Protein AF-A0A8T9ZBA2-F1 (afdb_monomer)

Nearest PDB structures (foldseek):
  2a73-assembly1_A  TM=2.171E-01  e=1.443E-04  Homo sapiens
  5u8q-assembly1_A  TM=2.413E-01  e=1.010E-03  Homo sapiens
  7yq3-assembly1_E  TM=2.548E-01  e=2.902E-03  Homo sapiens
  6hn5-assembly1_E  TM=5.589E-01  e=4.080E-01  Homo sapiens
  7s0q-assembly1_A  TM=4.503E-01  e=5.387E-01  Homo sapiens

pLDDT: mean 83.49, std 15.12, range [25.73, 98.81]

Foldseek 3Di:
DKAWPDWDDDQQKTKTKIADDDADDPPWFKKKWKWKDAPVDPPDIDIDIDTWDDDPRITIDIDGNLVVLLPLDAQDARMKIFIFIQTPNDTHFHFYDVVVVVVVVDFDDPDLQKTWDADPDRGGMTGIHGDQDAWEWPDFDDAQVWTKTKTFDRDDPHPFDKWKWKKKFKDDPVGGDDIDIDTWDDDPRMTIDIDGLQVVPVLDPDDAFIKIFIWMWMDDSNHIDTYFHADPPDDWDWHDNDPFKTWTWDQDPVRTTMITMHGDPDDDDDDDDPPDDPDPLPQQEEEEAEACLPVCLVPCVLPVCSSSRYDHQYYQHLWALQLLQWAADDDPLQQQPPDDPVLSVNQNCSRRSCRLVSCLVVLGLEYEYARCNQLPFAWWDDDRGTGGRPCVRLVPTNVVVPPDPTDGDHCVPHVVVSVVSSLVSVVVVVVSCCPRRVNYAYEYELAFFDQWEQEPVRDIDGHPPHDPRVVSSVVSCVVVVSCVVPDDHHYDDPPVDDWHAYQPQPVGHTRSRTDSVSSVSRVVSVVVVVVCVDLCPDDPVSVVVVVVVD

Solvent-accessible surface area (backbone atoms only — not comparable to full-atom values): 30732 Å² total; per-residue (Å²): 97,41,34,59,72,48,74,51,76,56,93,52,36,43,35,41,32,35,35,54,69,72,86,82,67,87,85,59,70,42,26,40,35,38,38,37,32,35,80,92,42,79,86,56,69,45,81,48,76,45,75,43,46,79,52,99,80,33,39,35,37,76,41,54,49,62,66,64,31,68,69,84,40,66,87,43,68,46,30,34,40,39,42,26,42,30,47,88,92,40,77,41,67,27,28,37,68,57,75,73,52,61,78,65,72,67,66,45,67,78,48,97,49,30,30,33,40,75,44,98,49,66,38,46,33,31,35,29,39,56,59,92,57,63,42,67,59,78,40,81,45,72,42,82,93,18,33,38,42,28,32,68,54,73,81,84,87,62,101,61,85,70,49,41,29,45,32,41,32,33,57,52,101,87,50,69,83,48,79,48,78,41,84,39,56,73,56,97,63,34,32,50,44,75,48,49,41,41,71,59,55,70,75,47,92,80,47,68,72,37,43,32,41,41,29,42,32,43,36,47,70,87,22,72,50,76,30,49,26,41,37,78,96,68,94,64,62,75,25,66,49,51,100,49,37,26,39,24,68,43,62,45,102,86,45,31,31,24,34,41,31,40,55,60,93,72,78,87,79,89,75,93,55,103,86,68,81,82,67,77,83,70,59,44,29,29,29,36,45,20,32,68,71,58,52,42,46,76,28,59,92,57,28,72,64,46,73,81,56,38,38,80,78,44,78,45,66,46,56,12,55,47,16,55,67,27,58,63,44,92,75,63,70,92,30,65,37,96,56,56,74,67,59,45,48,47,56,47,35,47,32,51,32,44,59,64,59,50,47,57,73,63,62,35,51,29,40,41,33,37,62,55,15,39,59,73,42,16,28,33,56,51,100,86,31,34,33,46,37,37,60,90,58,52,59,60,14,53,53,51,73,67,52,78,82,74,46,74,47,32,47,90,83,39,44,69,66,37,50,54,50,39,51,52,23,50,50,53,49,53,52,48,42,55,73,67,36,74,76,40,43,45,31,42,46,59,79,64,56,33,55,39,25,29,42,94,82,71,44,83,41,72,50,81,84,70,72,66,40,68,61,47,37,52,50,43,52,51,54,52,48,52,48,62,75,74,43,96,59,48,71,49,74,63,73,93,50,92,72,37,17,22,56,84,37,98,84,39,69,42,43,63,37,56,43,66,66,55,38,50,55,48,50,54,50,52,51,50,54,52,50,52,55,50,35,72,73,40,62,70,68,47,36,56,52,48,69,72,73,108

Mean predicted aligned error: 17.99 Å

Sequence (550 aa):
MYKLNNMRVDNTIFSIEVIQDGMINRENNIEVGVFVHNVNNISDIHEYTQKMVIKEKRLHCNIDLKAMLQCNFLFQHGCIIDFYIKSNGRYYPIQMDVSEFEKKKDRISIMDILYLEVRRNNTLSFIGHQLQKSIKLSKLKIEDSGVEILFPMFHNNSIIDKEYWLVFKKRNDQGYDEVLKYKIYAKEGLCSFTGSVKEIFTQFTLINETIIDIFVGIEQYNSYAEVHIDFPFAKYNYTQVNNINFVKPYANNKGYLSIYTRASDEKPLTMNSVFSKKEESKLIKVAVLGSCVTRDNFNSKFNYDYKRYYECVLLQNQTSIISLMGKPVQLPLNKITELNQWDANDVRSDFEKSFLIQLKEKQPDYLIMDLFGDVFFGCIRLADTYVTNNYWKLGKTEFFKEIKQPTYLNIMTQPEEYLLLWKNAINDLFEILREELPHCKIILHKARFTDIYYDKNNQLNKMTPSIDVKELNKYWDTLDRYVLENFNVQFIDLNEKKYFSYEQHPWGVFGVHYEMNYYGDFLKSLHNLVLVNYLSTGKEVYRKIFDVIK

Structure (mmCIF, N/CA/C/O backbone):
data_AF-A0A8T9ZBA2-F1
#
_entry.id   AF-A0A8T9ZBA2-F1
#
loop_
_atom_site.group_PDB
_atom_site.id
_atom_site.type_symbol
_atom_site.label_atom_id
_atom_site.label_alt_id
_atom_site.label_comp_id
_atom_site.label_asym_id
_atom_site.label_entity_id
_atom_site.label_seq_id
_atom_site.pdbx_PDB_ins_code
_atom_site.Cartn_x
_atom_site.Cartn_y
_atom_site.Cartn_z
_atom_site.occupancy
_atom_site.B_iso_or_equiv
_atom_site.auth_seq_id
_atom_site.auth_comp_id
_atom_site.auth_asym_id
_atom_site.auth_atom_id
_atom_site.pdbx_PDB_model_num
ATOM 1 N N . MET A 1 1 ? 22.541 13.233 -42.680 1.00 79.88 1 MET A N 1
ATOM 2 C CA . MET A 1 1 ? 21.228 12.628 -42.356 1.00 79.88 1 MET A CA 1
ATOM 3 C C . MET A 1 1 ? 21.426 11.124 -42.234 1.00 79.88 1 MET A C 1
ATOM 5 O O . MET A 1 1 ? 22.308 10.620 -42.917 1.00 79.88 1 MET A O 1
ATOM 9 N N . TYR A 1 2 ? 20.685 10.430 -41.368 1.00 88.50 2 TYR A N 1
ATOM 10 C CA . TYR A 1 2 ? 20.745 8.968 -41.256 1.00 88.50 2 TYR A CA 1
ATOM 11 C C . TYR A 1 2 ? 19.462 8.366 -41.822 1.00 88.50 2 TYR A C 1
ATOM 13 O O . TYR A 1 2 ? 18.379 8.785 -41.419 1.00 88.50 2 TYR A O 1
ATOM 21 N N . LYS A 1 3 ? 19.577 7.409 -42.744 1.00 89.38 3 LYS A N 1
ATOM 22 C CA . LYS A 1 3 ? 18.449 6.738 -43.395 1.00 89.38 3 LYS A CA 1
ATOM 23 C C . LYS A 1 3 ? 18.544 5.231 -43.181 1.00 89.38 3 LYS A C 1
ATOM 25 O O . LYS A 1 3 ? 19.608 4.641 -43.372 1.00 89.38 3 LYS A O 1
ATOM 30 N N . LEU A 1 4 ? 17.439 4.610 -42.784 1.00 88.56 4 LEU A N 1
ATOM 31 C CA . LEU A 1 4 ? 17.321 3.163 -42.701 1.00 88.56 4 LEU A CA 1
ATOM 32 C C . LEU A 1 4 ? 17.493 2.564 -44.100 1.00 88.56 4 LEU A C 1
ATOM 34 O O . LEU A 1 4 ? 16.785 2.945 -45.029 1.00 88.56 4 LEU A O 1
ATOM 38 N N . ASN A 1 5 ? 18.437 1.637 -44.237 1.00 86.94 5 ASN A N 1
ATOM 39 C CA . ASN A 1 5 ? 18.655 0.879 -45.465 1.00 86.94 5 ASN A CA 1
ATOM 40 C C . ASN A 1 5 ? 17.991 -0.492 -45.398 1.00 86.94 5 ASN A C 1
ATOM 42 O O . ASN A 1 5 ? 17.382 -0.941 -46.362 1.00 86.94 5 ASN A O 1
ATOM 46 N N . ASN A 1 6 ? 18.138 -1.171 -44.262 1.00 85.06 6 ASN A N 1
ATOM 47 C CA . ASN A 1 6 ? 17.566 -2.489 -44.058 1.00 85.06 6 ASN A CA 1
ATOM 48 C C . ASN A 1 6 ? 17.310 -2.737 -42.573 1.00 85.06 6 ASN A C 1
ATOM 50 O O . ASN A 1 6 ? 18.000 -2.203 -41.702 1.00 85.06 6 ASN A O 1
ATOM 54 N N . MET A 1 7 ? 16.328 -3.584 -42.299 1.00 84.75 7 MET A N 1
ATOM 55 C CA . MET A 1 7 ? 16.000 -4.036 -40.961 1.00 84.75 7 MET A CA 1
ATOM 56 C C . MET A 1 7 ? 15.483 -5.465 -41.022 1.00 84.75 7 MET A C 1
ATOM 58 O O . MET A 1 7 ? 14.683 -5.813 -41.892 1.00 84.75 7 MET A O 1
ATOM 62 N N . ARG A 1 8 ? 15.924 -6.286 -40.075 1.00 81.31 8 ARG A N 1
ATOM 63 C CA . ARG A 1 8 ? 15.457 -7.660 -39.916 1.00 81.31 8 ARG A CA 1
ATOM 64 C C . ARG A 1 8 ? 15.307 -7.977 -38.440 1.00 81.31 8 ARG A C 1
ATOM 66 O O . ARG A 1 8 ? 16.144 -7.580 -37.638 1.00 81.31 8 ARG A O 1
ATOM 73 N N . VAL A 1 9 ? 14.277 -8.745 -38.110 1.00 74.25 9 VAL A N 1
ATOM 74 C CA . VAL A 1 9 ? 14.105 -9.316 -36.776 1.00 74.25 9 VAL A CA 1
ATOM 75 C C . VAL A 1 9 ? 14.123 -10.828 -36.901 1.00 74.25 9 VAL A C 1
ATOM 77 O O . VAL A 1 9 ? 13.406 -11.384 -37.731 1.00 74.25 9 VAL A O 1
ATOM 80 N N . ASP A 1 10 ? 14.989 -11.478 -36.132 1.00 69.62 10 ASP A N 1
ATOM 81 C CA . ASP A 1 10 ? 15.133 -12.932 -36.117 1.00 69.62 10 ASP A CA 1
ATOM 82 C C . ASP A 1 10 ? 15.276 -13.415 -34.671 1.00 69.62 10 ASP A C 1
ATOM 84 O O . ASP A 1 10 ? 16.223 -13.039 -33.976 1.00 69.62 10 ASP A O 1
ATOM 88 N N . ASN A 1 11 ? 14.325 -14.229 -34.210 1.00 65.81 11 ASN A N 1
ATOM 89 C CA . ASN A 1 11 ? 14.212 -14.700 -32.828 1.00 65.81 11 ASN A CA 1
ATOM 90 C C . ASN A 1 11 ? 14.242 -13.557 -31.797 1.00 65.81 11 ASN A C 1
ATOM 92 O O . ASN A 1 11 ? 13.213 -12.943 -31.536 1.00 65.81 11 ASN A O 1
ATOM 96 N N . THR A 1 12 ? 15.412 -13.275 -31.212 1.00 68.12 12 THR A N 1
ATOM 97 C CA . THR A 1 12 ? 15.625 -12.197 -30.234 1.00 68.12 12 THR A CA 1
ATOM 98 C C . THR A 1 12 ? 16.553 -11.098 -30.740 1.00 68.12 12 THR A C 1
ATOM 100 O O . THR A 1 12 ? 16.922 -10.230 -29.964 1.00 68.12 12 THR A O 1
ATOM 103 N N . ILE A 1 13 ? 16.962 -11.106 -32.010 1.00 77.25 13 ILE A N 1
ATOM 104 C CA . ILE A 1 13 ? 17.907 -10.124 -32.546 1.00 77.25 13 ILE A CA 1
ATOM 105 C C . ILE A 1 13 ? 17.188 -9.186 -33.507 1.00 77.25 13 ILE A C 1
ATOM 107 O O . ILE A 1 13 ? 16.602 -9.611 -34.502 1.00 77.25 13 ILE A O 1
ATOM 111 N N . PHE A 1 14 ? 17.290 -7.894 -33.219 1.00 82.06 14 PHE A N 1
ATOM 112 C CA . PHE A 1 14 ? 16.839 -6.809 -34.070 1.00 82.06 14 PHE A CA 1
ATOM 113 C C . PHE A 1 14 ? 18.050 -6.212 -34.797 1.00 82.06 14 PHE A C 1
ATOM 115 O O . PHE A 1 14 ? 18.863 -5.487 -34.218 1.00 82.06 14 PHE A O 1
ATOM 122 N N . SER A 1 15 ? 18.207 -6.563 -36.069 1.00 87.38 15 SER A N 1
ATOM 123 C CA . SER A 1 15 ? 19.301 -6.113 -36.926 1.00 87.38 15 SER A CA 1
ATOM 124 C C . SER A 1 15 ? 18.895 -4.866 -37.698 1.00 87.38 15 SER A C 1
ATOM 126 O O . SER A 1 15 ? 17.923 -4.895 -38.453 1.00 87.38 15 SER A O 1
ATOM 128 N N . ILE A 1 16 ? 19.677 -3.796 -37.567 1.00 89.25 16 ILE A N 1
ATOM 129 C CA . ILE A 1 16 ? 19.507 -2.551 -38.321 1.00 89.25 16 ILE A CA 1
ATOM 130 C C . ILE A 1 16 ? 20.742 -2.238 -39.154 1.00 89.25 16 ILE A C 1
ATOM 132 O O . ILE A 1 16 ? 21.884 -2.427 -38.726 1.00 89.25 16 ILE A O 1
ATOM 136 N N . GLU A 1 17 ? 20.491 -1.713 -40.346 1.00 90.31 17 GLU A N 1
ATOM 137 C CA . GLU A 1 17 ? 21.496 -1.188 -41.254 1.00 90.31 17 GLU A CA 1
ATOM 138 C C . GLU A 1 17 ? 21.108 0.236 -41.651 1.00 90.31 17 GLU A C 1
ATOM 140 O O . GLU A 1 17 ? 20.039 0.469 -42.218 1.00 90.31 17 GLU A O 1
ATOM 145 N N . VAL A 1 18 ? 21.980 1.194 -41.350 1.00 89.88 18 VAL A N 1
ATOM 146 C CA . VAL A 1 18 ? 21.734 2.625 -41.547 1.00 89.88 18 VAL A CA 1
ATOM 147 C C . VAL A 1 18 ? 22.803 3.207 -42.468 1.00 89.88 18 VAL A C 1
ATOM 149 O O . VAL A 1 18 ? 23.996 2.946 -42.305 1.00 89.88 18 VAL A O 1
ATOM 152 N N . ILE A 1 19 ? 22.374 4.013 -43.435 1.00 89.19 19 ILE A N 1
ATOM 153 C CA . ILE A 1 19 ? 23.244 4.803 -44.309 1.00 89.19 19 ILE A CA 1
ATOM 154 C C . ILE A 1 19 ? 23.277 6.239 -43.793 1.00 89.19 19 ILE A C 1
ATOM 156 O O . ILE A 1 19 ? 22.261 6.784 -43.363 1.00 89.19 19 ILE A O 1
ATOM 160 N N . GLN A 1 20 ? 24.452 6.858 -43.846 1.00 84.69 20 GLN A N 1
ATOM 161 C CA . GLN A 1 20 ? 24.626 8.276 -43.569 1.00 84.69 20 GLN A CA 1
ATOM 162 C C . GLN A 1 20 ? 24.885 9.029 -44.876 1.00 84.69 20 GLN A C 1
ATOM 164 O O . GLN A 1 20 ? 25.759 8.639 -45.648 1.00 84.69 20 GLN A O 1
ATOM 169 N N . ASP A 1 21 ? 24.182 10.139 -45.093 1.00 73.56 21 ASP A N 1
ATOM 170 C CA . ASP A 1 21 ? 24.537 11.082 -46.156 1.00 73.56 21 ASP A CA 1
ATOM 171 C C . ASP A 1 21 ? 25.870 11.761 -45.805 1.00 73.56 21 ASP A C 1
ATOM 173 O O . ASP A 1 21 ? 25.943 12.517 -44.829 1.00 73.56 21 ASP A O 1
ATOM 177 N N . GLY A 1 22 ? 26.918 11.480 -46.586 1.00 71.06 22 GLY A N 1
ATOM 178 C CA . GLY A 1 22 ? 28.277 12.007 -46.399 1.00 71.06 22 GLY A CA 1
ATOM 179 C C . GLY A 1 22 ? 29.320 10.935 -46.046 1.00 71.06 22 GLY A C 1
ATOM 180 O O . GLY A 1 22 ? 29.063 9.737 -46.146 1.00 71.06 22 GLY A O 1
ATOM 181 N N . MET A 1 23 ? 30.534 11.354 -45.663 1.00 65.88 23 MET A N 1
ATOM 182 C CA . MET A 1 23 ? 31.567 10.423 -45.186 1.00 65.88 23 MET A CA 1
ATOM 183 C C . MET A 1 23 ? 31.323 10.044 -43.720 1.00 65.88 23 MET A C 1
ATOM 185 O O . MET A 1 23 ? 31.215 10.919 -42.862 1.00 65.88 23 MET A O 1
ATOM 189 N N . ILE A 1 24 ? 31.290 8.741 -43.426 1.00 69.81 24 ILE A N 1
ATOM 190 C CA . ILE A 1 24 ? 31.258 8.225 -42.052 1.00 69.81 24 ILE A CA 1
ATOM 191 C C . ILE A 1 24 ? 32.669 8.347 -41.469 1.00 69.81 24 ILE A C 1
ATOM 193 O O . ILE A 1 24 ? 33.592 7.677 -41.940 1.00 69.81 24 ILE A O 1
ATOM 197 N N . ASN A 1 25 ? 32.847 9.187 -40.446 1.00 67.75 25 ASN A N 1
ATOM 198 C CA . ASN A 1 25 ? 34.113 9.252 -39.720 1.00 67.75 25 ASN A CA 1
ATOM 199 C C . ASN A 1 25 ? 34.274 7.989 -38.855 1.00 67.75 25 ASN A C 1
ATOM 201 O O . ASN A 1 25 ? 33.478 7.753 -37.947 1.00 67.75 25 ASN A O 1
ATOM 205 N N . ARG A 1 26 ? 35.310 7.191 -39.140 1.00 66.12 26 ARG A N 1
ATOM 206 C CA . ARG A 1 26 ? 35.601 5.930 -38.439 1.00 66.12 26 ARG A CA 1
ATOM 207 C C . ARG A 1 26 ? 36.101 6.119 -37.005 1.00 66.12 26 ARG A C 1
ATOM 209 O O . ARG A 1 26 ? 36.102 5.152 -36.255 1.00 66.12 26 ARG A O 1
ATOM 216 N N . GLU A 1 27 ? 36.502 7.332 -36.629 1.00 62.53 27 GLU A N 1
ATOM 217 C CA . GLU A 1 27 ? 36.972 7.656 -35.275 1.00 62.53 27 GLU A CA 1
ATOM 218 C C . GLU A 1 27 ? 35.832 7.992 -34.301 1.00 62.53 27 GLU A C 1
ATOM 220 O O . GLU A 1 27 ? 36.039 8.026 -33.089 1.00 62.53 27 GLU A O 1
ATOM 225 N N . ASN A 1 28 ? 34.612 8.221 -34.800 1.00 68.38 28 ASN A N 1
ATOM 226 C CA . ASN A 1 28 ? 33.472 8.536 -33.945 1.00 68.38 28 ASN A CA 1
ATOM 227 C C . ASN A 1 28 ? 32.937 7.268 -33.259 1.00 68.38 28 ASN A C 1
ATOM 229 O O . ASN A 1 28 ? 32.670 6.262 -33.917 1.00 68.38 28 ASN A O 1
ATOM 233 N N . ASN A 1 29 ? 32.679 7.342 -31.949 1.00 78.94 29 ASN A N 1
ATOM 234 C CA . ASN A 1 29 ? 31.873 6.331 -31.264 1.00 78.94 29 ASN A CA 1
ATOM 235 C C . ASN A 1 29 ? 30.405 6.520 -31.679 1.00 78.94 29 ASN A C 1
ATOM 237 O O . ASN A 1 29 ? 29.754 7.479 -31.253 1.00 78.94 29 ASN A O 1
ATOM 241 N N . ILE A 1 30 ? 29.920 5.640 -32.556 1.00 87.06 30 ILE A N 1
ATOM 242 C CA . ILE A 1 30 ? 28.552 5.665 -33.077 1.00 87.06 30 ILE A CA 1
ATOM 243 C C . ILE A 1 30 ? 27.762 4.532 -32.429 1.00 87.06 30 ILE A C 1
ATOM 245 O O . ILE A 1 30 ? 28.120 3.357 -32.525 1.00 87.06 30 ILE A O 1
ATOM 249 N N . GLU A 1 31 ? 26.662 4.896 -31.789 1.00 90.44 31 GLU A N 1
ATOM 250 C CA . GLU A 1 31 ? 25.749 3.979 -31.115 1.00 90.44 31 GLU A CA 1
ATOM 251 C C . GLU A 1 31 ? 24.346 4.138 -31.703 1.00 90.44 31 GLU A C 1
ATOM 253 O O . GLU A 1 31 ? 23.985 5.200 -32.214 1.00 90.44 31 GLU A O 1
ATOM 258 N N . VAL A 1 32 ? 23.533 3.092 -31.613 1.00 89.12 32 VAL A N 1
ATOM 259 C CA . VAL A 1 32 ? 22.083 3.234 -31.709 1.00 89.12 32 VAL A CA 1
ATOM 260 C C . VAL A 1 32 ? 21.534 3.411 -30.301 1.00 89.12 32 VAL A C 1
ATOM 262 O O . VAL A 1 32 ? 21.817 2.600 -29.423 1.00 89.12 32 VAL A O 1
ATOM 265 N N . GLY A 1 33 ? 20.786 4.489 -30.087 1.00 87.56 33 GLY A N 1
ATOM 266 C CA . GLY A 1 33 ? 19.971 4.709 -28.900 1.00 87.56 33 GLY A CA 1
ATOM 267 C C . GLY A 1 33 ? 18.536 4.287 -29.178 1.00 87.56 33 GLY A C 1
ATOM 268 O O . GLY A 1 33 ? 17.928 4.740 -30.149 1.00 87.56 33 GLY A O 1
ATOM 269 N N . VAL A 1 34 ? 18.012 3.413 -28.332 1.00 86.44 34 VAL A N 1
ATOM 270 C CA . VAL A 1 34 ? 16.641 2.918 -28.375 1.00 86.44 34 VAL A CA 1
ATOM 271 C C . VAL A 1 34 ? 15.905 3.493 -27.177 1.00 86.44 34 VAL A C 1
ATOM 273 O O . VAL A 1 34 ? 16.300 3.247 -26.039 1.00 86.44 34 VAL A O 1
ATOM 276 N N . PHE A 1 35 ? 14.858 4.268 -27.438 1.00 83.25 35 PHE A N 1
ATOM 277 C CA . PHE A 1 35 ? 14.042 4.911 -26.417 1.00 83.25 35 PHE A CA 1
ATOM 278 C C . PHE A 1 35 ? 12.693 4.221 -26.326 1.00 83.25 35 PHE A C 1
ATOM 280 O O . PHE A 1 35 ? 11.997 4.103 -27.333 1.00 83.25 35 PHE A O 1
ATOM 287 N N . VAL A 1 36 ? 12.318 3.793 -25.125 1.00 77.69 36 VAL A N 1
ATOM 288 C CA . VAL A 1 36 ? 11.037 3.131 -24.869 1.00 77.69 36 VAL A CA 1
ATOM 289 C C . VAL A 1 36 ? 10.212 3.968 -23.898 1.00 77.69 36 VAL A C 1
ATOM 291 O O . VAL A 1 36 ? 10.732 4.378 -22.863 1.00 77.69 36 VAL A O 1
ATOM 294 N N . HIS A 1 37 ? 8.947 4.230 -24.232 1.00 76.19 37 HIS A N 1
ATOM 295 C CA . HIS A 1 37 ? 8.006 5.006 -23.404 1.00 76.19 37 HIS A CA 1
ATOM 296 C C . HIS A 1 37 ? 6.551 4.587 -23.647 1.00 76.19 37 HIS A C 1
ATOM 298 O O . HIS A 1 37 ? 6.269 3.839 -24.581 1.00 76.19 37 HIS A O 1
ATOM 304 N N . ASN A 1 38 ? 5.608 5.024 -22.809 1.00 73.25 38 ASN A N 1
ATOM 305 C CA . ASN A 1 38 ? 4.181 4.740 -23.001 1.00 73.25 38 ASN A CA 1
ATOM 306 C C . ASN A 1 38 ? 3.478 5.936 -23.667 1.00 73.25 38 ASN A C 1
ATOM 308 O O . ASN A 1 38 ? 3.667 7.071 -23.234 1.00 73.25 38 ASN A O 1
ATOM 312 N N . VAL A 1 39 ? 2.602 5.686 -24.654 1.00 69.19 39 VAL A N 1
ATOM 313 C CA . VAL A 1 39 ? 1.766 6.725 -25.301 1.00 69.19 39 VAL A CA 1
ATOM 314 C C . VAL A 1 39 ? 1.048 7.610 -24.273 1.00 69.19 39 VAL A C 1
ATOM 316 O O . VAL A 1 39 ? 0.899 8.809 -24.494 1.00 69.19 39 VAL A O 1
ATOM 319 N N . ASN A 1 40 ? 0.616 7.024 -23.153 1.00 60.44 40 ASN A N 1
ATOM 320 C CA . ASN A 1 40 ? -0.169 7.704 -22.124 1.00 60.44 40 ASN A CA 1
ATOM 321 C C . ASN A 1 40 ? 0.669 8.226 -20.947 1.00 60.44 40 ASN A C 1
ATOM 323 O O . ASN A 1 40 ? 0.121 8.917 -20.091 1.00 60.44 40 ASN A O 1
ATOM 327 N N . ASN A 1 41 ? 1.964 7.894 -20.875 1.00 55.84 41 ASN A N 1
ATOM 328 C CA . ASN A 1 41 ? 2.850 8.380 -19.821 1.00 55.84 41 ASN A CA 1
ATOM 329 C C . ASN A 1 41 ? 4.275 8.624 -20.341 1.00 55.84 41 ASN A C 1
ATOM 331 O O . ASN A 1 41 ? 5.081 7.700 -20.449 1.00 55.84 41 ASN A O 1
ATOM 335 N N . ILE A 1 42 ? 4.580 9.889 -20.639 1.00 54.69 42 ILE A N 1
ATOM 336 C CA . ILE A 1 42 ? 5.866 10.326 -21.208 1.00 54.69 42 ILE A CA 1
ATOM 337 C C . ILE A 1 42 ? 6.939 10.498 -20.108 1.00 54.69 42 ILE A C 1
ATOM 339 O O . ILE A 1 42 ? 8.097 10.751 -20.421 1.00 54.69 42 ILE A O 1
ATOM 343 N N . SER A 1 43 ? 6.604 10.350 -18.815 1.00 47.06 43 SER A N 1
ATOM 344 C CA . SER A 1 43 ? 7.597 10.458 -17.728 1.00 47.06 43 SER A CA 1
ATOM 345 C C . SER A 1 43 ? 8.579 9.284 -17.669 1.00 47.06 43 SER A C 1
ATOM 347 O O . SER A 1 43 ? 9.672 9.439 -17.130 1.00 47.06 43 SER A O 1
ATOM 349 N N . ASP A 1 44 ? 8.208 8.136 -18.240 1.00 56.47 44 ASP A N 1
ATOM 350 C CA . ASP A 1 44 ? 8.929 6.870 -18.093 1.00 56.47 44 ASP A CA 1
ATOM 351 C C . ASP A 1 44 ? 9.673 6.544 -19.399 1.00 56.47 44 ASP A C 1
ATOM 353 O O . ASP A 1 44 ? 9.281 5.658 -20.162 1.00 56.47 44 ASP A O 1
ATOM 357 N N . ILE A 1 45 ? 10.713 7.330 -19.703 1.00 68.00 45 ILE A N 1
ATOM 358 C CA . ILE A 1 45 ? 11.560 7.141 -20.890 1.00 68.00 45 ILE A CA 1
ATOM 359 C C . ILE A 1 45 ? 12.805 6.349 -20.496 1.00 68.00 45 ILE A C 1
ATOM 361 O O . ILE A 1 45 ? 13.641 6.827 -19.728 1.00 68.00 45 ILE A O 1
ATOM 365 N N . HIS A 1 46 ? 12.968 5.165 -21.081 1.00 73.12 46 HIS A N 1
ATOM 366 C CA . HIS A 1 46 ? 14.153 4.330 -20.894 1.00 73.12 46 HIS A CA 1
ATOM 367 C C . HIS A 1 46 ? 15.036 4.359 -22.139 1.00 73.12 46 HIS A C 1
ATOM 369 O O . HIS A 1 46 ? 14.544 4.149 -23.246 1.00 73.12 46 HIS A O 1
ATOM 375 N N . GLU A 1 47 ? 16.337 4.591 -21.953 1.00 84.06 47 GLU A N 1
ATOM 376 C CA . GLU A 1 47 ? 17.340 4.539 -23.018 1.00 84.06 47 GLU A CA 1
ATOM 377 C C . GLU A 1 47 ? 18.163 3.250 -22.906 1.00 84.06 47 GLU A C 1
ATOM 379 O O . GLU A 1 47 ? 18.776 2.976 -21.875 1.00 84.06 47 GLU A O 1
ATOM 384 N N . TYR A 1 48 ? 18.232 2.500 -24.001 1.00 82.44 48 TYR A N 1
ATOM 385 C CA . TYR A 1 48 ? 19.212 1.439 -24.210 1.00 82.44 48 TYR A CA 1
ATOM 386 C C . TYR A 1 48 ? 20.135 1.836 -25.361 1.00 82.44 48 TYR A C 1
ATOM 388 O O . TYR A 1 48 ? 19.653 2.226 -26.426 1.00 82.44 48 TYR A O 1
ATOM 396 N N . THR A 1 49 ? 21.454 1.731 -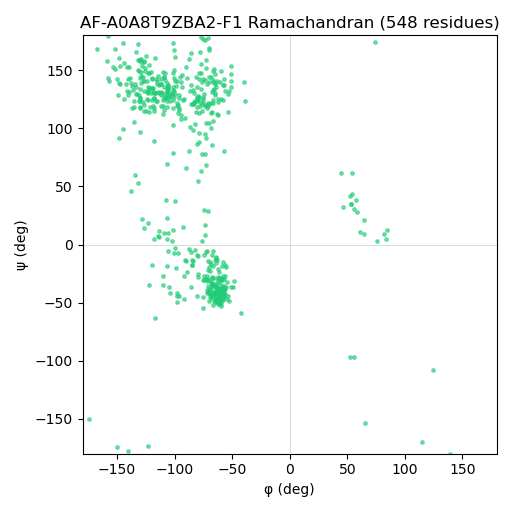25.181 1.00 85.06 49 THR A N 1
ATOM 397 C CA . THR A 1 49 ? 22.414 1.999 -26.258 1.00 85.06 49 THR A CA 1
ATOM 398 C C . THR A 1 49 ? 23.210 0.766 -26.645 1.00 85.06 49 THR A C 1
ATOM 400 O O . THR A 1 49 ? 23.615 -0.034 -25.804 1.00 85.06 49 THR A O 1
ATOM 403 N N . GLN A 1 50 ? 23.475 0.633 -27.943 1.00 86.75 50 GLN A N 1
ATOM 404 C CA . GLN A 1 50 ? 24.322 -0.423 -28.485 1.00 86.75 50 GLN A CA 1
ATOM 405 C C . GLN A 1 50 ? 25.281 0.155 -29.525 1.00 86.75 50 GLN A C 1
ATOM 407 O O . GLN A 1 50 ? 24.885 0.901 -30.421 1.00 86.75 50 GLN A O 1
ATOM 412 N N . LYS A 1 51 ? 26.564 -0.202 -29.421 1.00 89.06 51 LYS A N 1
ATOM 413 C CA . LYS A 1 51 ? 27.591 0.234 -30.378 1.00 89.06 51 LYS A CA 1
ATOM 414 C C . LYS A 1 51 ? 27.319 -0.320 -31.771 1.00 89.06 51 LYS A C 1
ATOM 416 O O . LYS A 1 51 ? 27.042 -1.510 -31.923 1.00 89.06 51 LYS A O 1
ATOM 421 N N . MET A 1 52 ? 27.459 0.539 -32.780 1.00 89.75 52 MET A N 1
ATOM 422 C CA . MET A 1 52 ? 27.339 0.160 -34.184 1.00 89.75 52 MET A CA 1
ATOM 423 C C . MET A 1 52 ? 28.706 -0.182 -34.778 1.00 89.75 52 MET A C 1
ATOM 425 O O . MET A 1 52 ? 29.723 0.429 -34.457 1.00 89.75 52 MET A O 1
ATOM 429 N N . VAL A 1 53 ? 28.720 -1.144 -35.696 1.00 88.25 53 VAL A N 1
ATOM 430 C CA . VAL A 1 53 ? 29.903 -1.531 -36.465 1.00 88.25 53 VAL A CA 1
ATOM 431 C C . VAL A 1 53 ? 29.821 -0.904 -37.851 1.00 88.25 53 VAL A C 1
ATOM 433 O O . VAL A 1 53 ? 28.842 -1.095 -38.574 1.00 88.25 53 VAL A O 1
ATOM 436 N N . ILE A 1 54 ? 30.872 -0.185 -38.243 1.00 85.12 54 ILE A N 1
ATOM 437 C CA . ILE A 1 54 ? 30.999 0.369 -39.592 1.00 85.12 54 ILE A CA 1
ATOM 438 C C . ILE A 1 54 ? 31.494 -0.742 -40.520 1.00 85.12 54 ILE A C 1
ATOM 440 O O . ILE A 1 54 ? 32.603 -1.250 -40.348 1.00 85.12 54 ILE A O 1
ATOM 444 N N . LYS A 1 55 ? 30.697 -1.100 -41.527 1.00 81.50 55 LYS A N 1
ATOM 445 C CA . LYS A 1 55 ? 31.127 -1.973 -42.627 1.00 81.50 55 LYS A CA 1
ATOM 446 C C . LYS A 1 55 ? 31.001 -1.195 -43.927 1.00 81.50 55 LYS A C 1
ATOM 448 O O . LYS A 1 55 ? 29.926 -0.713 -44.270 1.00 81.50 55 LYS A O 1
ATOM 453 N N . GLU A 1 56 ? 32.129 -1.018 -44.612 1.00 78.12 56 GLU A N 1
ATOM 454 C CA . GLU A 1 56 ? 32.253 -0.182 -45.813 1.00 78.12 56 GLU A CA 1
ATOM 455 C C . GLU A 1 56 ? 31.797 1.274 -45.583 1.00 78.12 56 GLU A C 1
ATOM 457 O O . GLU A 1 56 ? 32.578 2.086 -45.082 1.00 78.12 56 GLU A O 1
ATOM 462 N N . LYS A 1 57 ? 30.544 1.587 -45.947 1.00 77.31 57 LYS A N 1
ATOM 463 C CA . LYS A 1 57 ? 29.862 2.888 -45.818 1.00 77.31 57 LYS A CA 1
ATOM 464 C C . LYS A 1 57 ? 28.500 2.769 -45.116 1.00 77.31 57 LYS A C 1
ATOM 466 O O . LYS A 1 57 ? 27.625 3.609 -45.314 1.00 77.31 57 LYS A O 1
ATOM 471 N N . ARG A 1 58 ? 28.292 1.708 -44.334 1.00 84.62 58 ARG A N 1
ATOM 472 C CA . ARG A 1 58 ? 27.031 1.425 -43.643 1.00 84.62 58 ARG A CA 1
ATOM 473 C C . ARG A 1 58 ? 27.275 1.147 -42.167 1.00 84.62 58 ARG A C 1
ATOM 475 O O . ARG A 1 58 ? 28.301 0.582 -41.783 1.00 84.62 58 ARG A O 1
ATOM 482 N N . LEU A 1 59 ? 26.327 1.573 -41.343 1.00 88.88 59 LEU A N 1
ATOM 483 C CA . LEU A 1 59 ? 26.313 1.339 -39.906 1.00 88.88 59 LEU A CA 1
ATOM 484 C C . LEU A 1 59 ? 25.434 0.130 -39.622 1.00 88.88 59 LEU A C 1
ATOM 486 O O . LEU A 1 59 ? 24.246 0.148 -39.934 1.00 88.88 59 LEU A O 1
ATOM 490 N N . HIS A 1 60 ? 26.009 -0.902 -39.018 1.00 90.62 60 HIS A N 1
ATOM 491 C CA . HIS A 1 60 ? 25.299 -2.125 -38.668 1.00 90.62 60 HIS A CA 1
ATOM 492 C C . HIS A 1 60 ? 25.202 -2.276 -37.160 1.00 90.62 60 HIS A C 1
ATOM 494 O O . HIS A 1 60 ? 26.188 -2.087 -36.448 1.00 90.62 60 HIS A O 1
ATOM 500 N N . CYS A 1 61 ? 24.037 -2.681 -36.674 1.00 89.81 61 CYS A N 1
ATOM 501 C CA . CYS A 1 61 ? 23.861 -3.045 -35.279 1.00 89.81 61 CYS A CA 1
ATOM 502 C C . CYS A 1 61 ? 22.919 -4.236 -35.155 1.00 89.81 61 CYS A C 1
ATOM 504 O O . CYS A 1 61 ? 21.889 -4.283 -35.820 1.00 89.81 61 CYS A O 1
ATOM 506 N N . ASN A 1 62 ? 23.279 -5.168 -34.278 1.00 88.19 62 ASN A N 1
ATOM 507 C CA . ASN A 1 62 ? 22.406 -6.235 -33.819 1.00 88.19 62 ASN A CA 1
ATOM 508 C C . ASN A 1 62 ? 22.052 -5.922 -32.372 1.00 88.19 62 ASN A C 1
ATOM 510 O O . ASN A 1 62 ? 22.938 -5.866 -31.523 1.00 88.19 62 ASN A O 1
ATOM 514 N N . ILE A 1 63 ? 20.776 -5.680 -32.118 1.00 83.06 63 ILE A N 1
ATOM 515 C CA . ILE A 1 63 ? 20.257 -5.371 -30.793 1.00 83.06 63 ILE A CA 1
ATOM 516 C C . ILE A 1 63 ? 19.620 -6.643 -30.251 1.00 83.06 63 ILE A C 1
ATOM 518 O O . ILE A 1 63 ? 18.756 -7.222 -30.909 1.00 83.06 63 ILE A O 1
ATOM 522 N N . ASP A 1 64 ? 20.049 -7.088 -29.073 1.00 76.38 64 ASP A N 1
ATOM 523 C CA . ASP A 1 64 ? 19.384 -8.196 -28.394 1.00 76.38 64 ASP A CA 1
ATOM 524 C C . ASP A 1 64 ? 18.111 -7.679 -27.716 1.00 76.38 64 ASP A C 1
ATOM 526 O O . ASP A 1 64 ? 18.157 -6.902 -26.761 1.00 76.38 64 ASP A O 1
ATOM 530 N N . LEU A 1 65 ? 16.957 -8.129 -28.201 1.00 69.38 65 LEU A N 1
ATOM 531 C CA . LEU A 1 65 ? 15.651 -7.850 -27.618 1.00 69.38 65 LEU A CA 1
ATOM 532 C C . LEU A 1 65 ? 15.594 -8.300 -26.152 1.00 69.38 65 LEU A C 1
ATOM 534 O O . LEU A 1 65 ? 14.923 -7.647 -25.358 1.00 69.38 65 LEU A O 1
ATOM 538 N N . LYS A 1 66 ? 16.340 -9.345 -25.748 1.00 64.62 66 LYS A N 1
ATOM 539 C CA . LYS A 1 66 ? 16.446 -9.732 -24.329 1.00 64.62 66 LYS A CA 1
ATOM 540 C C . LYS A 1 66 ? 17.104 -8.643 -23.488 1.00 64.62 66 LYS A C 1
ATOM 542 O O . LYS A 1 66 ? 16.665 -8.403 -22.369 1.00 64.62 66 LYS A O 1
ATOM 547 N N . ALA A 1 67 ? 18.131 -7.981 -24.017 1.00 65.69 67 ALA A N 1
ATOM 548 C CA . ALA A 1 67 ? 18.799 -6.886 -23.321 1.00 65.69 67 ALA A CA 1
ATOM 549 C C . ALA A 1 67 ? 17.869 -5.670 -23.178 1.00 65.69 67 ALA A C 1
ATOM 551 O O . ALA A 1 67 ? 17.876 -5.024 -22.137 1.00 65.69 67 ALA A O 1
ATOM 552 N N . MET A 1 68 ? 17.003 -5.418 -24.170 1.00 63.53 68 MET A N 1
ATOM 553 C CA . MET A 1 68 ? 15.942 -4.406 -24.063 1.00 63.53 68 MET A CA 1
ATOM 554 C C . MET A 1 68 ? 14.865 -4.781 -23.026 1.00 63.53 68 MET A C 1
ATOM 556 O O . MET A 1 68 ? 14.322 -3.908 -22.355 1.00 63.53 68 MET A O 1
ATOM 560 N N . LEU A 1 69 ? 14.557 -6.075 -22.884 1.00 56.03 69 LEU A N 1
ATOM 561 C CA . LEU A 1 69 ? 13.573 -6.617 -21.933 1.00 56.03 69 LEU A CA 1
ATOM 562 C C . LEU A 1 69 ? 14.068 -6.610 -20.473 1.00 56.03 69 LEU A C 1
ATOM 564 O O . LEU A 1 69 ? 13.271 -6.465 -19.551 1.00 56.03 69 LEU A O 1
ATOM 568 N N . GLN A 1 70 ? 15.379 -6.728 -20.248 1.00 53.94 70 GLN A N 1
ATOM 569 C CA . GLN A 1 70 ? 15.991 -6.718 -18.910 1.00 53.94 70 GLN A CA 1
ATOM 570 C C . GLN A 1 70 ? 16.002 -5.339 -18.231 1.00 53.94 70 GLN A C 1
ATOM 572 O O . GLN A 1 70 ? 16.331 -5.248 -17.051 1.00 53.94 70 GLN A O 1
ATOM 577 N N . CYS A 1 71 ? 15.596 -4.271 -18.922 1.00 52.72 71 CYS A N 1
ATOM 578 C CA . CYS A 1 71 ? 15.503 -2.914 -18.378 1.00 52.72 71 CYS A CA 1
ATOM 579 C C . CYS A 1 71 ? 14.348 -2.710 -17.360 1.00 52.72 71 CYS A C 1
ATOM 581 O O . CYS A 1 71 ? 13.835 -1.601 -17.254 1.00 52.72 71 CYS A O 1
ATOM 583 N N . ASN A 1 72 ? 13.929 -3.745 -16.609 1.00 48.34 72 ASN A N 1
ATOM 584 C CA . ASN A 1 72 ? 12.746 -3.741 -15.724 1.00 48.34 72 ASN A CA 1
ATOM 585 C C . ASN A 1 72 ? 11.448 -3.296 -16.435 1.00 48.34 72 ASN A C 1
ATOM 587 O O . ASN A 1 72 ? 10.583 -2.646 -15.849 1.00 48.34 72 ASN A O 1
ATOM 591 N N . PHE A 1 73 ? 11.307 -3.644 -17.715 1.00 54.44 73 PHE A N 1
ATOM 592 C CA . PHE A 1 73 ? 10.225 -3.155 -18.563 1.00 54.44 73 PHE A CA 1
ATOM 593 C C . PHE A 1 73 ? 9.150 -4.220 -18.820 1.00 54.44 73 PHE A C 1
ATOM 595 O O . PHE A 1 73 ? 9.451 -5.350 -19.199 1.00 54.44 73 PHE A O 1
ATOM 602 N N . LEU A 1 74 ? 7.879 -3.830 -18.698 1.00 53.25 74 LEU A N 1
ATOM 603 C CA . LEU A 1 74 ? 6.735 -4.601 -19.186 1.00 53.25 74 LEU A CA 1
ATOM 604 C C . LEU A 1 74 ? 6.377 -4.096 -20.586 1.00 53.25 74 LEU A C 1
ATOM 606 O O . LEU A 1 74 ? 5.820 -3.003 -20.727 1.00 53.25 74 LEU A O 1
ATOM 610 N N . PHE A 1 75 ? 6.650 -4.887 -21.627 1.00 60.06 75 PHE A N 1
ATOM 611 C CA . PHE A 1 75 ? 6.041 -4.615 -22.926 1.00 60.06 75 PHE A CA 1
ATOM 612 C C . PHE A 1 75 ? 4.527 -4.747 -22.797 1.00 60.06 75 PHE A C 1
ATOM 614 O O . PHE A 1 75 ? 3.990 -5.839 -22.622 1.00 60.06 75 PHE A O 1
ATOM 621 N N . GLN A 1 76 ? 3.849 -3.615 -22.908 1.00 62.25 76 GLN A N 1
ATOM 622 C CA . GLN A 1 76 ? 2.406 -3.504 -22.787 1.00 62.25 76 GLN A CA 1
ATOM 623 C C . GLN A 1 76 ? 1.823 -2.846 -24.031 1.00 62.25 76 GLN A C 1
ATOM 625 O O . GLN A 1 76 ? 2.520 -2.196 -24.815 1.00 62.25 76 GLN A O 1
ATOM 630 N N . HIS A 1 77 ? 0.518 -3.010 -24.212 1.00 69.12 77 HIS A N 1
ATOM 631 C CA . HIS A 1 77 ? -0.202 -2.307 -25.259 1.00 69.12 77 HIS A CA 1
ATOM 632 C C . HIS A 1 77 ? 0.037 -0.790 -25.161 1.00 69.12 77 HIS A C 1
ATOM 634 O O . HIS A 1 77 ? -0.114 -0.201 -24.092 1.00 69.12 77 HIS A O 1
ATOM 640 N N . GLY A 1 78 ? 0.412 -0.166 -26.279 1.00 74.25 78 GLY A N 1
ATOM 641 C CA . GLY A 1 78 ? 0.689 1.268 -26.341 1.00 74.25 78 GLY A CA 1
ATOM 642 C C . GLY A 1 78 ? 2.111 1.672 -25.938 1.00 74.25 78 GLY A C 1
ATOM 643 O O . GLY A 1 78 ? 2.357 2.862 -25.762 1.00 74.25 78 GLY A O 1
ATOM 644 N N . CYS A 1 79 ? 3.065 0.742 -25.804 1.00 80.25 79 CYS A N 1
ATOM 645 C CA . CYS A 1 79 ? 4.476 1.128 -25.708 1.00 80.25 79 CYS A CA 1
ATOM 646 C C . CYS A 1 79 ? 4.990 1.668 -27.052 1.00 80.25 79 CYS A C 1
ATOM 648 O O . CYS A 1 79 ? 4.682 1.107 -28.100 1.00 80.25 79 CYS A O 1
ATOM 650 N N . ILE A 1 80 ? 5.796 2.723 -27.042 1.00 85.62 80 ILE A N 1
ATOM 651 C CA . ILE A 1 80 ? 6.498 3.257 -28.209 1.00 85.62 80 ILE A CA 1
ATOM 652 C C . ILE A 1 80 ? 7.975 2.898 -28.095 1.00 85.62 80 ILE A C 1
ATOM 654 O O . ILE A 1 80 ? 8.546 2.996 -27.013 1.00 85.62 80 ILE A O 1
ATOM 658 N N . ILE A 1 81 ? 8.583 2.513 -29.218 1.00 85.62 81 ILE A N 1
ATOM 659 C CA . ILE A 1 81 ? 10.025 2.295 -29.347 1.00 85.62 81 ILE A CA 1
ATOM 660 C C . ILE A 1 81 ? 10.557 3.201 -30.451 1.00 85.62 81 ILE A C 1
ATOM 662 O O . ILE A 1 81 ? 10.227 3.002 -31.619 1.00 85.62 81 ILE A O 1
ATOM 666 N N . ASP A 1 82 ? 11.391 4.169 -30.093 1.00 87.56 82 ASP A N 1
ATOM 667 C CA . ASP A 1 82 ? 12.010 5.108 -31.025 1.00 87.56 82 ASP A CA 1
ATOM 668 C C . ASP A 1 82 ? 13.512 4.828 -31.166 1.00 87.56 82 ASP A C 1
ATOM 670 O O . ASP A 1 82 ? 14.218 4.640 -30.174 1.00 87.56 82 ASP A O 1
ATOM 674 N N . PHE A 1 83 ? 14.017 4.832 -32.401 1.00 90.00 83 PHE A N 1
ATOM 675 C CA . PHE A 1 83 ? 15.425 4.565 -32.695 1.00 90.00 83 PHE A CA 1
ATOM 676 C C . PHE A 1 83 ? 16.149 5.822 -33.189 1.00 90.00 83 PHE A C 1
ATOM 678 O O . PHE A 1 83 ? 15.726 6.488 -34.140 1.00 90.00 83 PHE A O 1
ATOM 685 N N . TYR A 1 84 ? 17.305 6.100 -32.589 1.00 91.38 84 TYR A N 1
ATOM 686 C CA . TYR A 1 84 ? 18.168 7.231 -32.923 1.00 91.38 84 TYR A CA 1
ATOM 687 C C . TYR A 1 84 ? 19.618 6.785 -33.090 1.00 91.38 84 TYR A C 1
ATOM 689 O O . TYR A 1 84 ? 20.087 5.875 -32.413 1.00 91.38 84 TYR A O 1
ATOM 697 N N . ILE A 1 85 ? 20.368 7.479 -33.941 1.00 90.69 85 ILE A N 1
ATOM 698 C CA . ILE A 1 85 ? 21.828 7.399 -33.939 1.00 90.69 85 ILE A CA 1
ATOM 699 C C . ILE A 1 85 ? 22.362 8.352 -32.880 1.00 90.69 85 ILE A C 1
ATOM 701 O O . ILE A 1 85 ? 22.113 9.555 -32.948 1.00 90.69 85 ILE A O 1
ATOM 705 N N . LYS A 1 86 ? 23.127 7.827 -31.929 1.00 89.31 86 LYS A N 1
ATOM 706 C CA . LYS A 1 86 ? 23.879 8.600 -30.948 1.00 89.31 86 LYS A CA 1
ATOM 707 C C . LYS A 1 86 ? 25.312 8.750 -31.447 1.00 89.31 86 LYS A C 1
ATOM 709 O O . LYS A 1 86 ? 26.040 7.774 -31.599 1.00 89.31 86 LYS A O 1
ATOM 714 N N . SER A 1 87 ? 25.714 9.986 -31.720 1.00 86.62 87 SER A N 1
ATOM 715 C CA . SER A 1 87 ? 27.074 10.328 -32.149 1.00 86.62 87 SER A CA 1
ATOM 716 C C . SER A 1 87 ? 27.530 11.557 -31.377 1.00 86.62 87 SER A C 1
ATOM 718 O O . SER A 1 87 ? 26.872 12.598 -31.424 1.00 86.62 87 SER A O 1
ATOM 720 N N . ASN A 1 88 ? 28.658 11.445 -30.674 1.00 82.50 88 ASN A N 1
ATOM 721 C CA . ASN A 1 88 ? 29.234 12.519 -29.851 1.00 82.50 88 ASN A CA 1
ATOM 722 C C . ASN A 1 88 ? 28.220 13.121 -28.852 1.00 82.50 88 ASN A C 1
ATOM 724 O O . ASN A 1 88 ? 28.119 14.337 -28.708 1.00 82.50 88 ASN A O 1
ATOM 728 N N . GLY A 1 89 ? 27.415 12.264 -28.211 1.00 78.81 89 GLY A N 1
ATOM 729 C CA . GLY A 1 89 ? 26.419 12.666 -27.207 1.00 78.81 89 GLY A CA 1
ATOM 730 C C . GLY A 1 89 ? 25.143 13.315 -27.758 1.00 78.81 89 GLY A C 1
ATOM 731 O O . GLY A 1 89 ? 24.291 13.719 -26.973 1.00 78.81 89 GLY A O 1
ATOM 732 N N . ARG A 1 90 ? 24.982 13.413 -29.084 1.00 83.62 90 ARG A N 1
ATOM 733 C CA . ARG A 1 90 ? 23.763 13.925 -29.730 1.00 83.62 90 ARG A CA 1
ATOM 734 C C . ARG A 1 90 ? 22.991 12.808 -30.419 1.00 83.62 90 ARG A C 1
ATOM 736 O O . ARG A 1 90 ? 23.605 11.922 -31.012 1.00 83.62 90 ARG A O 1
ATOM 743 N N . TYR A 1 91 ? 21.664 12.906 -30.380 1.00 89.12 91 TYR A N 1
ATOM 744 C CA . TYR A 1 91 ? 20.744 11.954 -30.999 1.00 89.12 91 TYR A CA 1
ATOM 745 C C . TYR A 1 91 ? 20.226 12.490 -32.326 1.00 89.12 91 TYR A C 1
ATOM 747 O O . TYR A 1 91 ? 19.781 13.633 -32.424 1.00 89.12 91 TYR A O 1
ATOM 755 N N . TYR A 1 92 ? 20.269 11.641 -33.343 1.00 89.38 92 TYR A N 1
ATOM 756 C CA . TYR A 1 92 ? 19.808 11.946 -34.687 1.00 89.38 92 TYR A CA 1
ATOM 757 C C . TYR A 1 92 ? 18.756 10.913 -35.096 1.00 89.38 92 TYR A C 1
ATOM 759 O O . TYR A 1 92 ? 19.042 9.716 -35.031 1.00 89.38 92 TYR A O 1
ATOM 767 N N . PRO A 1 93 ? 17.549 11.331 -35.510 1.00 90.38 93 PRO A N 1
ATOM 768 C CA . PRO A 1 93 ? 16.504 10.391 -35.894 1.00 90.38 93 PRO A CA 1
ATOM 769 C C . PRO A 1 93 ? 16.919 9.611 -37.141 1.00 90.38 93 PRO A C 1
ATOM 771 O O . PRO A 1 93 ? 17.446 10.186 -38.100 1.00 90.38 93 PRO A O 1
ATOM 774 N N . ILE A 1 94 ? 16.647 8.308 -37.142 1.00 89.88 94 ILE A N 1
ATOM 775 C CA . ILE A 1 94 ? 16.841 7.459 -38.320 1.00 89.88 94 ILE A CA 1
ATOM 776 C C . ILE A 1 94 ? 15.624 7.643 -39.222 1.00 89.88 94 ILE A C 1
ATOM 778 O O . ILE A 1 94 ? 14.517 7.282 -38.839 1.00 89.88 94 ILE A O 1
ATOM 782 N N . GLN A 1 95 ? 15.814 8.218 -40.406 1.00 89.94 95 GLN A N 1
ATOM 783 C CA . GLN A 1 95 ? 14.742 8.403 -41.382 1.00 89.94 95 GLN A CA 1
ATOM 784 C C . GLN A 1 95 ? 14.371 7.074 -42.035 1.00 89.94 95 GLN A C 1
ATOM 786 O O . GLN A 1 95 ? 15.250 6.273 -42.350 1.00 89.94 95 GLN A O 1
ATOM 791 N N . MET A 1 96 ? 13.087 6.851 -42.287 1.00 83.38 96 MET A N 1
ATOM 792 C CA . MET A 1 96 ? 12.590 5.619 -42.899 1.00 83.38 96 MET A CA 1
ATOM 793 C C . MET A 1 96 ? 11.516 5.937 -43.940 1.00 83.38 96 MET A C 1
ATOM 795 O O . MET A 1 96 ? 10.661 6.790 -43.713 1.00 83.38 96 MET A O 1
ATOM 799 N N . ASP A 1 97 ? 11.555 5.233 -45.073 1.00 78.06 97 ASP A N 1
ATOM 800 C CA . ASP A 1 97 ? 10.479 5.273 -46.063 1.00 78.06 97 ASP A CA 1
ATOM 801 C C . ASP A 1 97 ? 9.379 4.283 -45.659 1.00 78.06 97 ASP A C 1
ATOM 803 O O . ASP A 1 97 ? 9.479 3.072 -45.865 1.00 78.06 97 ASP A O 1
ATOM 807 N N . VAL A 1 98 ? 8.327 4.813 -45.034 1.00 66.50 98 VAL A N 1
ATOM 808 C CA . VAL A 1 98 ? 7.197 4.028 -44.516 1.00 66.50 98 VAL A CA 1
ATOM 809 C C . VAL A 1 98 ? 6.496 3.243 -45.638 1.00 66.50 98 VAL A C 1
ATOM 811 O O . VAL A 1 98 ? 5.986 2.148 -45.397 1.00 66.50 98 VAL A O 1
ATOM 814 N N . SER A 1 99 ? 6.517 3.751 -46.877 1.00 65.94 99 SER A N 1
ATOM 815 C CA . SER A 1 99 ? 5.795 3.162 -48.013 1.00 65.94 99 SER A CA 1
ATOM 816 C C . SER A 1 99 ? 6.411 1.852 -48.529 1.00 65.94 99 SER A C 1
ATOM 818 O O . SER A 1 99 ? 5.697 0.992 -49.053 1.00 65.94 99 SER A O 1
ATOM 820 N N . GLU A 1 100 ? 7.721 1.654 -48.345 1.00 64.38 100 GLU A N 1
ATOM 821 C CA . GLU A 1 100 ? 8.399 0.388 -48.654 1.00 64.38 100 GLU A CA 1
ATOM 822 C C . GLU A 1 100 ? 8.099 -0.698 -47.609 1.00 64.38 100 GLU A C 1
ATOM 824 O O . GLU A 1 100 ? 8.018 -1.880 -47.954 1.00 64.38 100 GLU A O 1
ATOM 829 N N . PHE A 1 101 ? 7.871 -0.304 -46.352 1.00 62.16 101 PHE A N 1
ATOM 830 C CA . PHE A 1 101 ? 7.586 -1.219 -45.242 1.00 62.16 101 PHE A CA 1
ATOM 831 C C . PHE A 1 101 ? 6.103 -1.598 -45.126 1.00 62.16 101 PHE A C 1
ATOM 833 O O . PHE A 1 101 ? 5.789 -2.760 -44.864 1.00 62.16 101 PHE A O 1
ATOM 840 N N . GLU A 1 102 ? 5.174 -0.672 -45.394 1.00 58.91 102 GLU A N 1
ATOM 841 C CA . GLU A 1 102 ? 3.729 -0.960 -45.375 1.00 58.91 102 GLU A CA 1
ATOM 842 C C . GLU A 1 102 ? 3.332 -2.054 -46.385 1.00 58.91 102 GLU A C 1
ATOM 844 O O . GLU A 1 102 ? 2.422 -2.843 -46.117 1.00 58.91 102 GLU A O 1
ATOM 849 N N . LYS A 1 103 ? 4.056 -2.178 -47.509 1.00 54.78 103 LYS A N 1
ATOM 850 C CA . LYS A 1 103 ? 3.825 -3.231 -48.516 1.00 54.78 103 LYS A CA 1
ATOM 851 C C . LYS A 1 103 ? 4.012 -4.650 -47.970 1.00 54.78 103 LYS A C 1
ATOM 853 O O . LYS A 1 103 ? 3.424 -5.574 -48.528 1.00 54.78 103 LYS A O 1
ATOM 858 N N . LYS A 1 104 ? 4.791 -4.838 -46.898 1.00 55.25 104 LYS A N 1
ATOM 859 C CA . LYS A 1 104 ? 5.062 -6.166 -46.328 1.00 55.25 104 LYS A CA 1
ATOM 860 C C . LYS A 1 104 ? 4.081 -6.599 -45.230 1.00 55.25 104 LYS A C 1
ATOM 862 O O . LYS A 1 104 ? 4.038 -7.781 -44.919 1.00 55.25 104 LYS A O 1
ATOM 867 N N . LYS A 1 105 ? 3.247 -5.698 -44.676 1.00 52.69 105 LYS A N 1
ATOM 868 C CA . LYS A 1 105 ? 2.386 -5.980 -43.495 1.00 52.69 105 LYS A CA 1
ATOM 869 C C . LYS A 1 105 ? 3.145 -6.695 -42.353 1.00 52.69 105 LYS A C 1
ATOM 871 O O . LYS A 1 105 ? 2.56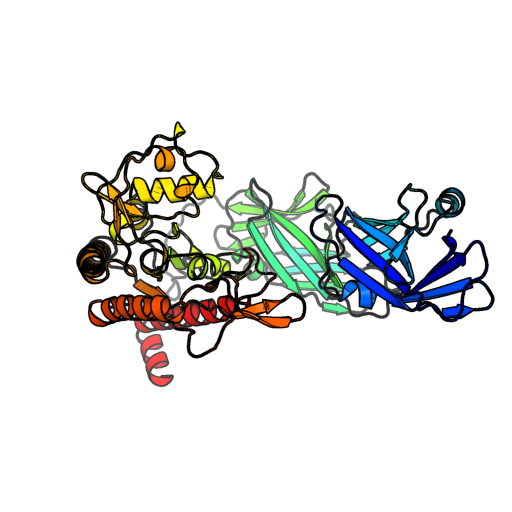2 -7.506 -41.631 1.00 52.69 105 LYS A O 1
ATOM 876 N N . ASP A 1 106 ? 4.435 -6.409 -42.191 1.00 61.00 106 ASP A N 1
ATOM 877 C CA . ASP A 1 106 ? 5.297 -7.118 -41.245 1.00 61.00 106 ASP A CA 1
ATOM 878 C C . ASP A 1 106 ? 4.971 -6.684 -39.810 1.00 61.00 106 ASP A C 1
ATOM 880 O O . ASP A 1 106 ? 5.466 -5.677 -39.307 1.00 61.00 106 ASP A O 1
ATOM 884 N N . ARG A 1 107 ? 4.116 -7.454 -39.130 1.00 73.69 107 ARG A N 1
ATOM 885 C CA . ARG A 1 107 ? 4.031 -7.419 -37.669 1.00 73.69 107 ARG A CA 1
ATOM 886 C C . ARG A 1 107 ? 5.271 -8.096 -37.116 1.00 73.69 107 ARG A C 1
ATOM 888 O O . ARG A 1 107 ? 5.492 -9.281 -37.363 1.00 73.69 107 ARG A O 1
ATOM 895 N N . ILE A 1 108 ? 6.056 -7.361 -36.342 1.00 75.12 108 ILE A N 1
ATOM 896 C CA . ILE A 1 108 ? 7.246 -7.914 -35.702 1.00 75.12 108 ILE A CA 1
ATOM 897 C C . ILE A 1 108 ? 6.801 -8.536 -34.383 1.00 75.12 108 ILE A C 1
ATOM 899 O O . ILE A 1 108 ? 6.552 -7.822 -33.415 1.00 75.12 108 ILE A O 1
ATOM 903 N N . SER A 1 109 ? 6.662 -9.860 -34.336 1.00 72.62 109 SER A N 1
ATOM 904 C CA . SER A 1 109 ? 6.367 -10.554 -33.078 1.00 72.62 109 SER A CA 1
ATOM 905 C C . SER A 1 109 ? 7.566 -10.431 -32.137 1.00 72.62 109 SER A C 1
ATOM 907 O O . SER A 1 109 ? 8.671 -10.814 -32.509 1.00 72.62 109 SER A O 1
ATOM 909 N N . ILE A 1 110 ? 7.345 -9.907 -30.932 1.00 69.38 110 ILE A N 1
ATOM 910 C CA . ILE A 1 110 ? 8.367 -9.815 -29.870 1.00 69.38 110 ILE A CA 1
ATOM 911 C C . ILE A 1 110 ? 8.103 -10.868 -28.795 1.00 69.38 110 ILE A C 1
ATOM 913 O O . ILE A 1 110 ? 9.027 -11.479 -28.268 1.00 69.38 110 ILE A O 1
ATOM 917 N N . MET A 1 111 ? 6.825 -11.113 -28.511 1.00 67.06 111 MET A N 1
ATOM 918 C CA . MET A 1 111 ? 6.330 -12.214 -27.688 1.00 67.06 111 MET A CA 1
ATOM 919 C C . MET A 1 111 ? 5.186 -12.902 -28.439 1.00 67.06 111 MET A C 1
ATOM 921 O O . MET A 1 111 ? 4.695 -12.389 -29.448 1.00 67.06 111 MET A O 1
ATOM 925 N N . ASP A 1 112 ? 4.697 -14.029 -27.926 1.00 67.94 112 ASP A N 1
ATOM 926 C CA . ASP A 1 112 ? 3.543 -14.727 -28.519 1.00 67.94 112 ASP A CA 1
ATOM 927 C C . ASP A 1 112 ? 2.275 -13.865 -28.572 1.00 67.94 112 ASP A C 1
ATOM 929 O O . ASP A 1 112 ? 1.405 -14.050 -29.425 1.00 67.94 112 ASP A O 1
ATOM 933 N N . ILE A 1 113 ? 2.168 -12.934 -27.625 1.00 67.44 113 ILE A N 1
ATOM 934 C CA . ILE A 1 113 ? 1.000 -12.083 -27.419 1.00 67.44 113 ILE A CA 1
ATOM 935 C C . ILE A 1 113 ? 1.309 -10.605 -27.602 1.00 67.44 113 ILE A C 1
ATOM 937 O O . ILE A 1 113 ? 0.417 -9.788 -27.409 1.00 67.44 113 ILE A O 1
ATOM 941 N N . LEU A 1 114 ? 2.529 -10.256 -28.008 1.00 73.44 114 LEU A N 1
ATOM 942 C CA . LEU A 1 114 ? 2.912 -8.879 -28.277 1.00 73.44 114 LEU A CA 1
ATOM 943 C C . LEU A 1 114 ? 3.669 -8.776 -29.595 1.00 73.44 114 LEU A C 1
ATOM 945 O O . LEU A 1 114 ? 4.661 -9.470 -29.825 1.00 73.44 114 LEU A O 1
ATOM 949 N N . TYR A 1 115 ? 3.222 -7.855 -30.436 1.00 78.00 115 TYR A N 1
ATOM 950 C CA . TYR A 1 115 ? 3.894 -7.510 -31.674 1.00 78.00 115 TYR A CA 1
ATOM 951 C C . TYR A 1 115 ? 4.094 -6.000 -31.780 1.00 78.00 115 TYR A C 1
ATOM 953 O O . TYR A 1 115 ? 3.372 -5.215 -31.166 1.00 78.00 115 TYR A O 1
ATOM 961 N N . LEU A 1 116 ? 5.073 -5.601 -32.580 1.00 80.00 116 LEU A N 1
ATOM 962 C CA . LEU A 1 116 ? 5.324 -4.215 -32.933 1.00 80.00 116 LEU A CA 1
ATOM 963 C C . LEU A 1 116 ? 4.778 -3.931 -34.327 1.00 80.00 116 LEU A C 1
ATOM 965 O O . LEU A 1 116 ? 4.983 -4.710 -35.263 1.00 80.00 116 LEU A O 1
ATOM 969 N N . GLU A 1 117 ? 4.110 -2.793 -34.456 1.00 83.94 117 GLU A N 1
ATOM 970 C CA . GLU A 1 117 ? 3.750 -2.192 -35.734 1.00 83.94 117 GLU A CA 1
ATOM 971 C C . GLU A 1 117 ? 4.549 -0.905 -35.929 1.00 83.94 117 GLU A C 1
ATOM 973 O O . GLU A 1 117 ? 4.815 -0.154 -34.989 1.00 83.94 117 GLU A O 1
ATOM 978 N N . VAL A 1 118 ? 4.958 -0.666 -37.170 1.00 84.12 118 VAL A N 1
ATOM 979 C CA . VAL A 1 118 ? 5.672 0.549 -37.555 1.00 84.12 118 VAL A CA 1
ATOM 980 C C . VAL A 1 118 ? 4.746 1.755 -37.381 1.00 84.12 118 VAL A C 1
ATOM 982 O O . VAL A 1 118 ? 3.610 1.750 -37.861 1.00 84.12 118 VAL A O 1
ATOM 985 N N . ARG A 1 119 ? 5.221 2.811 -36.713 1.00 84.88 119 ARG A N 1
ATOM 986 C CA . ARG A 1 119 ? 4.466 4.064 -36.591 1.00 84.88 119 ARG A CA 1
ATOM 987 C C . ARG A 1 119 ? 4.515 4.834 -37.907 1.00 84.88 119 ARG A C 1
ATOM 989 O O . ARG A 1 119 ? 5.539 4.892 -38.577 1.00 84.88 119 ARG A O 1
ATOM 996 N N . ARG A 1 120 ? 3.398 5.479 -38.258 1.00 77.44 120 ARG A N 1
ATOM 997 C CA . ARG A 1 120 ? 3.286 6.354 -39.438 1.00 77.44 120 ARG A CA 1
ATOM 998 C C . ARG A 1 120 ? 3.943 7.712 -39.191 1.00 77.44 120 ARG A C 1
ATOM 1000 O O . ARG A 1 120 ? 3.279 8.744 -39.162 1.00 77.44 120 ARG A O 1
ATOM 1007 N N . ASN A 1 121 ? 5.248 7.700 -38.966 1.00 76.00 121 ASN A N 1
ATOM 1008 C CA . ASN A 1 121 ? 6.101 8.879 -38.932 1.00 76.00 121 ASN A CA 1
ATOM 1009 C C . ASN A 1 121 ? 7.319 8.630 -39.837 1.00 76.00 121 ASN A C 1
ATOM 1011 O O . ASN A 1 121 ? 7.652 7.492 -40.146 1.00 76.00 121 ASN A O 1
ATOM 1015 N N . ASN A 1 122 ? 7.993 9.686 -40.296 1.00 83.06 122 ASN A N 1
ATOM 1016 C CA . ASN A 1 122 ? 9.140 9.553 -41.214 1.00 83.06 122 ASN A CA 1
ATOM 1017 C C . ASN A 1 122 ? 10.415 9.033 -40.515 1.00 83.06 122 ASN A C 1
ATOM 1019 O O . ASN A 1 122 ? 11.523 9.187 -41.026 1.00 83.06 122 ASN A O 1
ATOM 1023 N N . THR A 1 123 ? 10.281 8.444 -39.326 1.00 88.50 123 THR A N 1
ATOM 1024 C CA . THR A 1 123 ? 11.375 8.019 -38.452 1.00 88.50 123 THR A CA 1
ATOM 1025 C C . THR A 1 123 ? 11.228 6.548 -38.088 1.00 88.50 123 THR A C 1
ATOM 1027 O O . THR A 1 123 ? 10.118 6.035 -38.027 1.00 88.50 123 THR A O 1
ATOM 1030 N N . LEU A 1 124 ? 12.328 5.854 -37.807 1.00 87.56 124 LEU A N 1
ATOM 1031 C CA . LEU A 1 124 ? 12.279 4.470 -37.343 1.00 87.56 124 LEU A CA 1
ATOM 1032 C C . LEU A 1 124 ? 11.677 4.405 -35.932 1.00 87.56 124 LEU A C 1
ATOM 1034 O O . LEU A 1 124 ? 12.343 4.693 -34.936 1.00 87.56 124 LEU A O 1
ATOM 1038 N N . SER A 1 125 ? 10.400 4.046 -35.872 1.00 87.50 125 SER A N 1
ATOM 1039 C CA . SER A 1 125 ? 9.597 4.069 -34.657 1.00 87.50 125 SER A CA 1
ATOM 1040 C C . SER A 1 125 ? 8.528 2.983 -34.707 1.00 87.50 125 SER A C 1
ATOM 1042 O O . SER A 1 125 ? 7.930 2.732 -35.757 1.00 87.50 125 SER A O 1
ATOM 1044 N N . PHE A 1 126 ? 8.265 2.356 -33.565 1.00 85.56 126 PHE A N 1
ATOM 1045 C CA . PHE A 1 126 ? 7.290 1.281 -33.426 1.00 85.56 126 PHE A CA 1
ATOM 1046 C C . PHE A 1 126 ? 6.313 1.557 -32.299 1.00 85.56 126 PHE A C 1
ATOM 1048 O O . PHE A 1 126 ? 6.636 2.247 -31.336 1.00 85.56 126 PHE A O 1
ATOM 1055 N N . ILE A 1 127 ? 5.125 0.977 -32.413 1.00 85.50 127 ILE A N 1
ATOM 1056 C CA . ILE A 1 127 ? 4.140 0.891 -31.345 1.00 85.50 127 ILE A CA 1
ATOM 1057 C C . 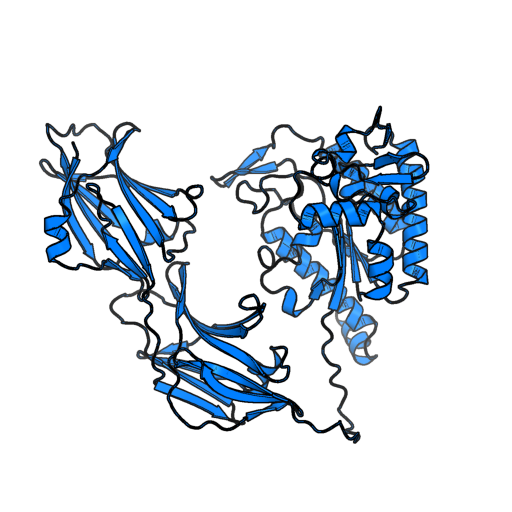ILE A 1 127 ? 3.853 -0.579 -31.037 1.00 85.50 127 ILE A C 1
ATOM 1059 O O . ILE A 1 127 ? 3.694 -1.405 -31.937 1.00 85.50 127 ILE A O 1
ATOM 1063 N N . GLY A 1 128 ? 3.826 -0.914 -29.752 1.00 80.88 128 GLY A N 1
ATOM 1064 C CA . GLY A 1 128 ? 3.517 -2.242 -29.260 1.00 80.88 128 GLY A CA 1
ATOM 1065 C C . GLY A 1 128 ? 2.025 -2.470 -29.138 1.00 80.88 128 GLY A C 1
ATOM 1066 O O . GLY A 1 128 ? 1.278 -1.677 -28.561 1.00 80.88 128 GLY A O 1
ATOM 1067 N N . HIS A 1 129 ? 1.599 -3.611 -29.653 1.00 76.12 129 HIS A N 1
ATOM 1068 C CA . HIS A 1 129 ? 0.236 -4.085 -29.582 1.00 76.12 129 HIS A CA 1
ATOM 1069 C C . HIS A 1 129 ? 0.208 -5.451 -28.926 1.00 76.12 129 HIS A C 1
ATOM 1071 O O . HIS A 1 129 ? 0.984 -6.343 -29.268 1.00 76.12 129 HIS A O 1
ATOM 1077 N N . GLN A 1 130 ? -0.741 -5.626 -28.015 1.00 73.44 130 GLN A N 1
ATOM 1078 C CA . GLN A 1 130 ? -1.070 -6.942 -27.512 1.00 73.44 130 GLN A CA 1
ATOM 1079 C C . GLN A 1 130 ? -2.038 -7.614 -28.492 1.00 73.44 130 GLN A C 1
ATOM 1081 O O . GLN A 1 130 ? -3.045 -7.026 -28.891 1.00 73.44 130 GLN A O 1
ATOM 1086 N N . LEU A 1 131 ? -1.747 -8.850 -28.890 1.00 69.31 131 LEU A N 1
ATOM 1087 C CA . LEU A 1 131 ? -2.696 -9.688 -29.613 1.00 69.31 131 LEU A CA 1
ATOM 1088 C C . LEU A 1 131 ? -3.899 -9.965 -28.704 1.00 69.31 131 LEU A C 1
ATOM 1090 O O . LEU A 1 131 ? -3.793 -10.721 -27.742 1.00 69.31 131 LEU A O 1
ATOM 1094 N N . GLN A 1 132 ? -5.068 -9.424 -29.052 1.00 59.97 132 GLN A N 1
ATOM 1095 C CA . GLN A 1 132 ? -6.356 -9.927 -28.561 1.00 59.97 132 GLN A CA 1
ATOM 1096 C C . GLN A 1 132 ? -6.670 -11.266 -29.241 1.00 59.97 132 GLN A C 1
ATOM 1098 O O . GLN A 1 132 ? -7.551 -11.368 -30.090 1.00 59.97 132 GLN A O 1
ATOM 1103 N N . LYS A 1 133 ? -5.906 -12.307 -28.924 1.00 65.69 133 LYS A N 1
ATOM 1104 C CA . LYS A 1 133 ? -6.278 -13.678 -29.275 1.00 65.69 133 LYS A CA 1
ATOM 1105 C C . LYS A 1 133 ? -6.828 -14.318 -28.028 1.00 65.69 133 LYS A C 1
ATOM 1107 O O . LYS A 1 133 ? -6.071 -14.435 -27.089 1.00 65.69 133 LYS A O 1
ATOM 1112 N N . SER A 1 134 ? -8.087 -14.724 -27.999 1.00 80.19 134 SER A N 1
ATOM 1113 C CA . SER A 1 134 ? -8.552 -15.647 -26.970 1.00 80.19 134 SER A CA 1
ATOM 1114 C C . SER A 1 134 ? -8.014 -17.059 -27.229 1.00 80.19 134 SER A C 1
ATOM 1116 O O . SER A 1 134 ? -7.592 -17.392 -28.342 1.00 80.19 134 SER A O 1
ATOM 1118 N N . ILE A 1 135 ? -7.987 -17.889 -26.190 1.00 86.56 135 ILE A N 1
ATOM 1119 C CA . ILE A 1 135 ? -7.513 -19.273 -26.274 1.00 86.56 135 ILE A CA 1
ATOM 1120 C C . ILE A 1 135 ? -8.705 -20.211 -26.301 1.00 86.56 135 ILE A C 1
ATOM 1122 O O . ILE A 1 135 ? -9.533 -20.203 -25.390 1.00 86.56 135 ILE A O 1
ATOM 1126 N N . LYS A 1 136 ? -8.737 -21.095 -27.296 1.00 89.31 136 LYS A N 1
ATOM 1127 C CA . LYS A 1 136 ? -9.655 -22.231 -27.300 1.00 89.31 136 LYS A CA 1
ATOM 1128 C C . LYS A 1 136 ? -9.124 -23.328 -26.392 1.00 89.31 136 LYS A C 1
ATOM 1130 O O . LYS A 1 136 ? -7.988 -23.772 -26.550 1.00 89.31 136 LYS A O 1
ATOM 1135 N N . LEU A 1 137 ? -9.962 -23.775 -25.465 1.00 90.56 137 LEU A N 1
ATOM 1136 C CA . LEU A 1 137 ? -9.638 -24.910 -24.613 1.00 90.56 137 LEU A CA 1
ATOM 1137 C C . LEU A 1 137 ? -9.686 -26.213 -25.411 1.00 90.56 137 LEU A C 1
ATOM 1139 O O . LEU A 1 137 ? -10.620 -26.454 -26.174 1.00 90.56 137 LEU A O 1
ATOM 1143 N N . SER A 1 138 ? -8.707 -27.077 -25.164 1.00 90.25 138 SER A N 1
ATOM 1144 C CA . SER A 1 138 ? -8.748 -28.483 -25.567 1.00 90.25 138 SER A CA 1
ATOM 1145 C C . SER A 1 138 ? -9.699 -29.276 -24.666 1.00 90.25 138 SER A C 1
ATOM 1147 O O . SER A 1 138 ? -10.310 -30.244 -25.111 1.00 90.25 138 SER A O 1
ATOM 1149 N N . LYS A 1 139 ? -9.831 -28.872 -23.392 1.00 91.00 139 LYS A N 1
ATOM 1150 C CA . LYS A 1 139 ? -10.751 -29.483 -22.425 1.00 91.00 139 LYS A CA 1
ATOM 1151 C C . LYS A 1 139 ? -11.103 -28.508 -21.304 1.00 91.00 139 LYS A C 1
ATOM 1153 O O . LYS A 1 139 ? -10.233 -27.798 -20.804 1.00 91.00 139 LYS A O 1
ATOM 1158 N N . LEU A 1 140 ? -12.368 -28.535 -20.889 1.00 93.38 140 LEU A N 1
ATOM 1159 C CA . LEU A 1 140 ? -12.870 -27.890 -19.678 1.00 93.38 140 LEU A CA 1
ATOM 1160 C C . LEU A 1 140 ? -13.789 -28.863 -18.950 1.00 93.38 140 LEU A C 1
ATOM 1162 O O . LEU A 1 140 ? -14.839 -29.232 -19.481 1.00 93.38 140 LEU A O 1
ATOM 1166 N N . LYS A 1 141 ? -13.417 -29.226 -17.727 1.00 91.81 141 LYS A N 1
ATOM 1167 C CA . LYS A 1 141 ? -14.239 -30.027 -16.827 1.00 91.81 141 LYS A CA 1
ATOM 1168 C C . LYS A 1 141 ? -14.303 -29.335 -15.471 1.00 91.81 141 LYS A C 1
ATOM 1170 O O . LYS A 1 141 ? -13.267 -29.011 -14.902 1.00 91.81 141 LYS A O 1
ATOM 1175 N N . ILE A 1 142 ? -15.512 -29.092 -14.977 1.00 90.56 142 ILE A N 1
ATOM 1176 C CA . ILE A 1 142 ? -15.764 -28.603 -13.619 1.00 90.56 142 ILE A CA 1
ATOM 1177 C C . ILE A 1 142 ? -16.909 -29.450 -13.082 1.00 90.56 142 ILE A C 1
ATOM 1179 O O . ILE A 1 142 ? -18.041 -29.315 -13.540 1.00 90.56 142 ILE A O 1
ATOM 1183 N N . GLU A 1 143 ? -16.569 -30.368 -12.187 1.00 87.38 143 GLU A N 1
ATOM 1184 C CA . GLU A 1 143 ? -17.474 -31.326 -11.546 1.00 87.38 143 GLU A CA 1
ATOM 1185 C C . GLU A 1 143 ? -17.008 -31.556 -10.103 1.00 87.38 143 GLU A C 1
ATOM 1187 O O . GLU A 1 143 ? -15.923 -31.112 -9.723 1.00 87.38 143 GLU A O 1
ATOM 1192 N N . ASP A 1 144 ? -17.777 -32.293 -9.300 1.00 76.38 144 ASP A N 1
ATOM 1193 C CA . ASP A 1 144 ? -17.425 -32.561 -7.897 1.00 76.38 144 ASP A CA 1
ATOM 1194 C C . ASP A 1 144 ? -16.054 -33.254 -7.757 1.00 76.38 144 ASP A C 1
ATOM 1196 O O . ASP A 1 144 ? -15.353 -33.069 -6.764 1.00 76.38 144 ASP A O 1
ATOM 1200 N N . SER A 1 145 ? -15.629 -34.004 -8.785 1.00 77.69 145 SER A N 1
ATOM 1201 C CA . SER A 1 145 ? -14.306 -34.637 -8.856 1.00 77.69 145 SER A CA 1
ATOM 1202 C C . SER A 1 145 ? -13.139 -33.650 -9.003 1.00 77.69 145 SER A C 1
ATOM 1204 O O . SER A 1 145 ? -11.994 -34.045 -8.801 1.00 77.69 145 SER A O 1
ATOM 1206 N N . GLY A 1 146 ? -13.399 -32.399 -9.398 1.00 88.75 146 GLY A N 1
ATOM 1207 C CA . GLY A 1 146 ? -12.379 -31.369 -9.586 1.00 88.75 146 GLY A CA 1
ATOM 1208 C C . GLY A 1 146 ? -12.576 -30.481 -10.818 1.00 88.75 146 GLY A C 1
ATOM 1209 O O . GLY A 1 146 ? -13.519 -30.621 -11.600 1.00 88.75 146 GLY A O 1
ATOM 1210 N N . VAL A 1 147 ? -11.636 -29.554 -10.971 1.00 92.06 147 VAL A N 1
ATOM 1211 C CA . VAL A 1 147 ? -11.430 -28.690 -12.132 1.00 92.06 147 VAL A CA 1
ATOM 1212 C C . VAL A 1 147 ? -10.301 -29.274 -12.969 1.00 92.06 147 VAL A C 1
ATOM 1214 O O . VAL A 1 147 ? -9.218 -29.530 -12.450 1.00 92.06 147 VAL A O 1
ATOM 1217 N N . GLU A 1 148 ? -10.536 -29.438 -14.264 1.00 93.62 148 GLU A N 1
ATOM 1218 C CA . GLU A 1 148 ? -9.527 -29.810 -15.253 1.00 93.62 148 GLU A CA 1
ATOM 1219 C C . GLU A 1 148 ? -9.625 -28.858 -16.445 1.00 93.62 148 GLU A C 1
ATOM 1221 O O . GLU A 1 148 ? -10.686 -28.717 -17.065 1.00 93.62 148 GLU A O 1
ATOM 1226 N N . ILE A 1 149 ? -8.515 -28.197 -16.762 1.00 93.69 149 ILE A N 1
ATOM 1227 C CA . ILE A 1 149 ? -8.413 -27.257 -17.878 1.00 93.69 149 ILE A CA 1
ATOM 1228 C C . ILE A 1 149 ? -7.185 -27.626 -18.705 1.00 93.69 149 ILE A C 1
ATOM 1230 O O . ILE A 1 149 ? -6.067 -27.670 -18.189 1.00 93.69 149 ILE A O 1
ATOM 1234 N N . LEU A 1 150 ? -7.406 -27.868 -19.998 1.00 93.06 150 LEU A N 1
ATOM 1235 C CA . LEU A 1 150 ? -6.358 -28.129 -20.983 1.00 93.06 150 LEU A CA 1
ATOM 1236 C C . LEU A 1 150 ? -6.447 -27.104 -22.105 1.00 93.06 150 LEU A C 1
ATOM 1238 O O . LEU A 1 150 ? -7.529 -26.872 -22.651 1.00 93.06 150 LEU A O 1
ATOM 1242 N N . PHE A 1 151 ? -5.310 -26.543 -22.498 1.00 90.75 151 PHE A N 1
ATOM 1243 C CA . PHE A 1 151 ? -5.217 -25.642 -23.645 1.00 90.75 151 PHE A CA 1
ATOM 1244 C C . PHE A 1 151 ? -3.866 -25.777 -24.356 1.00 90.75 151 PHE A C 1
ATOM 1246 O O . PHE A 1 151 ? -2.887 -26.200 -23.735 1.00 90.75 151 PHE A O 1
ATOM 1253 N N . PRO A 1 152 ? -3.792 -25.466 -25.662 1.00 88.00 152 PRO A N 1
ATOM 1254 C CA . PRO A 1 152 ? -2.543 -25.551 -26.406 1.00 88.00 152 PRO A CA 1
ATOM 1255 C C . PRO A 1 152 ? -1.550 -24.480 -25.945 1.00 88.00 152 PRO A C 1
ATOM 1257 O O . PRO A 1 152 ? -1.931 -23.344 -25.659 1.00 88.00 152 PRO A O 1
ATOM 1260 N N . MET A 1 153 ? -0.263 -24.824 -25.927 1.00 84.00 153 MET A N 1
ATOM 1261 C CA . MET A 1 153 ? 0.804 -23.837 -25.770 1.00 84.00 153 MET A CA 1
ATOM 1262 C C . MET A 1 153 ? 0.756 -22.818 -26.915 1.00 84.00 153 MET A C 1
ATOM 1264 O O . MET A 1 153 ? 0.390 -23.135 -28.051 1.00 84.00 153 MET A O 1
ATOM 1268 N N . PHE A 1 154 ? 1.168 -21.586 -26.630 1.00 76.06 154 PHE A N 1
ATOM 1269 C CA . PHE A 1 154 ? 1.331 -20.572 -27.667 1.00 76.06 154 PHE A CA 1
ATOM 1270 C C . PHE A 1 154 ? 2.541 -20.916 -28.556 1.00 76.06 154 PHE A C 1
ATOM 1272 O O . PHE A 1 154 ? 3.515 -21.491 -28.074 1.00 76.06 154 PHE A O 1
ATOM 1279 N N . HIS A 1 155 ? 2.437 -20.620 -29.861 1.00 66.12 155 HIS A N 1
ATOM 1280 C CA . HIS A 1 155 ? 3.315 -21.133 -30.925 1.00 66.12 155 HIS A CA 1
ATOM 1281 C C . HIS A 1 155 ? 4.817 -21.219 -30.573 1.00 66.12 155 HIS A C 1
ATOM 1283 O O . HIS A 1 155 ? 5.424 -20.335 -29.973 1.00 66.12 155 HIS A O 1
ATOM 1289 N N . ASN A 1 156 ? 5.425 -22.316 -31.026 1.00 53.22 156 ASN A N 1
ATOM 1290 C CA . ASN A 1 156 ? 6.663 -22.889 -30.499 1.00 53.22 156 ASN A CA 1
ATOM 1291 C C . ASN A 1 156 ? 7.920 -22.540 -31.325 1.00 53.22 156 ASN A C 1
ATOM 1293 O O . ASN A 1 156 ? 8.794 -23.383 -31.504 1.00 53.22 156 ASN A O 1
ATOM 1297 N N . ASN A 1 157 ? 8.018 -21.322 -31.868 1.00 50.97 157 ASN A N 1
ATOM 1298 C CA . ASN A 1 157 ? 9.200 -20.931 -32.658 1.00 50.97 157 ASN A CA 1
ATOM 1299 C C . ASN A 1 157 ? 10.361 -20.392 -31.800 1.00 50.97 157 ASN A C 1
ATOM 1301 O O . ASN A 1 157 ? 11.445 -20.160 -32.322 1.00 50.97 157 ASN A O 1
ATOM 1305 N N . SER A 1 158 ? 10.163 -20.196 -30.493 1.00 50.84 158 SER A N 1
ATOM 1306 C CA . SER A 1 158 ? 11.178 -19.656 -29.580 1.00 50.84 158 SER A CA 1
ATOM 1307 C C . SER A 1 158 ? 11.744 -20.737 -28.651 1.00 50.84 158 SER A C 1
ATOM 1309 O O . SER A 1 158 ? 10.986 -21.361 -27.914 1.00 50.84 158 SER A O 1
ATOM 1311 N N . ILE A 1 159 ? 13.073 -20.894 -28.618 1.00 47.34 159 ILE A N 1
ATOM 1312 C CA . ILE A 1 159 ? 13.851 -21.855 -27.794 1.00 47.34 159 ILE A CA 1
ATOM 1313 C C . ILE A 1 159 ? 13.916 -21.423 -26.305 1.00 47.34 159 ILE A C 1
ATOM 1315 O O . ILE A 1 159 ? 14.929 -21.589 -25.638 1.00 47.34 159 ILE A O 1
ATOM 1319 N N . ILE A 1 160 ? 12.906 -20.723 -25.784 1.00 54.62 160 ILE A N 1
ATOM 1320 C CA . ILE A 1 160 ? 13.047 -19.943 -24.543 1.00 54.62 160 ILE A CA 1
ATOM 1321 C C . ILE A 1 160 ? 11.954 -20.299 -23.543 1.00 54.62 160 ILE A C 1
ATOM 1323 O O . ILE A 1 160 ? 10.803 -20.488 -23.936 1.00 54.62 160 ILE A O 1
ATOM 1327 N N . ASP A 1 161 ? 12.343 -20.365 -22.267 1.00 63.00 161 ASP A N 1
ATOM 1328 C CA . ASP A 1 161 ? 11.484 -20.712 -21.139 1.00 63.00 161 ASP A CA 1
ATOM 1329 C C . ASP A 1 161 ? 10.295 -19.747 -21.034 1.00 63.00 161 ASP A C 1
ATOM 1331 O O . ASP A 1 161 ? 10.452 -18.524 -20.970 1.00 63.00 161 ASP A O 1
ATOM 1335 N N . LYS A 1 162 ? 9.093 -20.324 -21.047 1.00 76.62 162 LYS A N 1
ATOM 1336 C CA . LYS A 1 162 ? 7.810 -19.641 -20.873 1.00 76.62 162 LYS A CA 1
ATOM 1337 C C . LYS A 1 162 ? 7.149 -20.209 -19.632 1.00 76.62 162 LYS A C 1
ATOM 1339 O O . LYS A 1 162 ? 7.076 -21.431 -19.486 1.00 76.62 162 LYS A O 1
ATOM 1344 N N . GLU A 1 163 ? 6.614 -19.343 -18.784 1.00 85.06 163 GLU A N 1
ATOM 1345 C CA . GLU A 1 163 ? 5.772 -19.779 -17.675 1.00 85.06 163 GLU A CA 1
ATOM 1346 C C . GLU A 1 163 ? 4.309 -19.472 -17.977 1.00 85.06 163 GLU A C 1
ATOM 1348 O O . GLU A 1 163 ? 3.953 -18.384 -18.435 1.00 85.06 163 GLU A O 1
ATOM 1353 N N . TYR A 1 164 ? 3.454 -20.461 -17.734 1.00 88.44 164 TYR A N 1
ATOM 1354 C CA . TYR A 1 164 ? 2.017 -20.337 -17.916 1.00 88.44 164 TYR A CA 1
ATOM 1355 C C . TYR A 1 164 ? 1.325 -20.301 -16.564 1.00 88.44 164 TYR A C 1
ATOM 1357 O O . TYR A 1 164 ? 1.676 -21.039 -15.642 1.00 88.44 164 TYR A O 1
ATOM 1365 N N . TRP A 1 165 ? 0.295 -19.472 -16.481 1.00 92.38 165 TRP A N 1
ATOM 1366 C CA . TRP A 1 165 ? -0.489 -19.254 -15.279 1.00 92.38 165 TRP A CA 1
ATOM 1367 C C . TRP A 1 165 ? -1.973 -19.398 -15.595 1.00 92.38 165 TRP A C 1
ATOM 1369 O O . TRP A 1 165 ? -2.440 -18.903 -16.618 1.00 92.38 165 TRP A O 1
ATOM 1379 N N . LEU A 1 166 ? -2.733 -20.039 -14.711 1.00 94.75 166 LEU A N 1
ATOM 1380 C CA . LEU A 1 166 ? -4.189 -19.994 -14.734 1.00 94.75 166 LEU A CA 1
ATOM 1381 C C . LEU A 1 166 ? -4.628 -18.946 -13.725 1.00 94.75 166 LEU A C 1
ATOM 1383 O O . LEU A 1 166 ? -4.271 -19.034 -12.549 1.00 94.75 166 LEU A O 1
ATOM 1387 N N . VAL A 1 167 ? -5.366 -17.948 -14.190 1.00 94.38 167 VAL A N 1
ATOM 1388 C CA . VAL A 1 167 ? -5.648 -16.741 -13.418 1.00 94.38 167 VAL A CA 1
ATOM 1389 C C . VAL A 1 167 ? -7.149 -16.596 -13.269 1.00 94.38 167 VAL A C 1
ATOM 1391 O O . VAL A 1 167 ? -7.862 -16.440 -14.254 1.00 94.38 167 VAL A O 1
ATOM 1394 N N . PHE A 1 168 ? -7.623 -16.624 -12.035 1.00 94.00 168 PHE A N 1
ATOM 1395 C CA . PHE A 1 168 ? -9.022 -16.435 -11.684 1.00 94.00 168 PHE A CA 1
ATOM 1396 C C . PHE A 1 168 ? -9.181 -15.044 -11.077 1.00 94.00 168 PHE A C 1
ATOM 1398 O O . PHE A 1 168 ? -8.434 -14.692 -10.163 1.00 94.00 168 PHE A O 1
ATOM 1405 N N . LYS A 1 169 ? -10.129 -14.248 -11.575 1.00 93.31 169 LYS A N 1
ATOM 1406 C CA . LYS A 1 169 ? -10.363 -12.878 -11.104 1.00 93.31 169 LYS A CA 1
ATOM 1407 C C . LYS A 1 169 ? -11.828 -12.637 -10.793 1.00 93.31 169 LYS A C 1
ATOM 1409 O O . LYS A 1 169 ? -12.661 -12.697 -11.695 1.00 93.31 169 LYS A O 1
ATOM 1414 N N . LYS A 1 170 ? -12.147 -12.333 -9.538 1.00 90.25 170 LYS A N 1
ATOM 1415 C CA . LYS A 1 170 ? -13.511 -11.981 -9.130 1.00 90.25 170 LYS A CA 1
ATOM 1416 C C . LYS A 1 170 ? -13.835 -10.564 -9.603 1.00 90.25 170 LYS A C 1
ATOM 1418 O O . LYS A 1 170 ? -13.030 -9.657 -9.406 1.00 90.25 170 LYS A O 1
ATOM 1423 N N . ARG A 1 171 ? -14.976 -10.384 -10.270 1.00 83.50 171 ARG A N 1
ATOM 1424 C CA . ARG A 1 171 ? -15.450 -9.075 -10.738 1.00 83.50 171 ARG A CA 1
ATOM 1425 C C . ARG A 1 171 ? -16.033 -8.253 -9.594 1.00 83.50 171 ARG A C 1
ATOM 1427 O O . ARG A 1 171 ? -16.701 -8.795 -8.716 1.00 83.50 171 ARG A O 1
ATOM 1434 N N . ASN A 1 172 ? -15.874 -6.940 -9.704 1.00 79.38 172 ASN A N 1
ATOM 1435 C CA . ASN A 1 172 ? -16.627 -5.940 -8.956 1.00 79.38 172 ASN A CA 1
ATOM 1436 C C . ASN A 1 172 ? -16.979 -4.739 -9.860 1.00 79.38 172 ASN A C 1
ATOM 1438 O O . ASN A 1 172 ? -16.621 -4.711 -11.040 1.00 79.38 172 ASN A O 1
ATOM 1442 N N . ASP A 1 173 ? -17.632 -3.722 -9.295 1.00 66.12 173 ASP A N 1
ATOM 1443 C CA . ASP A 1 173 ? -18.071 -2.521 -10.027 1.00 66.12 173 ASP A CA 1
ATOM 1444 C C . ASP A 1 173 ? -16.921 -1.674 -10.608 1.00 66.12 173 ASP A C 1
ATOM 1446 O O . ASP A 1 173 ? -17.145 -0.834 -11.476 1.00 66.12 173 ASP A O 1
ATOM 1450 N N . GLN A 1 174 ? -15.685 -1.882 -10.144 1.00 65.56 174 GLN A N 1
ATOM 1451 C CA . GLN A 1 174 ? -14.490 -1.119 -10.528 1.00 65.56 174 GLN A CA 1
ATOM 1452 C C . GLN A 1 174 ? -13.466 -1.969 -11.311 1.00 65.56 174 GLN A C 1
ATOM 1454 O O . GLN A 1 174 ? -12.359 -1.504 -11.583 1.00 65.56 174 GLN A O 1
ATOM 1459 N N . GLY A 1 175 ? -13.804 -3.213 -11.673 1.00 77.88 175 GLY A N 1
ATOM 1460 C CA . GLY A 1 175 ? -12.896 -4.169 -12.312 1.00 77.88 175 GLY A CA 1
ATOM 1461 C C . GLY A 1 175 ? -12.796 -5.492 -11.550 1.00 77.88 175 GLY A C 1
ATOM 1462 O O . GLY A 1 175 ? -13.725 -6.298 -11.600 1.00 77.88 175 GLY A O 1
ATOM 1463 N N . TYR A 1 176 ? -11.654 -5.738 -10.895 1.00 83.50 176 TYR A N 1
ATOM 1464 C CA . TYR A 1 176 ? -11.378 -6.969 -10.140 1.00 83.50 176 TYR A CA 1
ATOM 1465 C C . TYR A 1 176 ? -10.779 -6.655 -8.761 1.00 83.50 176 TYR A C 1
ATOM 1467 O O . TYR A 1 176 ? -9.871 -5.830 -8.663 1.00 83.50 176 TYR A O 1
ATOM 1475 N N . ASP A 1 177 ? -11.245 -7.323 -7.707 1.00 72.00 177 ASP A N 1
ATOM 1476 C CA . ASP A 1 177 ? -10.779 -7.161 -6.316 1.00 72.00 177 ASP A CA 1
ATOM 1477 C C . ASP A 1 177 ? -9.984 -8.361 -5.780 1.00 72.00 177 ASP A C 1
ATOM 1479 O O . ASP A 1 177 ? -9.030 -8.167 -5.024 1.00 72.00 177 ASP A O 1
ATOM 1483 N N . GLU A 1 178 ? -10.346 -9.582 -6.179 1.00 77.06 178 GLU A N 1
ATOM 1484 C CA . GLU A 1 178 ? -9.689 -10.828 -5.771 1.00 77.06 178 GLU A CA 1
ATOM 1485 C C . GLU A 1 178 ? -9.066 -11.536 -6.984 1.00 77.06 178 GLU A C 1
ATOM 1487 O O . GLU A 1 178 ? -9.727 -11.739 -8.006 1.00 77.06 178 GLU A O 1
ATOM 1492 N N . VAL A 1 179 ? -7.789 -11.925 -6.876 1.00 87.31 179 VAL A N 1
ATOM 1493 C CA . VAL A 1 179 ? -7.031 -12.587 -7.950 1.00 87.31 179 VAL A CA 1
ATOM 1494 C C . VAL A 1 179 ? -6.297 -13.804 -7.402 1.00 87.31 179 VAL A C 1
ATOM 1496 O O . VAL A 1 179 ? -5.549 -13.697 -6.433 1.00 87.31 179 VAL A O 1
ATOM 1499 N N . LEU A 1 180 ? -6.457 -14.943 -8.071 1.00 88.94 180 LEU A N 1
ATOM 1500 C CA . LEU A 1 180 ? -5.772 -16.191 -7.752 1.00 88.94 180 LEU A CA 1
ATOM 1501 C C . LEU A 1 180 ? -5.006 -16.690 -8.976 1.00 88.94 180 LEU A C 1
ATOM 1503 O O . LEU A 1 180 ? -5.564 -16.746 -10.072 1.00 88.94 180 LEU A O 1
ATOM 1507 N N . LYS A 1 181 ? -3.732 -17.049 -8.793 1.00 92.69 1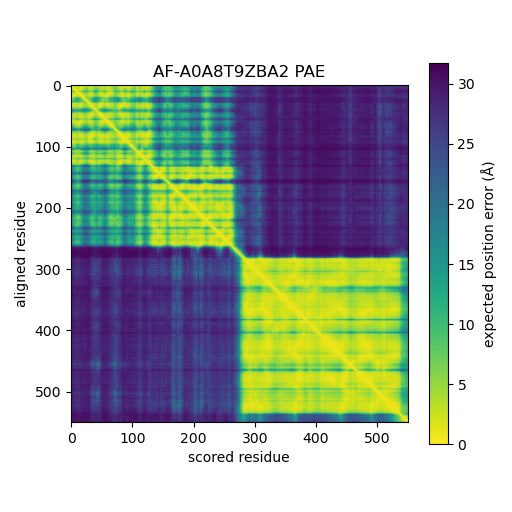81 LYS A N 1
ATOM 1508 C CA . LYS A 1 181 ? -2.849 -17.524 -9.865 1.00 92.69 181 LYS A CA 1
ATOM 1509 C C . LYS A 1 181 ? -2.297 -18.902 -9.536 1.00 92.69 181 LYS A C 1
ATOM 1511 O O . LYS A 1 181 ? -1.727 -19.103 -8.468 1.00 92.69 181 LYS A O 1
ATOM 1516 N N . TYR A 1 182 ? -2.402 -19.815 -10.491 1.00 91.94 182 TYR A N 1
ATOM 1517 C CA . TYR A 1 182 ? -1.793 -21.137 -10.416 1.00 91.94 182 TYR A CA 1
ATOM 1518 C C . TYR A 1 182 ? -0.783 -21.308 -11.532 1.00 91.94 182 TYR A C 1
ATOM 1520 O O . TYR A 1 182 ? -1.129 -21.144 -12.700 1.00 91.94 182 TYR A O 1
ATOM 1528 N N . LYS A 1 183 ? 0.452 -21.667 -11.186 1.00 90.44 183 LYS A N 1
ATOM 1529 C CA . LYS A 1 183 ? 1.453 -22.043 -12.184 1.00 90.44 183 LYS A CA 1
ATOM 1530 C C . LYS A 1 183 ? 1.021 -23.340 -12.865 1.00 90.44 183 LYS A C 1
ATOM 1532 O O . LYS A 1 183 ? 0.611 -24.285 -12.193 1.00 90.44 183 LYS A O 1
ATOM 1537 N N . ILE A 1 184 ? 1.094 -23.375 -14.189 1.00 88.94 184 ILE A N 1
ATOM 1538 C CA . ILE A 1 184 ? 0.639 -24.498 -15.007 1.00 88.94 184 ILE A CA 1
ATOM 1539 C C . ILE A 1 184 ? 1.844 -25.263 -15.538 1.00 88.94 184 ILE A C 1
ATOM 1541 O O . ILE A 1 184 ? 2.817 -24.673 -16.005 1.00 88.94 184 ILE A O 1
ATOM 1545 N N . TYR A 1 185 ? 1.757 -26.591 -15.503 1.00 79.50 185 TYR A N 1
ATOM 1546 C CA . TYR A 1 185 ? 2.748 -27.450 -16.132 1.00 79.50 185 TYR A CA 1
ATOM 1547 C C . TYR A 1 185 ? 2.487 -27.551 -17.641 1.00 79.50 185 TYR A C 1
ATOM 1549 O O . TYR A 1 185 ? 1.376 -27.878 -18.071 1.00 79.50 185 TYR A O 1
ATOM 1557 N N . ALA A 1 186 ? 3.519 -27.270 -18.436 1.00 81.75 186 ALA A N 1
ATOM 1558 C CA . ALA A 1 186 ? 3.488 -27.353 -19.890 1.00 81.75 186 ALA A CA 1
ATOM 1559 C C . ALA A 1 186 ? 4.339 -28.537 -20.365 1.00 81.75 186 ALA A C 1
ATOM 1561 O O . ALA A 1 186 ? 5.515 -28.646 -20.014 1.00 81.75 186 ALA A O 1
ATOM 1562 N N . LYS A 1 187 ? 3.747 -29.430 -21.163 1.00 80.88 187 LYS A N 1
ATOM 1563 C CA . LYS A 1 187 ? 4.429 -30.603 -21.725 1.00 80.88 187 LYS A CA 1
ATOM 1564 C C . LYS A 1 187 ? 3.846 -30.951 -23.090 1.00 80.88 187 LYS A C 1
ATOM 1566 O O . LYS A 1 187 ? 2.636 -30.900 -23.276 1.00 80.88 187 LYS A O 1
ATOM 1571 N N . GLU A 1 188 ? 4.714 -31.308 -24.040 1.00 79.38 188 GLU A N 1
ATOM 1572 C CA . GLU A 1 188 ? 4.320 -31.816 -25.369 1.00 79.38 188 GLU A CA 1
ATOM 1573 C C . GLU A 1 188 ? 3.332 -30.897 -26.129 1.00 79.38 188 GLU A C 1
ATOM 1575 O O . GLU A 1 188 ? 2.462 -31.359 -26.860 1.00 79.38 188 GLU A O 1
ATOM 1580 N N . GLY A 1 189 ? 3.461 -29.572 -25.974 1.00 81.19 189 GLY A N 1
ATOM 1581 C CA . GLY A 1 189 ? 2.606 -28.594 -26.664 1.00 81.19 189 GLY A CA 1
ATOM 1582 C C . GLY A 1 189 ? 1.262 -28.311 -25.983 1.00 81.19 189 GLY A C 1
ATOM 1583 O O . GLY A 1 189 ? 0.455 -27.557 -26.528 1.00 81.19 189 GLY A O 1
ATOM 1584 N N . LEU A 1 190 ? 1.015 -28.873 -24.796 1.00 86.88 190 LEU A N 1
ATOM 1585 C CA . LEU A 1 190 ? -0.209 -28.695 -24.017 1.00 86.88 190 LEU A CA 1
ATOM 1586 C C . LEU A 1 190 ? 0.094 -28.165 -22.612 1.00 86.88 190 LEU A C 1
ATOM 1588 O O . LEU A 1 190 ? 1.036 -28.595 -21.945 1.00 86.88 190 LEU A O 1
ATOM 1592 N N . CYS A 1 191 ? -0.756 -27.253 -22.153 1.00 89.81 191 CYS A N 1
ATOM 1593 C CA . CYS A 1 191 ? -0.785 -26.746 -20.790 1.00 89.81 191 CYS A CA 1
ATOM 1594 C C . CYS A 1 191 ? -1.929 -27.418 -20.029 1.00 89.81 191 CYS A C 1
ATOM 1596 O O . CYS A 1 191 ? -3.062 -27.455 -20.517 1.00 89.81 191 CYS A O 1
ATOM 1598 N N . SER A 1 192 ? -1.627 -27.945 -18.840 1.00 91.69 192 SER A N 1
ATOM 1599 C CA . SER A 1 192 ? -2.558 -28.736 -18.033 1.00 91.69 192 SER A CA 1
ATOM 1600 C 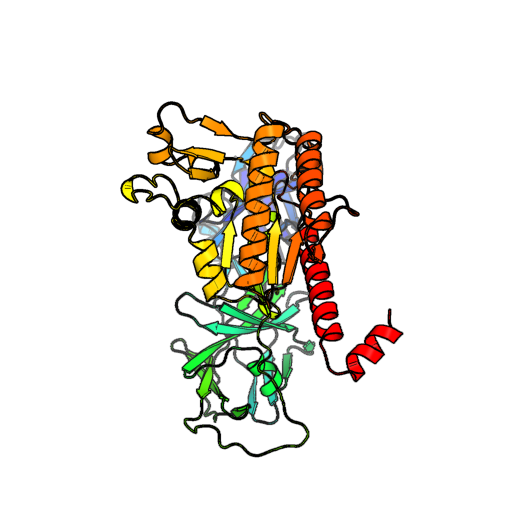C . SER A 1 192 ? -2.672 -28.218 -16.611 1.00 91.69 192 SER A C 1
ATOM 1602 O O . SER A 1 192 ? -1.692 -28.210 -15.865 1.00 91.69 192 SER A O 1
ATOM 1604 N N . PHE A 1 193 ? -3.894 -27.878 -16.212 1.00 93.62 193 PHE A N 1
ATOM 1605 C CA . PHE A 1 193 ? -4.233 -27.562 -14.834 1.00 93.62 193 PHE A CA 1
ATOM 1606 C C . PHE A 1 193 ? -5.273 -28.544 -14.295 1.00 93.62 193 PHE A C 1
ATOM 1608 O O . PHE A 1 193 ? -6.301 -28.786 -14.931 1.00 93.62 193 PHE A O 1
ATOM 1615 N N . THR A 1 194 ? -5.013 -29.064 -13.095 1.00 91.81 194 THR A N 1
ATOM 1616 C CA . THR A 1 194 ? -5.982 -29.825 -12.302 1.00 91.81 194 THR A CA 1
ATOM 1617 C C . THR A 1 194 ? -6.020 -29.271 -10.885 1.00 91.81 194 THR A C 1
ATOM 1619 O O . THR A 1 194 ? -4.990 -28.864 -10.350 1.00 91.81 194 THR A O 1
ATOM 1622 N N . GLY A 1 195 ? -7.200 -29.241 -10.277 1.00 88.69 195 GLY A N 1
ATOM 1623 C CA . GLY A 1 195 ? -7.359 -28.804 -8.894 1.00 88.69 195 GLY A CA 1
ATOM 1624 C C . GLY A 1 195 ? -8.736 -29.143 -8.345 1.00 88.69 195 GLY A C 1
ATOM 1625 O O . GLY A 1 195 ? -9.638 -29.518 -9.088 1.00 88.69 195 GLY A O 1
ATOM 1626 N N . SER A 1 196 ? -8.925 -29.018 -7.036 1.00 91.62 196 SER A N 1
ATOM 1627 C CA . SER A 1 196 ? -10.237 -29.231 -6.426 1.00 91.62 196 SER A CA 1
ATOM 1628 C C . SER A 1 196 ? -11.128 -27.998 -6.588 1.00 91.62 196 SER A C 1
ATOM 1630 O O . SER A 1 196 ? -10.703 -26.876 -6.310 1.00 91.62 196 SER A O 1
ATOM 1632 N N . VAL A 1 197 ? -12.397 -28.201 -6.965 1.00 87.56 197 VAL A N 1
ATOM 1633 C CA . VAL A 1 197 ? -13.423 -27.137 -6.989 1.00 87.56 197 VAL A CA 1
ATOM 1634 C C . VAL A 1 197 ? -13.492 -26.444 -5.631 1.00 87.56 197 VAL A C 1
ATOM 1636 O O . VAL A 1 197 ? -13.492 -25.217 -5.547 1.00 87.56 197 VAL A O 1
ATOM 1639 N N . LYS A 1 198 ? -13.472 -27.225 -4.549 1.00 84.38 198 LYS A N 1
ATOM 1640 C CA . LYS A 1 198 ? -13.489 -26.692 -3.190 1.00 84.38 198 LYS A CA 1
ATOM 1641 C C . LYS A 1 198 ? -12.247 -25.850 -2.906 1.00 84.38 198 LYS A C 1
ATOM 1643 O O . LYS A 1 198 ? -12.381 -24.738 -2.412 1.00 84.38 198 LYS A O 1
ATOM 1648 N N . GLU A 1 199 ? -11.052 -26.338 -3.223 1.00 85.12 199 GLU A N 1
ATOM 1649 C CA . GLU A 1 199 ? -9.799 -25.619 -2.930 1.00 85.12 199 GLU A CA 1
ATOM 1650 C C . GLU A 1 199 ? -9.658 -24.321 -3.726 1.00 85.12 199 GLU A C 1
ATOM 1652 O O . GLU A 1 199 ? -9.148 -23.338 -3.198 1.00 85.12 199 GLU A O 1
ATOM 1657 N N . ILE A 1 200 ? -10.123 -24.298 -4.975 1.00 86.44 200 ILE A N 1
ATOM 1658 C CA . ILE A 1 200 ? -10.044 -23.109 -5.830 1.00 86.44 200 ILE A CA 1
ATOM 1659 C C . ILE A 1 200 ? -11.086 -22.085 -5.389 1.00 86.44 200 ILE A C 1
ATOM 1661 O O . ILE A 1 200 ? -10.757 -20.940 -5.097 1.00 86.44 200 ILE A O 1
ATOM 1665 N N . PHE A 1 201 ? -12.357 -22.487 -5.322 1.00 86.94 201 PHE A N 1
ATOM 1666 C CA . PHE A 1 201 ? -13.448 -21.528 -5.172 1.00 86.94 201 PHE A CA 1
ATOM 1667 C C . PHE A 1 201 ? -13.720 -21.119 -3.724 1.00 86.94 201 PHE A C 1
ATOM 1669 O O . PHE A 1 201 ? -14.309 -20.066 -3.515 1.00 86.94 201 PHE A O 1
ATOM 1676 N N . THR A 1 202 ? -13.246 -21.864 -2.715 1.00 83.25 202 THR A N 1
ATOM 1677 C CA . THR A 1 202 ? -13.304 -21.377 -1.318 1.00 83.25 202 THR A CA 1
ATOM 1678 C C . THR A 1 202 ? -12.278 -20.293 -1.000 1.00 83.25 202 THR A C 1
ATOM 1680 O O . THR A 1 202 ? -12.360 -19.700 0.071 1.00 83.25 202 THR A O 1
ATOM 1683 N N . GLN A 1 203 ? -11.338 -20.014 -1.908 1.00 81.12 203 GLN A N 1
ATOM 1684 C CA . GLN A 1 203 ? -10.429 -18.871 -1.784 1.00 81.12 203 GLN A CA 1
ATOM 1685 C C . GLN A 1 203 ? -11.067 -17.549 -2.215 1.00 81.12 203 GLN A C 1
ATOM 1687 O O . GLN A 1 203 ? -10.471 -16.502 -1.984 1.00 81.12 203 GLN A O 1
ATOM 1692 N N . PHE A 1 204 ? -12.253 -17.599 -2.826 1.00 78.25 204 PHE A N 1
ATOM 1693 C CA . PHE A 1 204 ? -13.004 -16.414 -3.209 1.00 78.25 204 PHE A CA 1
ATOM 1694 C C . PHE A 1 204 ? -14.137 -16.131 -2.227 1.00 78.25 204 PHE A C 1
ATOM 1696 O O . PHE A 1 204 ? -14.784 -17.056 -1.727 1.00 78.25 204 PHE A O 1
ATOM 1703 N N . THR A 1 205 ? -14.454 -14.852 -2.031 1.00 78.75 205 THR A N 1
ATOM 1704 C CA . THR A 1 205 ? -15.703 -14.459 -1.365 1.00 78.75 205 THR A CA 1
ATOM 1705 C C . THR A 1 205 ? -16.879 -14.708 -2.311 1.00 78.75 205 THR A C 1
ATOM 1707 O O . THR A 1 205 ? -17.227 -13.857 -3.131 1.00 78.75 205 THR A O 1
ATOM 1710 N N . LEU A 1 206 ? -17.478 -15.899 -2.228 1.00 76.50 206 LEU A N 1
ATOM 1711 C CA . LEU A 1 206 ? -18.633 -16.276 -3.044 1.00 76.50 206 LEU A CA 1
ATOM 1712 C C . LEU A 1 206 ? -19.918 -15.729 -2.406 1.00 76.50 206 LEU A C 1
ATOM 1714 O O . LEU A 1 206 ? -20.417 -16.284 -1.429 1.00 76.50 206 LEU A O 1
ATOM 1718 N N . ILE A 1 207 ? -20.462 -14.653 -2.971 1.00 75.06 207 ILE A N 1
ATOM 1719 C CA . ILE A 1 207 ? -21.850 -14.229 -2.732 1.00 75.06 207 ILE A CA 1
ATOM 1720 C C . ILE A 1 207 ? -22.724 -14.673 -3.906 1.00 75.06 207 ILE A C 1
ATOM 1722 O O . ILE A 1 207 ? -22.206 -15.098 -4.944 1.00 75.06 207 ILE A O 1
ATOM 1726 N N . ASN A 1 208 ? -24.047 -14.607 -3.760 1.00 77.62 208 ASN A N 1
ATOM 1727 C CA . ASN A 1 208 ? -24.942 -14.938 -4.865 1.00 77.62 208 ASN A CA 1
ATOM 1728 C C . ASN A 1 208 ? -24.632 -14.053 -6.089 1.00 77.62 208 ASN A C 1
ATOM 1730 O O . ASN A 1 208 ? -24.394 -12.859 -5.933 1.00 77.62 208 ASN A O 1
ATOM 1734 N N . GLU A 1 209 ? -24.620 -14.648 -7.283 1.00 80.81 209 GLU A N 1
ATOM 1735 C CA . GLU A 1 209 ? -24.388 -13.955 -8.562 1.00 80.81 209 GLU A CA 1
ATOM 1736 C C . GLU A 1 209 ? -22.996 -13.318 -8.744 1.00 80.81 209 GLU A C 1
ATOM 1738 O O . GLU A 1 209 ? -22.794 -12.455 -9.599 1.00 80.81 209 GLU A O 1
ATOM 1743 N N . THR A 1 210 ? -21.996 -13.781 -7.992 1.00 83.44 210 THR A N 1
ATOM 1744 C CA . THR A 1 210 ? -20.596 -13.398 -8.216 1.00 83.44 210 THR A CA 1
ATOM 1745 C C . THR A 1 210 ? -20.104 -13.949 -9.552 1.00 83.44 210 THR A C 1
ATOM 1747 O O . THR A 1 210 ? -20.385 -15.092 -9.927 1.00 83.44 210 THR A O 1
ATOM 1750 N N . ILE A 1 211 ? -19.303 -13.147 -10.254 1.00 89.75 211 ILE A N 1
ATOM 1751 C CA . ILE A 1 211 ? -18.649 -13.540 -11.502 1.00 89.75 211 ILE A CA 1
ATOM 1752 C C . ILE A 1 211 ? -17.143 -13.626 -11.274 1.00 89.75 211 ILE A C 1
ATOM 1754 O O . ILE A 1 211 ? -16.533 -12.669 -10.803 1.00 89.75 211 ILE A O 1
ATOM 1758 N N . ILE A 1 212 ? -16.537 -14.747 -11.659 1.00 94.00 212 ILE A N 1
ATOM 1759 C CA . ILE A 1 212 ? -15.083 -14.932 -11.659 1.00 94.00 212 ILE A CA 1
ATOM 1760 C C . ILE A 1 212 ? -14.630 -15.182 -13.096 1.00 94.00 212 ILE A C 1
ATOM 1762 O O . ILE A 1 212 ? -14.994 -16.188 -13.697 1.00 94.00 212 ILE A O 1
ATOM 1766 N N . ASP A 1 213 ? -13.842 -14.280 -13.663 1.00 94.19 213 ASP A N 1
ATOM 1767 C CA . ASP A 1 213 ? -13.257 -14.456 -14.991 1.00 94.19 213 ASP A CA 1
ATOM 1768 C C . ASP A 1 213 ? -12.004 -15.324 -14.933 1.00 94.19 213 ASP A C 1
ATOM 1770 O O . ASP A 1 213 ? -11.223 -15.230 -13.984 1.00 94.19 213 ASP A O 1
ATOM 1774 N N . ILE A 1 214 ? -11.803 -16.151 -15.962 1.00 94.19 214 ILE A N 1
ATOM 1775 C CA . ILE A 1 214 ? -10.620 -17.005 -16.078 1.00 94.19 214 ILE A CA 1
ATOM 1776 C C . ILE A 1 214 ? -9.767 -16.548 -17.262 1.00 94.19 214 ILE A C 1
ATOM 1778 O O . ILE A 1 214 ? -10.255 -16.382 -18.383 1.00 94.19 214 ILE A O 1
ATOM 1782 N N . PHE A 1 215 ? -8.473 -16.384 -17.006 1.00 92.94 215 PHE A N 1
ATOM 1783 C CA . PHE A 1 215 ? -7.462 -16.011 -17.984 1.00 92.94 215 PHE A CA 1
ATOM 1784 C C . PHE A 1 215 ? -6.313 -17.010 -17.976 1.00 92.94 215 PHE A C 1
ATOM 1786 O O . PHE A 1 215 ? -6.036 -17.668 -16.970 1.00 92.94 215 PHE A O 1
ATOM 1793 N N . VAL A 1 216 ? -5.592 -17.054 -19.090 1.00 91.31 216 VAL A N 1
ATOM 1794 C CA . VAL A 1 216 ? -4.240 -17.608 -19.132 1.00 91.31 216 VAL A CA 1
ATOM 1795 C C . VAL A 1 216 ? -3.257 -16.452 -19.035 1.00 91.31 216 VAL A C 1
ATOM 1797 O O . VAL A 1 216 ? -3.257 -15.561 -19.882 1.00 91.31 216 VAL A O 1
ATOM 1800 N N . GLY A 1 217 ? -2.433 -16.464 -17.994 1.00 88.31 217 GLY A N 1
ATOM 1801 C CA . GLY A 1 217 ? -1.265 -15.603 -17.883 1.00 88.31 217 GLY A CA 1
ATOM 1802 C C . GLY A 1 217 ? -0.074 -16.248 -18.582 1.00 88.31 217 GLY A C 1
ATOM 1803 O O . GLY A 1 217 ? 0.149 -17.452 -18.450 1.00 88.31 217 GLY A O 1
ATOM 1804 N N . ILE A 1 218 ? 0.684 -15.451 -19.321 1.00 82.75 218 ILE A N 1
ATOM 1805 C CA . ILE A 1 218 ? 1.922 -15.869 -19.973 1.00 82.75 218 ILE A CA 1
ATOM 1806 C C . ILE A 1 218 ? 3.016 -14.948 -19.474 1.00 82.75 218 ILE A C 1
ATOM 1808 O O . ILE A 1 218 ? 2.900 -13.725 -19.588 1.00 82.75 218 ILE A O 1
ATOM 1812 N N . GLU A 1 219 ? 4.061 -15.547 -18.928 1.00 79.50 219 GLU A N 1
ATOM 1813 C CA . GLU A 1 219 ? 5.237 -14.841 -18.461 1.00 79.50 219 GLU A CA 1
ATOM 1814 C C . GLU A 1 219 ? 6.448 -15.245 -19.295 1.00 79.50 219 GLU A C 1
ATOM 1816 O O . GLU A 1 219 ? 6.770 -16.428 -19.443 1.00 79.50 219 GLU A O 1
ATOM 1821 N N . GLN A 1 220 ? 7.092 -14.241 -19.883 1.00 72.69 220 GLN A N 1
ATOM 1822 C CA . GLN A 1 220 ? 8.265 -14.410 -20.727 1.00 72.69 220 GLN A CA 1
ATOM 1823 C C . GLN A 1 220 ? 9.146 -13.163 -20.595 1.00 72.69 220 GLN A C 1
ATOM 1825 O O . GLN A 1 220 ? 8.664 -12.043 -20.750 1.00 72.69 220 GLN A O 1
ATOM 1830 N N . TYR A 1 221 ? 10.440 -13.347 -20.313 1.00 65.12 221 TYR A N 1
ATOM 1831 C CA . TYR A 1 221 ? 11.414 -12.254 -20.139 1.00 65.12 221 TYR A CA 1
ATOM 1832 C C . TYR A 1 221 ? 11.009 -11.185 -19.106 1.00 65.12 221 TYR A C 1
ATOM 1834 O O . TYR A 1 221 ? 11.144 -9.995 -19.379 1.00 65.12 221 TYR A O 1
ATOM 1842 N N . ASN A 1 222 ? 10.483 -11.589 -17.944 1.00 60.28 222 ASN A N 1
ATOM 1843 C CA . ASN A 1 222 ? 9.944 -10.687 -16.909 1.00 60.28 222 ASN A CA 1
ATOM 1844 C C . ASN A 1 222 ? 8.755 -9.821 -17.369 1.00 60.28 222 ASN A C 1
ATOM 1846 O O . ASN A 1 222 ? 8.341 -8.909 -16.655 1.00 60.28 222 ASN A O 1
ATOM 1850 N N . SER A 1 223 ? 8.186 -10.111 -18.543 1.00 62.84 223 SER A N 1
ATOM 1851 C CA . SER A 1 223 ? 6.946 -9.509 -19.008 1.00 62.84 223 SER A CA 1
ATOM 1852 C C . SER A 1 223 ? 5.789 -10.475 -18.802 1.00 62.84 223 SER A C 1
ATOM 1854 O O . SER A 1 223 ? 5.883 -11.653 -19.154 1.00 62.84 223 SER A O 1
ATOM 1856 N N . TYR A 1 224 ? 4.693 -9.969 -18.244 1.00 74.00 224 TYR A N 1
ATOM 1857 C CA . TYR A 1 224 ? 3.489 -10.734 -17.957 1.00 74.00 224 TYR A CA 1
ATOM 1858 C C . TYR A 1 224 ? 2.306 -10.136 -18.703 1.00 74.00 224 TYR A C 1
ATOM 1860 O O . TYR A 1 224 ? 2.035 -8.938 -18.604 1.00 74.00 224 TYR A O 1
ATOM 1868 N N . ALA A 1 225 ? 1.554 -10.982 -19.397 1.00 75.44 225 ALA A N 1
ATOM 1869 C CA . ALA A 1 225 ? 0.282 -10.570 -19.958 1.00 75.44 225 ALA A CA 1
ATOM 1870 C C . ALA A 1 225 ? -0.759 -11.687 -19.914 1.00 75.44 225 ALA A C 1
ATOM 1872 O O . ALA A 1 225 ? -0.452 -12.874 -19.811 1.00 75.44 225 ALA A O 1
ATOM 1873 N N . GLU A 1 226 ? -2.019 -11.267 -19.935 1.00 85.00 226 GLU A N 1
ATOM 1874 C CA . GLU A 1 226 ? -3.172 -12.134 -19.738 1.00 85.00 226 GLU A CA 1
ATOM 1875 C C . GLU A 1 226 ? -4.018 -12.215 -20.989 1.00 85.00 226 GLU A C 1
ATOM 1877 O O . GLU A 1 226 ? -4.196 -11.240 -21.724 1.00 85.00 226 GLU A O 1
ATOM 1882 N N . VAL A 1 227 ? -4.569 -13.401 -21.190 1.00 86.25 227 VAL A N 1
ATOM 1883 C CA . VAL A 1 227 ? -5.338 -13.745 -22.364 1.00 86.25 227 VAL A CA 1
ATOM 1884 C C . VAL A 1 227 ? -6.661 -14.371 -21.951 1.00 86.25 227 VAL A C 1
ATOM 1886 O O . VAL A 1 227 ? -6.707 -15.249 -21.090 1.00 86.25 227 VAL A O 1
ATOM 1889 N N . HIS A 1 228 ? -7.745 -13.922 -22.582 1.00 90.00 228 HIS A N 1
ATOM 1890 C CA . HIS A 1 228 ? -9.069 -14.494 -22.372 1.00 90.00 228 HIS A CA 1
ATOM 1891 C C . HIS A 1 228 ? -9.158 -15.931 -22.887 1.00 90.00 228 HIS A C 1
ATOM 1893 O O . HIS A 1 228 ? -8.533 -16.302 -23.878 1.00 90.00 228 HIS A O 1
ATOM 1899 N N . ILE A 1 229 ? -10.000 -16.726 -22.242 1.00 92.31 229 ILE A N 1
ATOM 1900 C CA . ILE A 1 229 ? -10.296 -18.092 -22.657 1.00 92.31 229 ILE A CA 1
ATOM 1901 C C . ILE A 1 229 ? -11.656 -18.098 -23.355 1.00 92.31 229 ILE A C 1
ATOM 1903 O O . ILE A 1 229 ? -12.623 -17.576 -22.806 1.00 92.31 229 ILE A O 1
ATOM 1907 N N . ASP A 1 230 ? -11.749 -18.686 -24.544 1.00 89.94 230 ASP A N 1
ATOM 1908 C CA . ASP A 1 230 ? -13.032 -18.905 -25.215 1.00 89.94 230 ASP A CA 1
ATOM 1909 C C . ASP A 1 230 ? -13.870 -19.898 -24.413 1.00 89.94 230 ASP A C 1
ATOM 1911 O O . ASP A 1 230 ? -13.386 -20.963 -24.018 1.00 89.94 230 ASP A O 1
ATOM 1915 N N . PHE A 1 231 ? -15.148 -19.583 -24.207 1.00 87.50 231 PHE A N 1
ATOM 1916 C CA . PHE A 1 231 ? -16.056 -20.539 -23.596 1.00 87.50 231 PHE A CA 1
ATOM 1917 C C . PHE A 1 231 ? -16.357 -21.682 -24.583 1.00 87.50 231 PHE A C 1
ATOM 1919 O O . PHE A 1 231 ? -16.891 -21.426 -25.668 1.00 87.50 231 PHE A O 1
ATOM 1926 N N . PRO A 1 232 ? -16.071 -22.952 -24.241 1.00 82.69 232 PRO A N 1
ATOM 1927 C CA . PRO A 1 232 ? -16.539 -24.072 -25.042 1.00 82.69 232 PRO A CA 1
ATOM 1928 C C . PRO A 1 232 ? -18.055 -24.156 -24.845 1.00 82.69 232 PRO A C 1
ATOM 1930 O O . PRO A 1 232 ? -18.502 -24.548 -23.773 1.00 82.69 232 PRO A O 1
ATOM 1933 N N . PHE A 1 233 ? -18.846 -23.720 -25.833 1.00 72.00 233 PHE A N 1
ATOM 1934 C CA . PHE A 1 233 ? -20.316 -23.654 -25.782 1.00 72.00 233 PHE A CA 1
ATOM 1935 C C . PHE A 1 233 ? -20.963 -25.021 -25.478 1.00 72.00 233 PHE A C 1
ATOM 1937 O O . PHE A 1 233 ? -21.458 -25.715 -26.363 1.00 72.00 233 PHE A O 1
ATOM 1944 N N . ALA A 1 234 ? -20.975 -25.394 -24.202 1.00 77.56 234 ALA A N 1
ATOM 1945 C CA . ALA A 1 234 ? -21.500 -26.635 -23.664 1.00 77.56 234 ALA A CA 1
ATOM 1946 C C . ALA A 1 234 ? -22.402 -26.342 -22.458 1.00 77.56 234 ALA A C 1
ATOM 1948 O O . ALA A 1 234 ? -22.344 -25.274 -21.840 1.00 77.56 234 ALA A O 1
ATOM 1949 N N . LYS A 1 235 ? -23.285 -27.292 -22.135 1.00 78.25 235 LYS A N 1
ATOM 1950 C CA . LYS A 1 235 ? -24.148 -27.194 -20.956 1.00 78.25 235 LYS A CA 1
ATOM 1951 C C . LYS A 1 235 ? -23.382 -27.685 -19.734 1.00 78.25 235 LYS A C 1
ATOM 1953 O O . LYS A 1 235 ? -22.989 -28.844 -19.687 1.00 78.25 235 LYS A O 1
ATOM 1958 N N . TYR A 1 236 ? -23.236 -26.810 -18.747 1.00 85.56 236 TYR A N 1
ATOM 1959 C CA . TYR A 1 236 ? -22.628 -27.132 -17.461 1.00 85.56 236 TYR A CA 1
ATOM 1960 C C . TYR A 1 236 ? -23.654 -27.010 -16.341 1.00 85.56 236 TYR A C 1
ATOM 1962 O O . TYR A 1 236 ? -24.476 -26.085 -16.334 1.00 85.56 236 TYR A O 1
ATOM 1970 N N . ASN A 1 237 ? -23.581 -27.946 -15.399 1.00 87.25 237 ASN A N 1
ATOM 1971 C CA . ASN A 1 237 ? -24.364 -27.923 -14.173 1.00 87.25 237 ASN A CA 1
ATOM 1972 C C . ASN A 1 237 ? -23.633 -27.131 -13.089 1.00 87.25 237 ASN A C 1
ATOM 1974 O O . ASN A 1 237 ? -22.418 -26.931 -13.143 1.00 87.25 237 ASN A O 1
ATOM 1978 N N . TYR A 1 238 ? -24.395 -26.680 -12.099 1.00 88.56 238 TYR A N 1
ATOM 1979 C CA . TYR A 1 238 ? -23.818 -26.158 -10.872 1.00 88.56 238 TYR A CA 1
ATOM 1980 C C . TYR A 1 238 ? -23.094 -27.281 -10.132 1.00 88.56 238 TYR A C 1
ATOM 1982 O O . TYR A 1 238 ? -23.660 -28.347 -9.912 1.00 88.56 238 TYR A O 1
ATOM 1990 N N . THR A 1 239 ? -21.848 -27.018 -9.767 1.00 90.88 239 THR A N 1
ATOM 1991 C CA . THR A 1 239 ? -20.993 -27.904 -8.980 1.00 90.88 239 THR A CA 1
ATOM 1992 C C . THR A 1 239 ? -20.885 -27.351 -7.572 1.00 90.88 239 THR A C 1
ATOM 1994 O O . THR A 1 239 ? -20.734 -26.137 -7.396 1.00 90.88 239 THR A O 1
ATOM 1997 N N . GLN A 1 240 ? -20.978 -28.214 -6.567 1.00 89.31 240 GLN A N 1
ATOM 1998 C CA . GLN A 1 240 ? -20.977 -27.771 -5.182 1.00 89.31 240 GLN A CA 1
ATOM 1999 C C . GLN A 1 240 ? -19.561 -27.375 -4.740 1.00 89.31 240 GLN A C 1
ATOM 2001 O O . GLN A 1 240 ? -18.613 -28.146 -4.856 1.00 89.31 240 GLN A O 1
ATOM 2006 N N . VAL A 1 241 ? -19.410 -26.163 -4.202 1.00 85.38 241 VAL A N 1
ATOM 2007 C CA . VAL A 1 241 ? -18.154 -25.706 -3.582 1.00 85.38 241 VAL A CA 1
ATOM 2008 C C . VAL A 1 241 ? -18.168 -26.007 -2.086 1.00 85.38 241 VAL A C 1
ATOM 2010 O O . VAL A 1 241 ? -17.197 -26.508 -1.516 1.00 85.38 241 VAL A O 1
ATOM 2013 N N . ASN A 1 242 ? -19.278 -25.666 -1.434 1.00 80.81 242 ASN A N 1
ATOM 2014 C CA . ASN A 1 242 ? -19.538 -25.915 -0.022 1.00 80.81 242 ASN A CA 1
ATOM 2015 C C . ASN A 1 242 ? -21.050 -26.086 0.201 1.00 80.81 242 ASN A C 1
ATOM 2017 O O . ASN A 1 242 ? -21.821 -26.116 -0.753 1.00 80.81 242 ASN A O 1
ATOM 2021 N N . ASN A 1 243 ? -21.479 -26.204 1.458 1.00 76.69 243 ASN A N 1
ATOM 2022 C CA . ASN A 1 243 ? -22.870 -26.516 1.802 1.00 76.69 243 ASN A CA 1
ATOM 2023 C C . ASN A 1 243 ? -23.896 -25.540 1.210 1.00 76.69 243 ASN A C 1
ATOM 2025 O O . ASN A 1 243 ? -25.029 -25.946 0.990 1.00 76.69 243 ASN A O 1
ATOM 2029 N N . ILE A 1 244 ? -23.503 -24.291 0.953 1.00 81.44 244 ILE A N 1
ATOM 2030 C CA . ILE A 1 244 ? -24.414 -23.239 0.494 1.00 81.44 244 ILE A CA 1
ATOM 2031 C C . ILE A 1 244 ? -24.034 -22.657 -0.868 1.00 81.44 244 ILE A C 1
ATOM 2033 O O . ILE A 1 244 ? -24.874 -22.024 -1.488 1.00 81.44 244 ILE A O 1
ATOM 2037 N N . ASN A 1 245 ? -22.802 -22.852 -1.347 1.00 86.06 245 ASN A N 1
ATOM 2038 C CA . ASN A 1 245 ? -22.307 -22.233 -2.575 1.00 86.06 245 ASN A CA 1
ATOM 2039 C C . ASN A 1 245 ? -22.071 -23.250 -3.681 1.00 86.06 245 ASN A C 1
ATOM 2041 O O . ASN A 1 245 ? -21.442 -24.294 -3.482 1.00 86.06 245 ASN A O 1
ATOM 2045 N N . PHE A 1 246 ? -22.475 -22.851 -4.877 1.00 90.88 246 PHE A N 1
ATOM 2046 C CA . PHE A 1 246 ? -22.305 -23.601 -6.103 1.00 90.88 246 PHE A CA 1
ATOM 2047 C C . PHE A 1 246 ? -21.667 -22.722 -7.169 1.00 90.88 246 PHE A C 1
ATOM 2049 O O . PHE A 1 246 ? -21.912 -21.518 -7.230 1.00 90.88 246 PHE A O 1
ATOM 2056 N N . VAL A 1 247 ? -20.879 -23.336 -8.044 1.00 93.81 247 VAL A N 1
ATOM 2057 C CA . VAL A 1 247 ? -20.223 -22.668 -9.170 1.00 93.81 247 VAL A CA 1
ATOM 2058 C C . VAL A 1 247 ? -20.606 -23.326 -10.475 1.00 93.81 247 VAL A C 1
ATOM 2060 O O . VAL A 1 247 ? -20.819 -24.534 -10.539 1.00 93.81 247 VAL A O 1
ATOM 2063 N N . LYS A 1 248 ? -20.673 -22.533 -11.535 1.00 93.19 248 LYS A N 1
ATOM 2064 C CA . LYS A 1 248 ? -20.950 -23.033 -12.874 1.00 93.19 248 LYS A CA 1
ATOM 2065 C C . LYS A 1 248 ? -20.150 -22.242 -13.903 1.00 93.19 248 LYS A C 1
ATOM 2067 O O . LYS A 1 248 ? -20.286 -21.018 -13.942 1.00 93.19 248 LYS A O 1
ATOM 2072 N N . PRO A 1 249 ? -19.355 -22.896 -14.761 1.00 93.75 249 PRO A N 1
ATOM 2073 C CA . PRO A 1 249 ? -18.757 -22.209 -15.894 1.00 93.75 249 PRO A CA 1
ATOM 2074 C C . PRO A 1 249 ? -19.832 -21.733 -16.879 1.00 93.75 249 PRO A C 1
ATOM 2076 O O . PRO A 1 249 ? -20.811 -22.430 -17.158 1.00 93.75 249 PRO A O 1
ATOM 2079 N N . TYR A 1 250 ? -19.657 -20.523 -17.396 1.00 90.12 250 TYR A N 1
ATOM 2080 C CA . TYR A 1 250 ? -20.561 -19.896 -18.352 1.00 90.12 250 TYR A CA 1
ATOM 2081 C C . TYR A 1 250 ? -19.801 -18.971 -19.313 1.00 90.12 250 TYR A C 1
ATOM 2083 O O . TYR A 1 250 ? -18.677 -18.548 -19.036 1.00 90.12 250 TYR A O 1
ATOM 2091 N N . ALA A 1 251 ? -20.427 -18.659 -20.448 1.00 89.62 251 ALA A N 1
ATOM 2092 C CA . ALA A 1 251 ? -19.955 -17.622 -21.355 1.00 89.62 251 ALA A CA 1
ATOM 2093 C C . ALA A 1 251 ? -20.426 -16.255 -20.861 1.00 89.62 251 ALA A C 1
ATOM 2095 O O . ALA A 1 251 ? -21.632 -16.022 -20.744 1.00 89.62 251 ALA A O 1
ATOM 2096 N N . ASN A 1 252 ? -19.498 -15.331 -20.633 1.00 83.88 252 ASN A N 1
ATOM 2097 C CA . ASN A 1 252 ? -19.873 -13.941 -20.417 1.00 83.88 252 ASN A CA 1
ATOM 2098 C C . ASN A 1 252 ? -20.380 -13.280 -21.714 1.00 83.88 252 ASN A C 1
ATOM 2100 O O . ASN A 1 252 ? -20.376 -13.862 -22.798 1.00 83.88 252 ASN A O 1
ATOM 2104 N N . ASN A 1 253 ? -20.786 -12.018 -21.608 1.00 76.25 253 ASN A N 1
ATOM 2105 C CA . ASN A 1 253 ? -21.288 -11.190 -22.707 1.00 76.25 253 ASN A CA 1
ATOM 2106 C C . ASN A 1 253 ? -20.322 -11.014 -23.897 1.00 76.25 253 ASN A C 1
ATOM 2108 O O . ASN A 1 253 ? -20.759 -10.596 -24.965 1.00 76.25 253 ASN A O 1
ATOM 2112 N N . LYS A 1 254 ? -19.033 -11.339 -23.743 1.00 80.94 254 LYS A N 1
ATOM 2113 C CA . LYS A 1 254 ? -18.035 -11.337 -24.825 1.00 80.94 254 LYS A CA 1
ATOM 2114 C C . LYS A 1 254 ? -17.714 -12.741 -25.356 1.00 80.94 254 LYS A C 1
ATOM 2116 O O . LYS A 1 254 ? -16.858 -12.869 -26.222 1.00 80.94 254 LYS A O 1
ATOM 2121 N N . GLY A 1 255 ? -18.381 -13.783 -24.854 1.00 83.25 255 GLY A N 1
ATOM 2122 C CA . GLY A 1 255 ? -18.137 -15.178 -25.235 1.00 83.25 255 GLY A CA 1
ATOM 2123 C C . GLY A 1 255 ? -16.958 -15.840 -24.514 1.00 83.25 255 GLY A C 1
ATOM 2124 O O . GLY A 1 255 ? -16.583 -16.957 -24.868 1.00 83.25 255 GLY A O 1
ATOM 2125 N N . TYR A 1 256 ? -16.378 -15.186 -23.503 1.00 91.88 256 TYR A N 1
ATOM 2126 C CA . TYR A 1 256 ? -15.248 -15.735 -22.752 1.00 91.88 256 TYR A CA 1
ATOM 2127 C C . TYR A 1 256 ? -15.702 -16.554 -21.545 1.00 91.88 256 TYR A C 1
ATOM 2129 O O . TYR A 1 256 ? -16.774 -16.314 -20.983 1.00 91.88 256 TYR A O 1
ATOM 2137 N N . LEU A 1 257 ? -14.865 -17.512 -21.150 1.00 93.62 257 LEU A N 1
ATOM 2138 C CA . LEU A 1 257 ? -15.070 -18.364 -19.992 1.00 93.62 257 LEU A CA 1
ATOM 2139 C C . LEU A 1 257 ? -15.006 -17.548 -18.699 1.00 93.62 257 LEU A C 1
ATOM 2141 O O . LEU A 1 257 ? -13.983 -16.962 -18.341 1.00 93.62 257 LEU A O 1
ATOM 2145 N N . SER A 1 258 ? -16.105 -17.616 -17.968 1.00 93.88 258 SER A N 1
ATOM 2146 C CA . SER A 1 258 ? -16.247 -17.100 -16.618 1.00 93.88 258 SER A CA 1
ATOM 2147 C C . SER A 1 258 ? -16.926 -18.165 -15.754 1.00 93.88 258 SER A C 1
ATOM 2149 O O . SER A 1 258 ? -17.500 -19.132 -16.256 1.00 93.88 258 SER A O 1
ATOM 2151 N N . ILE A 1 259 ? -16.887 -17.997 -14.441 1.00 94.50 259 ILE A N 1
ATOM 2152 C CA . ILE A 1 259 ? -17.600 -18.810 -13.461 1.00 94.50 259 ILE A CA 1
ATOM 2153 C C . ILE A 1 259 ? -18.674 -17.942 -12.828 1.00 94.50 259 ILE A C 1
ATOM 2155 O O . ILE A 1 259 ? -18.404 -16.815 -12.419 1.00 94.50 259 ILE A O 1
ATOM 2159 N N . TYR A 1 260 ? -19.886 -18.472 -12.763 1.00 90.94 260 TYR A N 1
ATOM 2160 C CA . TYR A 1 260 ? -21.018 -17.855 -12.094 1.00 90.94 260 TYR A CA 1
ATOM 2161 C C . TYR A 1 260 ? -21.303 -18.598 -10.795 1.00 90.94 260 TYR A C 1
ATOM 2163 O O . TYR A 1 260 ? -21.332 -19.835 -10.784 1.00 90.94 260 TYR A O 1
ATOM 2171 N N . THR A 1 261 ? -21.521 -17.862 -9.713 1.00 88.44 261 THR A N 1
ATOM 2172 C CA . THR A 1 261 ? -21.824 -18.439 -8.403 1.00 88.44 261 THR A CA 1
ATOM 2173 C C . THR A 1 261 ? -23.316 -18.379 -8.104 1.00 88.44 261 THR A C 1
ATOM 2175 O O . THR A 1 261 ? -24.033 -17.482 -8.548 1.00 88.44 261 THR A O 1
ATOM 2178 N N . ARG A 1 262 ? -23.797 -19.341 -7.320 1.00 83.06 262 ARG A N 1
ATOM 2179 C CA . ARG A 1 262 ? -25.143 -19.331 -6.750 1.00 83.06 262 ARG A CA 1
ATOM 2180 C C . ARG A 1 262 ? -25.085 -19.778 -5.297 1.00 83.06 262 ARG A C 1
ATOM 2182 O O . ARG A 1 262 ? -24.411 -20.764 -5.000 1.00 83.06 262 ARG A O 1
ATOM 2189 N N . ALA A 1 263 ? -25.812 -19.082 -4.429 1.00 75.75 263 ALA A N 1
ATOM 2190 C CA . ALA A 1 263 ? -26.062 -19.534 -3.064 1.00 75.75 263 ALA A CA 1
ATOM 2191 C C . ALA A 1 263 ? -27.417 -20.274 -2.981 1.00 75.75 263 ALA A C 1
ATOM 2193 O O . ALA A 1 263 ? -28.351 -19.910 -3.695 1.00 75.75 263 ALA A O 1
ATOM 2194 N N . SER A 1 264 ? -27.539 -21.327 -2.166 1.00 63.69 264 SER A N 1
ATOM 2195 C CA . SER A 1 264 ? -28.828 -21.992 -1.900 1.00 63.69 264 SER A CA 1
ATOM 2196 C C . SER A 1 264 ? -29.692 -21.177 -0.934 1.00 63.69 264 SER A C 1
ATOM 2198 O O . SER A 1 264 ? -29.182 -20.698 0.076 1.00 63.69 264 SER A O 1
ATOM 2200 N N . ASP A 1 265 ? -31.003 -21.114 -1.185 1.00 48.62 265 ASP A N 1
ATOM 2201 C CA . ASP A 1 265 ? -31.980 -20.327 -0.408 1.00 48.62 265 ASP A CA 1
ATOM 2202 C C . ASP A 1 265 ? -32.371 -20.937 0.963 1.00 48.62 265 ASP A C 1
ATOM 2204 O O . 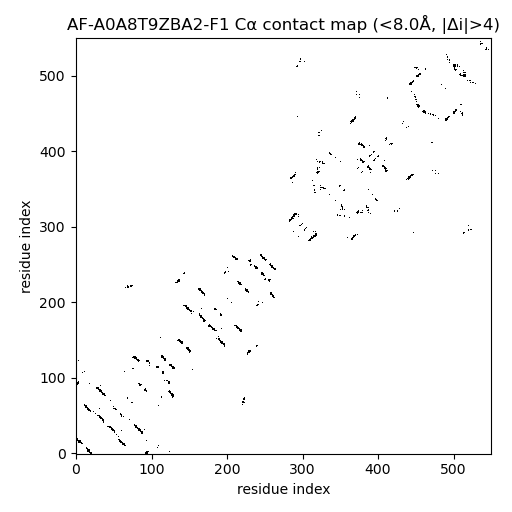ASP A 1 265 ? -33.222 -20.396 1.673 1.00 48.62 265 ASP A O 1
ATOM 2208 N N . GLU A 1 266 ? -31.782 -22.065 1.374 1.00 40.44 266 GLU A N 1
ATOM 2209 C CA . GLU A 1 266 ? -32.156 -22.752 2.616 1.00 40.44 266 GLU A CA 1
ATOM 2210 C C . GLU A 1 266 ? -31.420 -22.194 3.847 1.00 40.44 266 GLU A C 1
ATOM 2212 O O . GLU A 1 266 ? -30.191 -22.214 3.942 1.00 40.44 266 GLU A O 1
ATOM 2217 N N . LYS A 1 267 ? -32.197 -21.713 4.831 1.00 37.34 267 LYS A N 1
ATOM 2218 C CA . LYS A 1 267 ? -31.702 -21.338 6.167 1.00 37.34 267 LYS A CA 1
ATOM 2219 C C . LYS A 1 267 ? -31.081 -22.563 6.863 1.00 37.34 267 LYS A C 1
ATOM 2221 O O . LYS A 1 267 ? -31.677 -23.638 6.807 1.00 37.34 267 LYS A O 1
ATOM 2226 N N . PRO A 1 268 ? -29.949 -22.429 7.581 1.00 34.41 268 PRO A N 1
ATOM 2227 C CA . PRO A 1 268 ? -29.241 -23.592 8.103 1.00 34.41 268 PRO A CA 1
ATOM 2228 C C . PRO A 1 268 ? -30.013 -24.252 9.254 1.00 34.41 268 PRO A C 1
ATOM 2230 O O . PRO A 1 268 ? -30.224 -23.641 10.302 1.00 34.41 268 PRO A O 1
ATOM 2233 N N . LEU A 1 269 ? -30.385 -25.523 9.073 1.00 28.78 269 LEU A N 1
ATOM 2234 C CA . LEU A 1 269 ? -30.808 -26.422 10.147 1.00 28.78 269 LEU A CA 1
ATOM 2235 C C . LEU A 1 269 ? -29.569 -26.972 10.860 1.00 28.78 269 LEU A C 1
ATOM 2237 O O . LEU A 1 269 ? -28.676 -27.571 10.264 1.00 28.78 269 LEU A O 1
ATOM 2241 N N . THR A 1 270 ? -29.525 -26.745 12.165 1.00 39.22 270 THR A N 1
ATOM 2242 C CA . THR A 1 270 ? -28.492 -27.213 13.085 1.00 39.22 270 THR A CA 1
ATOM 2243 C C . THR A 1 270 ? -28.575 -28.725 13.286 1.00 39.22 270 THR A C 1
ATOM 2245 O O . THR A 1 270 ? -29.571 -29.214 13.817 1.00 39.22 270 THR A O 1
ATOM 2248 N N . MET A 1 271 ? -27.506 -29.462 12.963 1.00 26.67 271 MET A N 1
ATOM 2249 C CA . MET A 1 271 ? -27.279 -30.792 13.532 1.00 26.67 271 MET A CA 1
ATOM 2250 C C . MET A 1 271 ? -25.797 -31.026 13.842 1.00 26.67 271 MET A C 1
ATOM 2252 O O . MET A 1 271 ? -24.905 -30.737 13.046 1.00 26.67 271 MET A O 1
ATOM 2256 N N . ASN A 1 272 ? -25.573 -31.524 15.056 1.00 32.59 272 ASN A N 1
ATOM 2257 C CA . ASN A 1 272 ? -24.293 -31.740 15.713 1.00 32.59 272 ASN A CA 1
ATOM 2258 C C . ASN A 1 272 ? -23.413 -32.751 14.966 1.00 32.59 272 ASN A C 1
ATOM 2260 O O . ASN A 1 272 ? -23.787 -33.914 14.831 1.00 32.59 272 ASN A O 1
ATOM 2264 N N . SER A 1 273 ? -22.201 -32.338 14.584 1.00 29.67 273 SER A N 1
ATOM 2265 C CA . SER A 1 273 ? -21.114 -33.258 14.256 1.00 29.67 273 SER A CA 1
ATOM 2266 C C . SER A 1 273 ? -19.957 -33.046 15.235 1.00 29.67 273 SER A C 1
ATOM 2268 O O . SER A 1 273 ? -19.521 -31.928 15.509 1.00 29.67 273 SER A O 1
ATOM 2270 N N . VAL A 1 274 ? -19.469 -34.145 15.799 1.00 31.36 274 VAL A N 1
ATOM 2271 C CA . VAL A 1 274 ? -18.472 -34.194 16.884 1.00 31.36 274 VAL A CA 1
ATOM 2272 C C . VAL A 1 274 ? -17.050 -33.837 16.396 1.00 31.36 274 VAL A C 1
ATOM 2274 O O . VAL A 1 274 ? -16.096 -33.850 17.162 1.00 31.36 274 VAL A O 1
ATOM 2277 N N . PHE A 1 275 ? -16.917 -33.378 15.147 1.00 34.44 275 PHE A N 1
ATOM 2278 C CA . PHE A 1 275 ? -15.723 -32.716 14.613 1.00 34.44 275 PHE A CA 1
ATOM 2279 C C . PHE A 1 275 ? -16.080 -31.497 13.741 1.00 34.44 275 PHE A C 1
ATOM 2281 O O . PHE A 1 275 ? -15.529 -31.310 12.659 1.00 34.44 275 PHE A O 1
ATOM 2288 N N . SER A 1 276 ? -16.990 -30.633 14.203 1.00 29.00 276 SER A N 1
ATOM 2289 C CA . SER A 1 276 ? -17.267 -29.347 13.546 1.00 29.00 276 SER A CA 1
ATOM 2290 C C . SER A 1 276 ? -17.158 -28.156 14.493 1.00 29.00 276 SER A C 1
ATOM 2292 O O . SER A 1 276 ? -17.997 -27.974 15.369 1.00 29.00 276 SER A O 1
ATOM 2294 N N . LYS A 1 277 ? -16.175 -27.297 14.217 1.00 25.73 277 LYS A N 1
ATOM 2295 C CA . LYS A 1 277 ? -16.343 -25.840 14.113 1.00 25.73 277 LYS A CA 1
ATOM 2296 C C . LYS A 1 277 ? -15.330 -25.359 13.075 1.00 25.73 277 LYS A C 1
ATOM 2298 O O . LYS A 1 277 ? -14.173 -25.118 13.398 1.00 25.73 277 LYS A O 1
ATOM 2303 N N . LYS A 1 278 ? -15.747 -25.289 11.809 1.00 33.75 278 LYS A N 1
ATOM 2304 C CA . LYS A 1 278 ? -15.081 -24.422 10.839 1.00 33.75 278 LYS A CA 1
ATOM 2305 C C . LYS A 1 278 ? -15.666 -23.040 11.115 1.00 33.75 278 LYS A C 1
ATOM 2307 O O . LYS A 1 278 ? -16.720 -22.711 10.583 1.00 33.75 278 LYS A O 1
ATOM 2312 N N . GLU A 1 279 ? -15.072 -22.314 12.059 1.00 34.03 279 GLU A N 1
ATOM 2313 C CA . GLU A 1 279 ? -15.248 -20.864 12.074 1.00 34.03 279 GLU A CA 1
ATOM 2314 C C . GLU A 1 279 ? -14.882 -20.389 10.665 1.00 34.03 279 GLU A C 1
ATOM 2316 O O . GLU A 1 279 ? -13.887 -20.853 10.095 1.00 34.03 279 GLU A O 1
ATOM 2321 N N . GLU A 1 280 ? -15.725 -19.549 10.061 1.00 36.00 280 GLU A N 1
ATOM 2322 C CA . GLU A 1 280 ? -15.280 -18.675 8.977 1.00 36.00 280 GLU A CA 1
ATOM 2323 C C . GLU A 1 280 ? -13.885 -18.191 9.373 1.00 36.00 280 GLU A C 1
ATOM 2325 O O . GLU A 1 280 ? -13.726 -17.704 10.495 1.00 36.00 280 GLU A O 1
ATOM 2330 N N . SER A 1 281 ? -12.850 -18.409 8.553 1.00 42.41 281 SER A N 1
ATOM 2331 C CA . SER A 1 281 ? -11.547 -17.830 8.872 1.00 42.41 281 SER A CA 1
ATOM 2332 C C . SER A 1 281 ? -11.712 -16.325 8.717 1.00 42.41 281 SER A C 1
ATOM 2334 O O . SER A 1 281 ? -11.526 -15.781 7.630 1.00 42.41 281 SER A O 1
ATOM 2336 N N . LYS A 1 282 ? -12.185 -15.678 9.781 1.00 58.31 282 LYS A N 1
ATOM 2337 C CA . LYS A 1 282 ? -12.345 -14.241 9.886 1.00 58.31 282 LYS A CA 1
ATOM 2338 C C . LYS A 1 282 ? -10.974 -13.674 9.544 1.00 58.31 282 LYS A C 1
ATOM 2340 O O . LYS A 1 282 ? -10.005 -13.973 10.245 1.00 58.31 282 LYS A O 1
ATOM 2345 N N . LEU A 1 283 ? -10.884 -12.947 8.427 1.00 73.19 283 LEU A N 1
ATOM 2346 C CA . LEU A 1 283 ? -9.678 -12.189 8.115 1.00 73.19 283 LEU A CA 1
ATOM 2347 C C . LEU A 1 283 ? -9.343 -11.359 9.347 1.00 73.19 283 LEU A C 1
ATOM 2349 O O . LEU A 1 283 ? -10.236 -10.784 9.974 1.00 73.19 283 LEU A O 1
ATOM 2353 N N . ILE A 1 284 ? -8.066 -11.343 9.710 1.00 89.69 284 ILE A N 1
ATOM 2354 C CA . ILE A 1 284 ? -7.635 -10.612 10.890 1.00 89.69 284 ILE A CA 1
ATOM 2355 C C . ILE A 1 284 ? -7.820 -9.133 10.582 1.00 89.69 284 ILE A C 1
ATOM 2357 O O . ILE A 1 284 ? -7.169 -8.582 9.690 1.00 89.69 284 ILE A O 1
ATOM 2361 N N . LYS A 1 285 ? -8.740 -8.499 11.302 1.00 96.19 285 LYS A N 1
ATOM 2362 C CA . LYS A 1 285 ? -9.049 -7.088 11.129 1.00 96.19 285 LYS A CA 1
ATOM 2363 C C . LYS A 1 285 ? -7.948 -6.274 11.773 1.00 96.19 285 LYS A C 1
ATOM 2365 O O . LYS A 1 285 ? -7.709 -6.382 12.975 1.00 96.19 285 LYS A O 1
ATOM 2370 N N . VAL A 1 286 ? -7.297 -5.446 10.975 1.00 97.81 286 VAL A N 1
ATOM 2371 C CA . VAL A 1 286 ? -6.261 -4.527 11.433 1.00 97.81 286 VAL A CA 1
ATOM 2372 C C . VAL A 1 286 ? -6.729 -3.094 11.223 1.00 97.81 286 VAL A C 1
ATOM 2374 O O . VAL A 1 286 ? -7.314 -2.763 10.193 1.00 97.81 286 VAL A O 1
ATOM 2377 N N . ALA A 1 287 ? -6.477 -2.235 12.199 1.00 98.44 287 ALA A N 1
ATOM 2378 C CA . ALA A 1 287 ? -6.549 -0.792 12.040 1.00 98.44 287 ALA A CA 1
ATOM 2379 C C . ALA A 1 287 ? -5.138 -0.208 12.107 1.00 98.44 287 ALA A C 1
ATOM 2381 O O . ALA A 1 287 ? -4.278 -0.734 12.815 1.00 98.44 287 ALA A O 1
ATOM 2382 N N . VAL A 1 288 ? -4.907 0.882 11.381 1.00 98.50 288 VAL A N 1
ATOM 2383 C CA . VAL A 1 288 ? -3.621 1.583 11.358 1.00 98.50 288 VAL A CA 1
ATOM 2384 C C . VAL A 1 288 ? -3.799 3.014 11.854 1.00 98.50 288 VAL A C 1
ATOM 2386 O O . VAL A 1 288 ? -4.588 3.773 11.294 1.00 98.50 288 VAL A O 1
ATOM 2389 N N . LEU A 1 289 ? -3.026 3.387 12.873 1.00 98.25 289 LEU A N 1
ATOM 2390 C CA . LEU A 1 289 ? -2.846 4.765 13.335 1.00 98.25 289 LEU A CA 1
ATOM 2391 C C . LEU A 1 289 ? -1.369 5.126 13.174 1.00 98.25 289 LEU A C 1
ATOM 2393 O O . LEU A 1 289 ? -0.561 4.866 14.058 1.00 98.25 289 LEU A O 1
ATOM 2397 N N . GLY A 1 290 ? -0.985 5.651 12.019 1.00 96.06 290 GLY A N 1
ATOM 2398 C CA . GLY A 1 290 ? 0.437 5.785 11.714 1.00 96.06 290 GLY A CA 1
ATOM 2399 C C . GLY A 1 290 ? 0.693 6.518 10.416 1.00 96.06 290 GLY A C 1
ATOM 2400 O O . GLY A 1 290 ? -0.085 7.366 10.008 1.00 96.06 290 GLY A O 1
ATOM 2401 N N . SER A 1 291 ? 1.786 6.206 9.743 1.00 96.25 291 SER A N 1
ATOM 2402 C CA . SER A 1 291 ? 2.234 6.866 8.521 1.00 96.25 291 SER A CA 1
ATOM 2403 C C . SER A 1 291 ? 2.405 5.873 7.372 1.00 96.25 291 SER A C 1
ATOM 2405 O O . SER A 1 291 ? 2.048 4.697 7.480 1.00 96.25 291 SER A O 1
ATOM 2407 N N . CYS A 1 292 ? 2.940 6.342 6.240 1.00 92.88 292 CYS A N 1
ATOM 2408 C CA . CYS A 1 292 ?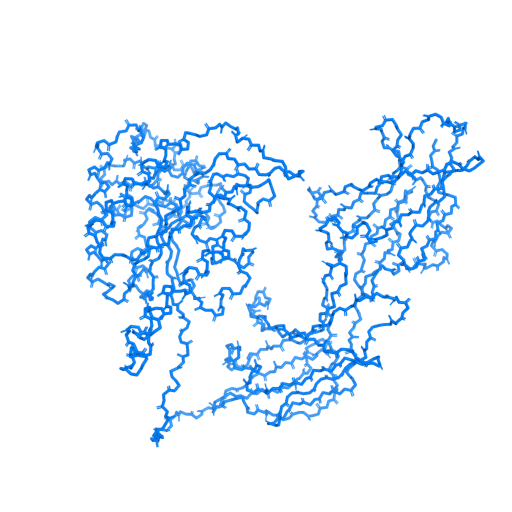 3.234 5.508 5.072 1.00 92.88 292 CYS A CA 1
ATOM 2409 C C . CYS A 1 292 ? 4.062 4.266 5.433 1.00 92.88 292 CYS A C 1
ATOM 2411 O O . CYS A 1 292 ? 3.767 3.184 4.937 1.00 92.88 292 CYS A O 1
ATOM 2413 N N . VAL A 1 293 ? 5.001 4.383 6.375 1.00 96.00 293 VAL A N 1
ATOM 2414 C CA . VAL A 1 293 ? 5.867 3.277 6.804 1.00 96.00 293 VAL A CA 1
ATOM 2415 C C . VAL A 1 293 ? 5.109 2.096 7.419 1.00 96.00 293 VAL A C 1
ATOM 2417 O O . VAL A 1 293 ? 5.557 0.959 7.310 1.00 96.00 293 VAL A O 1
ATOM 2420 N N . THR A 1 294 ? 3.942 2.345 8.021 1.00 97.62 294 THR A N 1
ATOM 2421 C CA . THR A 1 294 ? 3.055 1.303 8.564 1.00 97.62 294 THR A CA 1
ATOM 2422 C C . THR A 1 294 ? 1.948 0.960 7.582 1.00 97.62 294 THR A C 1
ATOM 2424 O O . THR A 1 294 ? 1.726 -0.213 7.282 1.00 97.62 294 THR A O 1
ATOM 2427 N N . ARG A 1 295 ? 1.265 1.979 7.050 1.00 95.12 295 ARG A N 1
ATOM 2428 C CA . ARG A 1 295 ? 0.124 1.834 6.139 1.00 95.12 295 ARG A CA 1
ATOM 2429 C C . ARG A 1 295 ? 0.477 1.022 4.900 1.00 95.12 295 ARG A C 1
ATOM 2431 O O . ARG A 1 295 ? -0.321 0.189 4.477 1.00 95.12 295 ARG A O 1
ATOM 2438 N N . ASP A 1 296 ? 1.636 1.277 4.300 1.00 93.50 296 ASP A N 1
ATOM 2439 C CA . ASP A 1 296 ? 1.989 0.682 3.012 1.00 93.50 296 ASP A CA 1
ATOM 2440 C C . ASP A 1 296 ? 2.247 -0.826 3.108 1.00 93.50 296 ASP A C 1
ATOM 2442 O O . ASP A 1 296 ? 2.129 -1.525 2.107 1.00 93.50 296 ASP A O 1
ATOM 2446 N N . ASN A 1 297 ? 2.427 -1.372 4.315 1.00 93.31 297 ASN A N 1
ATOM 2447 C CA . ASN A 1 297 ? 2.420 -2.822 4.518 1.00 93.31 297 ASN A CA 1
ATOM 2448 C C . ASN A 1 297 ? 1.075 -3.476 4.161 1.00 93.31 297 ASN A C 1
ATOM 2450 O O . ASN A 1 297 ? 1.041 -4.668 3.857 1.00 93.31 297 ASN A O 1
ATOM 2454 N N . PHE A 1 298 ? -0.009 -2.694 4.149 1.00 91.25 298 PHE A N 1
ATOM 2455 C CA . PHE A 1 298 ? -1.358 -3.081 3.732 1.00 91.25 298 PHE A CA 1
ATOM 2456 C C . PHE A 1 298 ? -1.725 -2.463 2.377 1.00 91.25 298 PHE A C 1
ATOM 2458 O O . PHE A 1 298 ? -2.856 -2.033 2.150 1.00 91.25 298 PHE A O 1
ATOM 2465 N N . ASN A 1 299 ? -0.753 -2.393 1.468 1.00 81.50 299 ASN A N 1
ATOM 2466 C CA . ASN A 1 299 ? -0.925 -1.921 0.102 1.00 81.50 299 ASN A CA 1
ATOM 2467 C C . ASN A 1 299 ? -0.318 -2.942 -0.870 1.00 81.50 299 ASN A C 1
ATOM 2469 O O . ASN A 1 299 ? 0.859 -3.282 -0.779 1.00 81.50 299 ASN A O 1
ATOM 2473 N N . SER A 1 300 ? -1.116 -3.400 -1.841 1.00 76.75 300 SER A N 1
ATOM 2474 C CA . SER A 1 300 ? -0.721 -4.451 -2.791 1.00 76.75 300 SER A CA 1
ATOM 2475 C C . SER A 1 300 ? 0.446 -4.071 -3.713 1.00 76.75 300 SER A C 1
ATOM 2477 O O . SER A 1 300 ? 0.985 -4.951 -4.377 1.00 76.75 300 SER A O 1
ATOM 2479 N N . LYS A 1 301 ? 0.852 -2.792 -3.759 1.00 76.62 301 LYS A N 1
ATOM 2480 C CA . LYS A 1 301 ? 2.093 -2.364 -4.428 1.00 76.62 301 LYS A CA 1
ATOM 2481 C C . LYS A 1 301 ? 3.357 -2.784 -3.672 1.00 76.62 301 LYS A C 1
ATOM 2483 O O . LYS A 1 301 ? 4.383 -2.977 -4.309 1.00 76.62 301 LYS A O 1
ATOM 2488 N N . PHE A 1 302 ? 3.277 -2.895 -2.347 1.00 78.62 302 PHE A N 1
ATOM 2489 C CA . PHE A 1 302 ? 4.406 -3.219 -1.472 1.00 78.62 302 PHE A CA 1
ATOM 2490 C C . PHE A 1 302 ? 4.341 -4.671 -1.002 1.00 78.62 302 PHE A C 1
ATOM 2492 O O . PHE A 1 302 ? 5.339 -5.378 -1.040 1.00 78.62 302 PHE A O 1
ATOM 2499 N N . ASN A 1 303 ? 3.143 -5.143 -0.650 1.00 66.69 303 ASN A N 1
ATOM 2500 C CA . ASN A 1 303 ? 2.886 -6.527 -0.275 1.00 66.69 303 ASN A CA 1
ATOM 2501 C C . ASN A 1 303 ? 1.691 -7.063 -1.057 1.00 66.69 303 ASN A C 1
ATOM 2503 O O . ASN A 1 303 ? 0.546 -6.832 -0.685 1.00 66.69 303 ASN A O 1
ATOM 2507 N N . TYR A 1 304 ? 1.926 -7.767 -2.160 1.00 65.81 304 TYR A N 1
ATOM 2508 C CA . TYR A 1 304 ? 0.854 -8.161 -3.081 1.00 65.81 304 TYR A CA 1
ATOM 2509 C C . TYR A 1 304 ? -0.254 -9.011 -2.429 1.00 65.81 304 TYR A C 1
ATOM 2511 O O . TYR A 1 304 ? -1.429 -8.842 -2.762 1.00 65.81 304 TYR A O 1
ATOM 2519 N N . ASP A 1 305 ? 0.090 -9.881 -1.475 1.00 63.38 305 ASP A N 1
ATOM 2520 C CA . ASP A 1 305 ? -0.793 -10.927 -0.955 1.00 63.38 305 ASP A CA 1
ATOM 2521 C C . ASP A 1 305 ? -1.303 -10.699 0.483 1.00 63.38 305 ASP A C 1
ATOM 2523 O O . ASP A 1 305 ? -1.963 -11.580 1.035 1.00 63.38 305 ASP A O 1
ATOM 2527 N N . TYR A 1 306 ? -1.093 -9.514 1.079 1.00 71.31 306 TYR A N 1
ATOM 2528 C CA . TYR A 1 306 ? -1.491 -9.230 2.472 1.00 71.31 306 TYR A CA 1
ATOM 2529 C C . TYR A 1 306 ? -2.983 -9.501 2.752 1.00 71.31 306 TYR A C 1
ATOM 2531 O O . TYR A 1 306 ? -3.346 -9.933 3.849 1.00 71.31 306 TYR A O 1
ATOM 2539 N N . LYS A 1 307 ? -3.846 -9.296 1.743 1.00 76.12 307 LYS A N 1
ATOM 2540 C CA . LYS A 1 307 ? -5.306 -9.500 1.813 1.00 76.12 307 LYS A CA 1
ATOM 2541 C C . LYS A 1 307 ? -5.717 -10.958 2.031 1.00 76.12 307 LYS A C 1
ATOM 2543 O O . LYS A 1 307 ? -6.868 -11.214 2.359 1.00 76.12 307 LYS A O 1
ATOM 2548 N N . ARG A 1 308 ? -4.794 -11.915 1.872 1.00 70.50 308 ARG A N 1
ATOM 2549 C CA . ARG A 1 308 ? -5.022 -13.325 2.229 1.00 70.50 308 ARG A CA 1
ATOM 2550 C C . ARG A 1 308 ? -5.122 -13.536 3.740 1.00 70.50 308 ARG A C 1
ATOM 2552 O O . ARG A 1 308 ? -5.683 -14.539 4.168 1.00 70.50 308 ARG A O 1
ATOM 2559 N N . TYR A 1 309 ? -4.550 -12.625 4.527 1.00 78.19 309 TYR A N 1
ATOM 2560 C CA . TYR A 1 309 ? -4.387 -12.782 5.974 1.00 78.19 309 TYR A CA 1
ATOM 2561 C C . TYR A 1 309 ? -5.046 -11.645 6.762 1.00 78.19 309 TYR A C 1
ATOM 2563 O O . TYR A 1 309 ? -5.582 -11.883 7.845 1.00 78.19 309 TYR A O 1
ATOM 2571 N N . TYR A 1 310 ? -5.020 -10.424 6.214 1.00 86.31 310 TYR A N 1
ATOM 2572 C CA . TYR A 1 310 ? -5.435 -9.206 6.905 1.00 86.31 310 TYR A CA 1
ATOM 2573 C C . TYR A 1 310 ? -6.479 -8.409 6.126 1.00 86.31 310 TYR A C 1
ATOM 2575 O O . TYR A 1 310 ? -6.360 -8.210 4.917 1.00 86.31 310 TYR A O 1
ATOM 2583 N N . GLU A 1 311 ? -7.441 -7.854 6.854 1.00 90.50 311 GLU A N 1
ATOM 2584 C CA . GLU A 1 311 ? -8.349 -6.815 6.374 1.00 90.50 311 GLU A CA 1
ATOM 2585 C C . GLU A 1 311 ? -7.993 -5.499 7.078 1.00 90.50 311 GLU A C 1
ATOM 2587 O O . GLU A 1 311 ? -8.178 -5.375 8.287 1.00 90.50 311 GLU A O 1
ATOM 2592 N N . CYS A 1 312 ? -7.472 -4.509 6.345 1.00 92.31 312 CYS A N 1
ATOM 2593 C CA . CYS A 1 312 ? -7.241 -3.174 6.904 1.00 92.31 312 CYS A CA 1
ATOM 2594 C C . CYS A 1 312 ? -8.569 -2.407 6.943 1.00 92.31 312 CYS A C 1
ATOM 2596 O O . CYS A 1 312 ? -9.002 -1.857 5.931 1.00 92.31 312 CYS A O 1
ATOM 2598 N N . VAL A 1 313 ? -9.240 -2.432 8.098 1.00 94.75 313 VAL A N 1
ATOM 2599 C CA . VAL A 1 313 ? -10.614 -1.927 8.271 1.00 94.75 313 VAL A CA 1
ATOM 2600 C C . VAL A 1 313 ? -10.686 -0.430 8.552 1.00 94.75 313 VAL A C 1
ATOM 2602 O O . VAL A 1 313 ? -11.758 0.163 8.423 1.00 94.75 313 VAL A O 1
ATOM 2605 N N . LEU A 1 314 ? -9.571 0.173 8.969 1.00 95.69 314 LEU A N 1
ATOM 2606 C CA . LEU A 1 314 ? -9.494 1.584 9.321 1.00 95.69 314 LEU A CA 1
ATOM 2607 C C . LEU A 1 314 ? -8.055 2.100 9.222 1.00 95.69 314 LEU A C 1
ATOM 2609 O O . LEU A 1 314 ? -7.110 1.402 9.584 1.00 95.69 314 LEU A O 1
ATOM 2613 N N . LEU A 1 315 ? -7.904 3.344 8.772 1.00 95.88 315 LEU A N 1
ATOM 2614 C CA . LEU A 1 315 ? -6.624 4.033 8.658 1.00 95.88 315 LEU A CA 1
ATOM 2615 C C . LEU A 1 315 ? -6.787 5.498 9.074 1.00 95.88 315 LEU A C 1
ATOM 2617 O O . LEU A 1 315 ? -7.617 6.199 8.501 1.00 95.88 315 LEU A O 1
ATOM 2621 N N . GLN A 1 316 ? -5.934 5.963 9.983 1.00 96.38 316 GLN A N 1
ATOM 2622 C CA . GLN A 1 316 ? -5.636 7.381 10.183 1.00 96.38 316 GLN A CA 1
ATOM 2623 C C . GLN A 1 316 ? -4.165 7.604 9.861 1.00 96.38 316 GLN A C 1
ATOM 2625 O O . GLN A 1 316 ? -3.295 6.935 10.428 1.00 96.38 316 GLN A O 1
ATOM 2630 N N . ASN A 1 317 ? -3.888 8.514 8.928 1.00 95.19 317 ASN A N 1
ATOM 2631 C CA . ASN A 1 317 ? -2.546 8.711 8.417 1.00 95.19 317 ASN A CA 1
ATOM 2632 C C . ASN A 1 317 ? -1.938 10.025 8.937 1.00 95.19 317 ASN A C 1
ATOM 2634 O O . ASN A 1 317 ? -2.514 11.094 8.796 1.00 95.19 317 ASN A O 1
ATOM 2638 N N . GLN A 1 318 ? -0.715 9.952 9.463 1.00 95.62 318 GLN A N 1
ATOM 2639 C CA . GLN A 1 318 ? 0.130 11.096 9.810 1.00 95.62 318 GLN A CA 1
ATOM 2640 C C . GLN A 1 318 ? -0.509 12.078 10.807 1.00 95.62 318 GLN A C 1
ATOM 2642 O O . GLN A 1 318 ? -0.314 13.286 10.691 1.00 95.62 318 GLN A O 1
ATOM 2647 N N . THR A 1 319 ? -1.245 11.555 11.788 1.00 96.62 319 THR A N 1
ATOM 2648 C CA . THR A 1 319 ? -1.861 12.325 12.878 1.00 96.62 319 THR A CA 1
ATOM 2649 C C . THR A 1 319 ? -0.999 12.260 14.137 1.00 96.62 319 THR A C 1
ATOM 2651 O O . THR A 1 319 ? -0.453 11.208 14.457 1.00 96.62 319 THR A O 1
ATOM 2654 N N . SER A 1 320 ? -0.885 13.379 14.855 1.00 97.88 320 SER A N 1
ATOM 2655 C CA . SER A 1 320 ? -0.323 13.422 16.208 1.00 97.88 320 SER A CA 1
ATOM 2656 C C . SER A 1 320 ? -1.354 12.945 17.231 1.00 97.88 320 SER A C 1
ATOM 2658 O O . SER A 1 320 ? -2.535 13.286 17.140 1.00 97.88 320 SER A O 1
ATOM 2660 N N . ILE A 1 321 ? -0.908 12.220 18.254 1.00 98.44 321 ILE A N 1
ATOM 2661 C CA . ILE A 1 321 ? -1.772 11.751 19.344 1.00 98.44 321 ILE A CA 1
ATOM 2662 C C . ILE A 1 321 ? -2.370 12.927 20.129 1.00 98.44 321 ILE A C 1
ATOM 2664 O O . ILE A 1 321 ? -3.538 12.875 20.508 1.00 98.44 321 ILE A O 1
ATOM 2668 N N . ILE A 1 322 ? -1.624 14.031 20.279 1.00 98.25 322 ILE A N 1
ATOM 2669 C CA . ILE A 1 322 ? -2.137 15.274 20.884 1.00 98.25 322 ILE A CA 1
ATOM 2670 C C . ILE A 1 322 ? -3.351 15.793 20.099 1.00 98.25 322 ILE A C 1
ATOM 2672 O O . ILE A 1 322 ? -4.354 16.183 20.694 1.00 98.25 322 ILE A O 1
ATOM 2676 N N . SER A 1 323 ? -3.277 15.784 18.762 1.00 97.44 323 SER A N 1
ATOM 2677 C CA . SER A 1 323 ? -4.411 16.163 17.915 1.00 97.44 323 SER A CA 1
ATOM 2678 C C . SER A 1 323 ? -5.565 15.184 18.086 1.00 97.44 323 SER A C 1
ATOM 2680 O O . SER A 1 323 ? -6.688 15.627 18.308 1.00 97.44 323 SER A O 1
ATOM 2682 N N . LEU A 1 324 ? -5.305 13.876 18.000 1.00 97.75 324 LEU A N 1
ATOM 2683 C CA . LEU A 1 324 ? -6.331 12.831 18.048 1.00 97.75 324 LEU A CA 1
ATOM 2684 C C . LEU A 1 324 ? -7.197 12.906 19.314 1.00 97.75 324 LEU A C 1
ATOM 2686 O O . LEU A 1 324 ? -8.407 12.712 19.229 1.00 97.75 324 LEU A O 1
ATOM 2690 N N . MET A 1 325 ? -6.576 13.225 20.452 1.00 97.50 325 MET A N 1
ATOM 2691 C CA . MET A 1 325 ? -7.240 13.352 21.754 1.00 97.50 325 MET A CA 1
ATOM 2692 C C . MET A 1 325 ? -7.812 14.747 22.036 1.00 97.50 325 MET A C 1
ATOM 2694 O O . MET A 1 325 ? -8.460 14.965 23.059 1.00 97.50 325 MET A O 1
ATOM 2698 N N . GLY A 1 326 ? -7.588 15.709 21.141 1.00 95.00 326 GLY A N 1
ATOM 2699 C CA . GLY A 1 326 ? -8.166 17.042 21.244 1.00 95.00 326 GLY A CA 1
ATOM 2700 C C . GLY A 1 326 ? -9.677 17.057 20.995 1.00 95.00 326 GLY A C 1
ATOM 2701 O O . GLY A 1 326 ? -10.271 16.111 20.484 1.00 95.00 326 GLY A O 1
ATOM 2702 N N . LYS A 1 327 ? -10.320 18.191 21.287 1.00 94.50 327 LYS A N 1
ATOM 2703 C CA . LYS A 1 327 ? -11.728 18.409 20.923 1.00 94.50 327 LYS A CA 1
ATOM 2704 C C . LYS A 1 327 ? -11.888 18.476 19.393 1.00 94.50 327 LYS A C 1
ATOM 2706 O O . LYS A 1 327 ? -11.051 19.123 18.748 1.00 94.50 327 LYS A O 1
ATOM 2711 N N . PRO A 1 328 ? -12.954 17.885 18.816 1.00 93.44 328 PRO A N 1
ATOM 2712 C CA . PRO A 1 328 ? -13.282 18.037 17.402 1.00 93.44 328 PRO A CA 1
ATOM 2713 C C . PRO A 1 328 ? -13.473 19.496 16.992 1.00 93.44 328 PRO A C 1
ATOM 2715 O O . PRO A 1 328 ? -14.057 20.290 17.731 1.00 93.44 328 PRO A O 1
ATOM 2718 N N . VAL A 1 329 ? -13.017 19.838 15.789 1.00 88.25 329 VAL A N 1
ATOM 2719 C CA . VAL A 1 329 ? -13.196 21.160 15.179 1.00 88.25 329 VAL A CA 1
ATOM 2720 C C . VAL A 1 329 ? -13.818 20.987 13.812 1.00 88.25 329 VAL A C 1
ATOM 2722 O O . VAL A 1 329 ? -13.354 20.194 12.999 1.00 88.25 329 VAL A O 1
ATOM 2725 N N . GLN A 1 330 ? -14.861 21.764 13.537 1.00 83.12 330 GLN A N 1
ATOM 2726 C CA . GLN A 1 330 ? -15.481 21.752 12.225 1.00 83.12 330 GLN A CA 1
ATOM 2727 C C . GLN A 1 330 ? -14.580 22.474 11.221 1.00 83.12 330 GLN A C 1
ATOM 2729 O O . GLN A 1 330 ? -14.307 23.666 11.364 1.00 83.12 330 GLN A O 1
ATOM 2734 N N . LEU A 1 331 ? -14.136 21.749 10.197 1.00 81.94 331 LEU A N 1
ATOM 2735 C CA . LEU A 1 331 ? -13.366 22.300 9.089 1.00 81.94 331 LEU A CA 1
ATOM 2736 C C . LEU A 1 331 ? -14.316 22.592 7.917 1.00 81.94 331 LEU A C 1
ATOM 2738 O O . LEU A 1 331 ? -14.875 21.650 7.347 1.00 81.94 331 LEU A O 1
ATOM 2742 N N . PRO A 1 332 ? -14.534 23.865 7.532 1.00 79.75 332 PRO A N 1
ATOM 2743 C CA . PRO A 1 332 ? -15.420 24.179 6.417 1.00 79.75 332 PRO A CA 1
ATOM 2744 C C . PRO A 1 332 ? -14.923 23.521 5.124 1.00 79.75 332 PRO A C 1
ATOM 2746 O O . PRO A 1 332 ? -13.781 23.724 4.715 1.00 79.75 332 PRO A O 1
ATOM 2749 N N . LEU A 1 333 ? -15.779 22.738 4.457 1.00 79.62 333 LEU A N 1
ATOM 2750 C CA . LEU A 1 333 ? -15.402 21.971 3.258 1.00 79.62 333 LEU A CA 1
ATOM 2751 C C . LEU A 1 333 ? -14.842 22.856 2.139 1.00 79.62 333 LEU A C 1
ATOM 2753 O O . LEU A 1 333 ? -13.900 22.468 1.456 1.00 79.62 333 LEU A O 1
ATOM 2757 N N . ASN A 1 334 ? -15.378 24.069 1.991 1.00 84.31 334 ASN A N 1
ATOM 2758 C CA . ASN A 1 334 ? -14.909 25.062 1.025 1.00 84.31 334 ASN A CA 1
ATOM 2759 C C . ASN A 1 334 ? -13.504 25.614 1.331 1.00 84.31 334 ASN A C 1
ATOM 2761 O O . ASN A 1 334 ? -12.953 26.335 0.505 1.00 84.31 334 ASN A O 1
ATOM 2765 N N . LYS A 1 335 ? -12.935 25.303 2.502 1.00 86.88 335 LYS A N 1
ATOM 2766 C CA . LYS A 1 335 ? -11.580 25.694 2.911 1.00 86.88 335 LYS A CA 1
ATOM 2767 C C . LYS A 1 335 ? -10.555 24.570 2.761 1.00 86.88 335 LYS A C 1
ATOM 2769 O O . LYS A 1 335 ? -9.362 24.833 2.894 1.00 86.88 335 LYS A O 1
ATOM 2774 N N . ILE A 1 336 ? -10.989 23.347 2.443 1.00 86.88 336 ILE A N 1
ATOM 2775 C CA . ILE A 1 336 ? -10.107 22.229 2.083 1.00 86.88 336 ILE A CA 1
ATOM 2776 C C . ILE A 1 336 ? -9.854 22.292 0.574 1.00 86.88 336 ILE A C 1
ATOM 2778 O O . ILE A 1 336 ? -10.513 21.628 -0.222 1.00 86.88 336 ILE A O 1
ATOM 2782 N N . THR A 1 337 ? -8.928 23.157 0.180 1.00 84.88 337 THR A N 1
ATOM 2783 C CA . THR A 1 337 ? -8.569 23.414 -1.220 1.00 84.88 337 THR A CA 1
ATOM 2784 C C . THR A 1 337 ? -7.296 22.665 -1.613 1.00 84.88 337 THR A C 1
ATOM 2786 O O . THR A 1 337 ? -6.518 22.272 -0.750 1.00 84.88 337 THR A O 1
ATOM 2789 N N . GLU A 1 338 ? -7.069 22.487 -2.919 1.00 86.00 338 GLU A N 1
ATOM 2790 C CA . GLU A 1 338 ? -5.792 22.003 -3.488 1.00 86.00 338 GLU A CA 1
ATOM 2791 C C . GLU A 1 338 ? -5.384 20.560 -3.098 1.00 86.00 338 GLU A C 1
ATOM 2793 O O . GLU A 1 338 ? -4.284 20.111 -3.422 1.00 86.00 338 GLU A O 1
ATOM 2798 N N . LEU A 1 339 ? -6.277 19.806 -2.447 1.00 88.06 339 LEU A N 1
ATOM 2799 C CA . LEU A 1 339 ? -6.077 18.406 -2.066 1.00 88.06 339 LEU A CA 1
ATOM 2800 C C . LEU A 1 339 ? -6.937 17.466 -2.918 1.00 88.06 339 LEU A C 1
ATOM 2802 O O . LEU A 1 339 ? -8.059 17.795 -3.301 1.00 88.06 339 LEU A O 1
ATOM 2806 N N . ASN A 1 340 ? -6.426 16.260 -3.178 1.00 86.75 340 ASN A N 1
ATOM 2807 C CA . ASN A 1 340 ? -7.255 15.175 -3.704 1.00 86.75 340 ASN A CA 1
ATOM 2808 C C . ASN A 1 340 ? -8.237 14.677 -2.622 1.00 86.75 340 ASN A C 1
ATOM 2810 O O . ASN A 1 340 ? -8.089 14.982 -1.437 1.00 86.75 340 ASN A O 1
ATOM 2814 N N . GLN A 1 341 ? -9.224 13.870 -3.020 1.00 85.56 341 GLN A N 1
ATOM 2815 C CA . GLN A 1 341 ? -10.265 13.384 -2.108 1.00 85.56 341 GLN A CA 1
ATOM 2816 C C . GLN A 1 341 ? -9.709 12.624 -0.893 1.00 85.56 341 GLN A C 1
ATOM 2818 O O . GLN A 1 341 ? -10.251 12.746 0.204 1.00 85.56 341 GLN A O 1
ATOM 2823 N N . TRP A 1 342 ? -8.646 11.838 -1.076 1.00 86.19 342 TRP A N 1
ATOM 2824 C CA . TRP A 1 342 ? -8.058 11.043 -0.001 1.00 86.19 342 TRP A CA 1
ATOM 2825 C C . TRP A 1 342 ? -7.362 11.935 1.033 1.00 86.19 342 TRP A C 1
ATOM 2827 O O . TRP A 1 342 ? -7.663 11.838 2.219 1.00 86.19 342 TRP A O 1
ATOM 2837 N N . ASP A 1 343 ? -6.517 12.867 0.587 1.00 89.12 343 ASP A N 1
ATOM 2838 C CA . ASP A 1 343 ? -5.847 13.830 1.468 1.00 89.12 343 ASP A CA 1
ATOM 2839 C C . ASP A 1 343 ? -6.845 14.764 2.164 1.00 89.12 343 ASP A C 1
ATOM 2841 O O . ASP A 1 343 ? -6.689 15.061 3.348 1.00 89.12 343 ASP A O 1
ATOM 2845 N N . ALA A 1 344 ? -7.901 15.183 1.462 1.00 89.19 344 ALA A N 1
ATOM 2846 C CA . ALA A 1 344 ? -8.977 15.979 2.043 1.00 89.19 344 ALA A CA 1
ATOM 2847 C C . ALA A 1 344 ? -9.727 15.220 3.153 1.00 89.19 344 ALA A C 1
ATOM 2849 O O . ALA A 1 344 ? -10.075 15.810 4.176 1.00 89.19 344 ALA A O 1
ATOM 2850 N N . ASN A 1 345 ? -9.970 13.918 2.967 1.00 89.19 345 ASN A N 1
ATOM 2851 C CA . ASN A 1 345 ? -10.601 13.072 3.980 1.00 89.19 345 ASN A CA 1
ATOM 2852 C C . ASN A 1 345 ? -9.688 12.849 5.194 1.00 89.19 345 ASN A C 1
ATOM 2854 O O . ASN A 1 345 ? -10.179 12.880 6.318 1.00 89.19 345 ASN A O 1
ATOM 2858 N N . ASP A 1 346 ? -8.384 12.662 4.981 1.00 90.75 346 ASP A N 1
ATOM 2859 C CA . ASP A 1 346 ? -7.403 12.465 6.056 1.00 90.75 346 ASP A CA 1
ATOM 2860 C C . ASP A 1 346 ? -7.295 13.710 6.953 1.00 90.75 346 ASP A C 1
ATOM 2862 O O . ASP A 1 346 ? -7.412 13.611 8.175 1.00 90.75 346 ASP A O 1
ATOM 2866 N N . VAL A 1 347 ? -7.196 14.901 6.342 1.00 92.81 347 VAL A N 1
ATOM 2867 C CA . VAL A 1 347 ? -7.225 16.186 7.066 1.00 92.81 347 VAL A CA 1
ATOM 2868 C C . VAL A 1 347 ? -8.550 16.364 7.807 1.00 92.81 347 VAL A C 1
ATOM 2870 O O . VAL A 1 347 ? -8.554 16.747 8.973 1.00 92.81 347 VAL A O 1
ATOM 2873 N N . ARG A 1 348 ? -9.686 16.061 7.166 1.00 91.75 348 ARG A N 1
ATOM 2874 C CA . ARG A 1 348 ? -10.996 16.164 7.821 1.00 91.75 348 ARG A CA 1
ATOM 2875 C C . ARG A 1 348 ? -11.100 15.241 9.034 1.00 91.75 348 ARG A C 1
ATOM 2877 O O . ARG A 1 348 ? -11.542 15.689 10.085 1.00 91.75 348 ARG A O 1
ATOM 2884 N N . SER A 1 349 ? -10.660 13.991 8.907 1.00 91.88 349 SER A N 1
ATOM 2885 C CA . SER A 1 349 ? -10.690 13.026 10.009 1.00 91.88 349 SER A CA 1
ATOM 2886 C C . SER A 1 349 ? -9.835 13.480 11.196 1.00 91.88 349 SER A C 1
ATOM 2888 O O . SER A 1 349 ? -10.271 13.325 12.337 1.00 91.88 349 SER A O 1
ATOM 2890 N N . ASP A 1 350 ? -8.675 14.105 10.947 1.00 94.12 350 ASP A N 1
ATOM 2891 C CA . ASP A 1 350 ? -7.838 14.702 12.000 1.00 94.12 350 ASP A CA 1
ATOM 2892 C C . ASP A 1 350 ? -8.550 15.855 12.718 1.00 94.12 350 ASP A C 1
ATOM 2894 O O . ASP A 1 350 ? -8.410 15.999 13.924 1.00 94.12 350 ASP A O 1
ATOM 2898 N N . PHE A 1 351 ? -9.346 16.663 12.019 1.00 93.62 351 PHE A N 1
ATOM 2899 C CA . PHE A 1 351 ? -10.106 17.762 12.626 1.00 93.62 351 PHE A CA 1
ATOM 2900 C C . PHE A 1 351 ? -11.328 17.266 13.403 1.00 93.62 351 PHE A C 1
ATOM 2902 O O . PHE A 1 351 ? -11.564 17.691 14.533 1.00 93.62 351 PHE A O 1
ATOM 2909 N N . GLU A 1 352 ? -12.082 16.338 12.820 1.00 93.12 352 GLU A N 1
ATOM 2910 C CA . GLU A 1 352 ? -13.317 15.790 13.390 1.00 93.12 352 GLU A CA 1
ATOM 2911 C C . GLU A 1 352 ? -13.060 14.705 14.447 1.00 93.12 352 GLU A C 1
ATOM 2913 O O . GLU A 1 352 ? -13.991 14.286 15.131 1.00 93.12 352 GLU A O 1
ATOM 2918 N N . LYS A 1 353 ? -11.806 14.251 14.593 1.00 93.81 353 LYS A N 1
ATOM 2919 C CA . LYS A 1 353 ? -11.384 13.153 15.488 1.00 93.81 353 LYS A CA 1
ATOM 2920 C C . LYS A 1 353 ? -12.144 11.852 15.215 1.00 93.81 353 LYS A C 1
ATOM 2922 O O . LYS A 1 353 ? -12.366 11.026 16.100 1.00 93.81 353 LYS A O 1
ATOM 2927 N N . SER A 1 354 ? -12.542 11.660 13.957 1.00 93.19 354 SER A N 1
ATOM 2928 C CA . SER A 1 354 ? -13.485 10.608 13.569 1.00 93.19 354 SER A CA 1
ATOM 2929 C C . SER A 1 354 ? -12.896 9.197 13.681 1.00 93.19 354 SER A C 1
ATOM 2931 O O . SER A 1 354 ? -13.643 8.225 13.788 1.00 93.19 354 SER A O 1
ATOM 2933 N N . PHE A 1 355 ? -11.563 9.080 13.721 1.00 95.88 355 PHE A N 1
ATOM 2934 C CA . PHE A 1 355 ? -10.869 7.805 13.872 1.00 95.88 355 PHE A CA 1
ATOM 2935 C C . PHE A 1 355 ? -11.267 7.060 15.150 1.00 95.88 355 PHE A C 1
ATOM 2937 O O . PHE A 1 355 ? -11.518 5.865 15.071 1.00 95.88 355 PHE A O 1
ATOM 2944 N N . LEU A 1 356 ? -11.383 7.732 16.304 1.00 94.38 356 LEU A N 1
ATOM 2945 C CA . LEU A 1 356 ? -11.729 7.061 17.569 1.00 94.38 356 LEU A CA 1
ATOM 2946 C C . LEU A 1 356 ? -13.137 6.455 17.526 1.00 94.38 356 LEU A C 1
ATOM 2948 O O . LEU A 1 356 ? -13.348 5.323 17.964 1.00 94.38 356 LEU A O 1
ATOM 2952 N N . ILE A 1 357 ? -14.084 7.189 16.935 1.00 93.69 357 ILE A N 1
ATOM 2953 C CA . ILE A 1 357 ? -15.468 6.741 16.747 1.00 93.69 357 ILE A CA 1
ATOM 2954 C C . ILE A 1 357 ? -15.486 5.507 15.841 1.00 93.69 357 ILE A C 1
ATOM 2956 O O . ILE A 1 357 ? -16.018 4.463 16.211 1.00 93.69 357 ILE A O 1
ATOM 2960 N N . GLN A 1 358 ? -14.830 5.598 14.683 1.00 95.75 358 GLN A N 1
ATOM 2961 C CA . GLN A 1 358 ? -14.768 4.492 13.732 1.00 95.75 358 GLN A CA 1
ATOM 2962 C C . GLN A 1 358 ? -14.016 3.288 14.306 1.00 95.75 358 GLN A C 1
ATOM 2964 O O . GLN A 1 358 ? -14.398 2.151 14.050 1.00 95.75 358 GLN A O 1
ATOM 2969 N N . LEU A 1 359 ? -12.973 3.498 15.110 1.00 96.62 359 LEU A N 1
ATOM 2970 C CA . LEU A 1 359 ? -12.217 2.415 15.732 1.00 96.62 359 LEU A CA 1
ATOM 2971 C C . LEU A 1 359 ? -13.125 1.594 16.656 1.00 96.62 359 LEU A C 1
ATOM 2973 O O . LEU A 1 359 ? -13.180 0.368 16.524 1.00 96.62 359 LEU A O 1
ATOM 2977 N N . LYS A 1 360 ? -13.913 2.275 17.500 1.00 95.62 360 LYS A N 1
ATOM 2978 C CA . LYS A 1 360 ? -14.931 1.661 18.364 1.00 95.62 360 LYS A CA 1
ATOM 2979 C C . LYS A 1 360 ? -16.003 0.915 17.568 1.00 95.62 360 LYS A C 1
ATOM 2981 O O . LYS A 1 360 ? -16.436 -0.150 17.996 1.00 95.62 360 LYS A O 1
ATOM 2986 N N . GLU A 1 361 ? -16.420 1.427 16.414 1.00 95.25 361 GLU A N 1
ATOM 2987 C CA . GLU A 1 361 ? -17.397 0.747 15.552 1.00 95.25 361 GLU A CA 1
ATOM 2988 C C . GLU A 1 361 ? -16.819 -0.497 14.864 1.00 95.25 361 GLU A C 1
ATOM 2990 O O . GLU A 1 361 ? -17.500 -1.515 14.730 1.00 95.25 361 GLU A O 1
ATOM 2995 N N . LYS A 1 362 ? -15.569 -0.425 14.394 1.00 94.06 362 LYS A N 1
ATOM 2996 C CA . LYS A 1 362 ? -14.950 -1.489 13.591 1.00 94.06 362 LYS A CA 1
ATOM 2997 C C . LYS A 1 362 ? -14.442 -2.663 14.424 1.00 94.06 362 LYS A C 1
ATOM 2999 O O . LYS A 1 362 ? -14.364 -3.760 13.867 1.00 94.06 362 LYS A O 1
ATOM 3004 N N . GLN A 1 363 ? -14.108 -2.443 15.701 1.00 96.25 363 GLN A N 1
ATOM 3005 C CA . GLN A 1 363 ? -13.595 -3.462 16.632 1.00 96.25 363 GLN A CA 1
ATOM 3006 C C . GLN A 1 363 ? -12.514 -4.357 15.982 1.00 96.25 363 GLN A C 1
ATOM 3008 O O . GLN A 1 363 ? -12.732 -5.562 15.797 1.00 96.25 363 GLN A O 1
ATOM 3013 N N . PRO A 1 364 ? -11.378 -3.780 15.539 1.00 97.12 364 PRO A N 1
ATOM 3014 C CA . PRO A 1 364 ? -10.312 -4.555 14.916 1.00 97.12 364 PRO A CA 1
ATOM 3015 C C . PRO A 1 364 ? -9.664 -5.521 15.914 1.00 97.12 364 PRO A C 1
ATOM 3017 O O . PRO A 1 364 ? -9.570 -5.238 17.107 1.00 97.12 364 PRO A O 1
ATOM 3020 N N . ASP A 1 365 ? -9.148 -6.640 15.406 1.00 96.88 365 ASP A N 1
ATOM 3021 C CA . ASP A 1 365 ? -8.391 -7.600 16.212 1.00 96.88 365 ASP A CA 1
ATOM 3022 C C . ASP A 1 365 ? -7.019 -7.009 16.611 1.00 96.88 365 ASP A C 1
ATOM 3024 O O . ASP A 1 365 ? -6.510 -7.293 17.697 1.00 96.88 365 ASP A O 1
ATOM 3028 N N . TYR A 1 366 ? -6.448 -6.143 15.759 1.00 98.38 366 TYR A N 1
ATOM 3029 C CA . TYR A 1 366 ? -5.194 -5.431 16.017 1.00 98.38 366 TYR A CA 1
ATOM 3030 C C . TYR A 1 366 ? -5.262 -3.944 15.662 1.00 98.38 366 TYR A C 1
ATOM 3032 O O . TYR A 1 366 ? -5.744 -3.581 14.590 1.00 98.38 366 TYR A O 1
ATOM 3040 N N . LEU A 1 367 ? -4.686 -3.096 16.512 1.00 98.62 367 LEU A N 1
ATOM 3041 C CA . LEU A 1 367 ? -4.333 -1.714 16.190 1.00 98.62 367 LEU A CA 1
ATOM 3042 C C . LEU A 1 367 ? -2.817 -1.633 16.045 1.00 98.62 367 LEU A C 1
ATOM 3044 O O . LEU A 1 367 ? -2.087 -1.893 17.000 1.00 98.62 367 LEU A O 1
ATOM 3048 N N . ILE A 1 368 ? -2.345 -1.269 14.858 1.00 98.75 368 ILE A N 1
ATOM 3049 C CA . ILE A 1 368 ? -0.923 -1.070 14.592 1.00 98.75 368 ILE A CA 1
ATOM 3050 C C . ILE A 1 368 ? -0.661 0.426 14.534 1.00 98.75 368 ILE A C 1
ATOM 3052 O O . ILE A 1 368 ? -1.284 1.132 13.736 1.00 98.75 368 ILE A O 1
ATOM 3056 N N . MET A 1 369 ? 0.254 0.904 15.373 1.00 98.38 369 MET A N 1
ATOM 3057 C CA . MET A 1 369 ? 0.531 2.327 15.489 1.00 98.38 369 MET A CA 1
ATOM 3058 C C . MET A 1 369 ? 2.004 2.673 15.335 1.00 98.38 369 MET A C 1
ATOM 3060 O O . MET A 1 369 ? 2.869 1.937 15.800 1.00 98.38 369 MET A O 1
ATOM 3064 N N . ASP A 1 370 ? 2.277 3.815 14.712 1.00 98.44 370 ASP A N 1
ATOM 3065 C CA . ASP A 1 370 ? 3.592 4.453 14.714 1.00 98.44 370 ASP A CA 1
ATOM 3066 C C . ASP A 1 370 ? 3.466 5.926 15.108 1.00 98.44 370 ASP A C 1
ATOM 3068 O O . ASP A 1 370 ? 2.388 6.512 15.029 1.00 98.44 370 ASP A O 1
ATOM 3072 N N . LEU A 1 371 ? 4.574 6.516 15.554 1.00 98.25 371 LEU A N 1
ATOM 3073 C CA . LEU A 1 371 ? 4.605 7.857 16.145 1.00 98.25 371 LEU A CA 1
ATOM 3074 C C . LEU A 1 371 ? 5.237 8.895 15.207 1.00 98.25 371 LEU A C 1
ATOM 3076 O O . LEU A 1 371 ? 5.703 9.948 15.644 1.00 98.25 371 LEU A O 1
ATOM 3080 N N . PHE A 1 372 ? 5.242 8.620 13.896 1.00 97.81 372 PHE A N 1
ATOM 3081 C CA . PHE A 1 372 ? 5.802 9.527 12.893 1.00 97.81 372 PHE A CA 1
ATOM 3082 C C . PHE A 1 372 ? 5.155 10.915 12.948 1.00 97.81 372 PHE A C 1
ATOM 3084 O O . PHE A 1 372 ? 5.849 11.926 12.855 1.00 97.81 372 PHE A O 1
ATOM 3091 N N . GLY A 1 373 ? 3.825 10.972 13.098 1.00 96.94 373 GLY A N 1
ATOM 3092 C CA . GLY A 1 373 ? 3.080 12.231 13.140 1.00 96.94 373 GLY A CA 1
ATOM 3093 C C . GLY A 1 373 ? 3.521 13.135 14.293 1.00 96.94 373 GLY A C 1
ATOM 3094 O O . GLY A 1 373 ? 3.710 14.337 14.097 1.00 96.94 373 GLY A O 1
ATOM 3095 N N . ASP A 1 374 ? 3.760 12.549 15.467 1.00 97.88 374 ASP A N 1
ATOM 3096 C CA . ASP A 1 374 ? 4.219 13.280 16.648 1.00 97.88 374 ASP A CA 1
ATOM 3097 C C . ASP A 1 374 ? 5.653 13.790 16.496 1.00 97.88 374 ASP A C 1
ATOM 3099 O O . ASP A 1 374 ? 5.940 14.953 16.780 1.00 97.88 374 ASP A O 1
ATOM 3103 N N . VAL A 1 375 ? 6.547 12.934 15.994 1.00 97.12 375 VAL A N 1
ATOM 3104 C CA . VAL A 1 375 ? 7.970 13.261 15.835 1.00 97.12 375 VAL A CA 1
ATOM 3105 C C . VAL A 1 375 ? 8.190 14.294 14.728 1.00 97.12 375 VAL A C 1
ATOM 3107 O O . VAL A 1 375 ? 9.022 15.188 14.871 1.00 97.12 375 VAL A O 1
ATOM 3110 N N . PHE A 1 376 ? 7.465 14.178 13.614 1.00 96.19 376 PHE A N 1
ATOM 3111 C CA . PHE A 1 376 ? 7.769 14.930 12.398 1.00 96.19 376 PHE A CA 1
ATOM 3112 C C . PHE A 1 376 ? 6.929 16.195 12.217 1.00 96.19 376 PHE A C 1
ATOM 3114 O O . PHE A 1 376 ? 7.456 17.233 11.811 1.00 96.19 376 PHE A O 1
ATOM 3121 N N . PHE A 1 377 ? 5.626 16.131 12.499 1.00 95.94 377 PHE A N 1
ATOM 3122 C CA . PHE A 1 377 ? 4.718 17.252 12.245 1.00 95.94 377 PHE A CA 1
ATOM 3123 C C . PHE A 1 377 ? 4.505 18.114 13.486 1.00 95.94 377 PHE A C 1
ATOM 3125 O O . PHE A 1 377 ? 4.561 19.344 13.401 1.00 95.94 377 PHE A O 1
ATOM 3132 N N . GLY A 1 378 ? 4.296 17.490 14.645 1.00 95.88 378 GLY A N 1
ATOM 3133 C CA . GLY A 1 378 ? 3.807 18.196 15.824 1.00 95.88 378 GLY A CA 1
ATOM 3134 C C . GLY A 1 378 ? 2.382 18.726 15.613 1.00 95.88 378 GLY A C 1
ATOM 3135 O O . GLY A 1 378 ? 1.604 18.176 14.830 1.00 95.88 378 GLY A O 1
ATOM 3136 N N . CYS A 1 379 ? 2.022 19.798 16.312 1.00 96.50 379 CYS A N 1
ATOM 3137 C CA . CYS A 1 379 ? 0.662 20.335 16.341 1.00 96.50 379 CYS A CA 1
ATOM 3138 C C . CYS A 1 379 ? 0.606 21.846 16.101 1.00 96.50 379 CYS A C 1
ATOM 3140 O O . CYS A 1 379 ? 1.564 22.580 16.342 1.00 96.50 379 CYS A O 1
ATOM 3142 N N . ILE A 1 380 ? -0.567 22.310 15.677 1.00 95.06 380 ILE A N 1
ATOM 3143 C CA . ILE A 1 380 ? -0.986 23.710 15.738 1.00 95.06 380 ILE A CA 1
ATOM 3144 C C . ILE A 1 380 ? -1.988 23.826 16.880 1.00 95.06 380 ILE A C 1
ATOM 3146 O O . ILE A 1 380 ? -2.966 23.075 16.933 1.00 95.06 380 ILE A O 1
ATOM 3150 N N . ARG A 1 381 ? -1.757 24.771 17.788 1.00 93.31 381 ARG A N 1
ATOM 3151 C CA . ARG A 1 381 ? -2.722 25.125 18.825 1.00 93.31 381 ARG A CA 1
ATOM 3152 C C . ARG A 1 381 ? -3.815 26.006 18.224 1.00 93.31 381 ARG A C 1
ATOM 3154 O O . ARG A 1 381 ? -3.536 27.076 17.684 1.00 93.31 381 ARG A O 1
ATOM 3161 N N . LEU A 1 382 ? -5.056 25.553 18.349 1.00 88.50 382 LEU A N 1
ATOM 3162 C CA . LEU A 1 382 ? -6.265 26.348 18.137 1.00 88.50 382 LEU A CA 1
ATOM 3163 C C . LEU A 1 382 ? -6.831 26.747 19.511 1.00 88.50 382 LEU A C 1
ATOM 3165 O O . LEU A 1 382 ? -6.308 26.303 20.531 1.00 88.50 382 LEU A O 1
ATOM 3169 N N . ALA A 1 383 ? -7.871 27.589 19.551 1.00 83.00 383 ALA A N 1
ATOM 3170 C CA . ALA A 1 383 ? -8.391 28.188 20.791 1.00 83.00 383 ALA A CA 1
ATOM 3171 C C . ALA A 1 383 ? -8.464 27.196 21.975 1.00 83.00 383 ALA A C 1
ATOM 3173 O O . ALA A 1 383 ? -7.757 27.383 22.963 1.00 83.00 383 ALA A O 1
ATOM 3174 N N . ASP A 1 384 ? -9.213 26.100 21.808 1.00 85.81 384 ASP A N 1
ATOM 3175 C CA . ASP A 1 384 ? -9.446 25.095 22.857 1.00 85.81 384 ASP A CA 1
ATOM 3176 C C . ASP A 1 384 ? -9.019 23.670 22.451 1.00 85.81 384 ASP A C 1
ATOM 3178 O O . ASP A 1 384 ? -9.508 22.689 23.016 1.00 85.81 384 ASP A O 1
ATOM 3182 N N . THR A 1 385 ? -8.170 23.520 21.428 1.00 93.38 385 THR A N 1
ATOM 3183 C CA . THR A 1 385 ? -7.759 22.197 20.925 1.00 93.38 385 THR A CA 1
ATOM 3184 C C . THR A 1 385 ? -6.436 22.241 20.158 1.00 93.38 385 THR A C 1
ATOM 3186 O O . THR A 1 385 ? -5.864 23.307 19.928 1.00 93.38 385 THR A O 1
ATOM 3189 N N . TYR A 1 386 ? -5.996 21.077 19.687 1.00 95.19 386 TYR A N 1
ATOM 3190 C CA . TYR A 1 386 ? -4.857 20.914 18.796 1.00 95.19 386 TYR A CA 1
ATOM 3191 C C . TYR A 1 386 ? -5.272 20.198 17.506 1.00 95.19 386 TYR A C 1
ATOM 3193 O O . TYR A 1 386 ? -6.163 19.342 17.494 1.00 95.19 386 TYR A O 1
ATOM 3201 N N . VAL A 1 387 ? -4.608 20.559 16.411 1.00 95.12 387 VAL A N 1
ATOM 3202 C CA . VAL A 1 387 ? -4.679 19.849 15.125 1.00 95.12 387 VAL A CA 1
ATOM 3203 C C . VAL A 1 387 ? -3.275 19.492 14.669 1.00 95.12 387 VAL A C 1
ATOM 3205 O O . VAL A 1 387 ? -2.323 20.212 14.984 1.00 95.12 387 VAL A O 1
ATOM 3208 N N . THR A 1 388 ? -3.119 18.393 13.936 1.00 96.75 388 THR A N 1
ATOM 3209 C CA . THR A 1 388 ? -1.792 17.965 13.494 1.00 96.75 388 THR A CA 1
ATOM 3210 C C . THR A 1 388 ? -1.242 18.975 12.490 1.00 96.75 388 THR A C 1
ATOM 3212 O O . THR A 1 388 ? -1.914 19.329 11.520 1.00 96.75 388 THR A O 1
ATOM 3215 N N . ASN A 1 389 ? 0.003 19.423 12.671 1.00 95.75 389 ASN A N 1
ATOM 3216 C CA . ASN A 1 389 ? 0.655 20.344 11.738 1.00 95.75 389 ASN A CA 1
ATOM 3217 C C . ASN A 1 389 ? 1.192 19.598 10.503 1.00 95.75 389 ASN A C 1
ATOM 3219 O O . ASN A 1 389 ? 2.381 19.653 10.189 1.00 95.75 389 ASN A O 1
ATOM 3223 N N . ASN A 1 390 ? 0.326 18.855 9.809 1.00 94.94 390 ASN A N 1
ATOM 3224 C CA . ASN A 1 390 ? 0.697 18.136 8.595 1.00 94.94 390 ASN A CA 1
ATOM 3225 C C . ASN A 1 390 ? 0.868 19.132 7.439 1.00 94.94 390 ASN A C 1
ATOM 3227 O O . ASN A 1 390 ? -0.004 19.285 6.584 1.00 94.94 390 ASN A O 1
ATOM 3231 N N . TYR A 1 391 ? 1.998 19.836 7.416 1.00 92.44 391 TYR A N 1
ATOM 3232 C CA . TYR A 1 391 ? 2.292 20.881 6.437 1.00 92.44 391 TYR A CA 1
ATOM 3233 C C . TYR A 1 391 ? 2.393 20.356 4.991 1.00 92.44 391 TYR A C 1
ATOM 3235 O O . TYR A 1 391 ? 2.363 21.152 4.056 1.00 92.44 391 TYR A O 1
ATOM 3243 N N . TRP A 1 392 ? 2.430 19.034 4.770 1.00 93.06 392 TRP A N 1
ATOM 3244 C CA . TRP A 1 392 ? 2.311 18.440 3.430 1.00 93.06 392 TRP A CA 1
ATOM 3245 C C . TRP A 1 392 ? 0.886 18.474 2.870 1.00 93.06 392 TRP A C 1
ATOM 3247 O O . TRP A 1 392 ? 0.713 18.477 1.644 1.00 93.06 392 TRP A O 1
ATOM 3257 N N . LYS A 1 393 ? -0.122 18.481 3.750 1.00 93.81 393 LYS A N 1
ATOM 3258 C CA . LYS A 1 393 ? -1.549 18.463 3.397 1.00 93.81 393 LYS A CA 1
ATOM 3259 C C . LYS A 1 393 ? -2.250 19.727 3.871 1.00 93.81 393 LYS A C 1
ATOM 3261 O O . LYS A 1 393 ? -2.680 20.531 3.051 1.00 93.81 393 LYS A O 1
ATOM 3266 N N . LEU A 1 394 ? -2.295 19.942 5.186 1.00 92.38 394 LEU A N 1
ATOM 3267 C CA . LEU A 1 394 ? -2.934 21.098 5.810 1.00 92.38 394 LEU A CA 1
ATOM 3268 C C . LEU A 1 394 ? -2.340 22.411 5.288 1.00 92.38 394 LEU A C 1
ATOM 3270 O O . LEU A 1 394 ? -3.094 23.325 4.972 1.00 92.38 394 LEU A O 1
ATOM 3274 N N . GLY A 1 395 ? -1.018 22.464 5.092 1.00 90.38 395 GLY A N 1
ATOM 3275 C CA . GLY A 1 395 ? -0.310 23.647 4.587 1.00 90.38 395 GLY A CA 1
ATOM 3276 C C . GLY A 1 395 ? -0.768 24.148 3.208 1.00 90.38 395 GLY A C 1
ATOM 3277 O O . GLY A 1 395 ? -0.522 25.302 2.870 1.00 90.38 395 GLY A O 1
ATOM 3278 N N . LYS A 1 396 ? -1.453 23.306 2.420 1.00 91.69 396 LYS A N 1
ATOM 3279 C CA . LYS A 1 396 ? -1.992 23.650 1.090 1.00 91.69 396 LYS A CA 1
ATOM 3280 C C . LYS A 1 396 ? -3.419 24.207 1.139 1.00 91.69 396 LYS A C 1
ATOM 3282 O O . LYS A 1 396 ? -3.912 24.754 0.158 1.00 91.69 396 LYS A O 1
ATOM 3287 N N . THR A 1 397 ? -4.102 24.051 2.269 1.00 91.62 397 THR A N 1
ATOM 3288 C CA . THR A 1 397 ? -5.511 24.427 2.407 1.00 91.62 397 THR A CA 1
ATOM 3289 C C . THR A 1 397 ? -5.676 25.931 2.614 1.00 91.62 397 THR A C 1
ATOM 3291 O O . THR A 1 397 ? -4.851 26.577 3.263 1.00 91.62 397 THR A O 1
ATOM 3294 N N . GLU A 1 398 ? -6.779 26.494 2.122 1.00 91.62 398 GLU A N 1
ATOM 3295 C CA . GLU A 1 398 ? -7.149 27.885 2.398 1.00 91.62 398 GLU A CA 1
ATOM 3296 C C . GLU A 1 398 ? -7.349 28.127 3.899 1.00 91.62 398 GLU A C 1
ATOM 3298 O O . GLU A 1 398 ? -6.978 29.182 4.406 1.00 91.62 398 GLU A O 1
ATOM 3303 N N . PHE A 1 399 ? -7.846 27.122 4.633 1.00 89.19 399 PHE A N 1
ATOM 3304 C CA . PHE A 1 399 ? -7.954 27.189 6.092 1.00 89.19 399 PHE A CA 1
ATOM 3305 C C . PHE A 1 399 ? -6.619 27.561 6.745 1.00 89.19 399 PHE A C 1
ATOM 3307 O O . PHE A 1 399 ? -6.574 28.470 7.567 1.00 89.19 399 PHE A O 1
ATOM 3314 N N . PHE A 1 400 ? -5.526 26.896 6.356 1.00 89.00 400 PHE A N 1
ATOM 3315 C CA . PHE A 1 400 ? -4.204 27.152 6.927 1.00 89.00 400 PHE A CA 1
ATOM 3316 C C . PHE A 1 400 ? -3.702 28.571 6.632 1.00 89.00 400 PHE A C 1
ATOM 3318 O O . PHE A 1 400 ? -3.113 29.200 7.509 1.00 89.00 400 PHE A O 1
ATOM 3325 N N . LYS A 1 401 ? -3.988 29.107 5.437 1.00 88.44 401 LYS A N 1
ATOM 3326 C CA . LYS A 1 401 ? -3.625 30.484 5.049 1.00 88.44 401 LYS A CA 1
ATOM 3327 C C . LYS A 1 401 ? -4.361 31.541 5.884 1.00 88.44 401 LYS A C 1
ATOM 3329 O O . LYS A 1 401 ? -3.837 32.633 6.092 1.00 88.44 401 LYS A O 1
ATOM 3334 N N . GLU A 1 402 ? -5.559 31.224 6.374 1.00 88.69 402 GLU A N 1
ATOM 3335 C CA . GLU A 1 402 ? -6.380 32.129 7.188 1.00 88.69 402 GLU A CA 1
ATOM 3336 C C . GLU A 1 402 ? -6.023 32.122 8.679 1.00 88.69 402 GLU A C 1
ATOM 3338 O O . GLU A 1 402 ? -6.433 33.036 9.405 1.00 88.69 402 GLU A O 1
ATOM 3343 N N . ILE A 1 403 ? -5.244 31.140 9.154 1.00 85.00 403 ILE A N 1
ATOM 3344 C CA . ILE A 1 403 ? -4.787 31.110 10.546 1.00 85.00 403 ILE A CA 1
ATOM 3345 C C . ILE A 1 403 ? -3.836 32.289 10.771 1.00 85.00 403 ILE A C 1
ATOM 3347 O O . ILE A 1 403 ? -2.685 32.297 10.336 1.00 85.00 403 ILE A O 1
ATOM 3351 N N . LYS A 1 404 ? -4.314 33.310 11.486 1.00 77.44 404 LYS A N 1
ATOM 3352 C CA . LYS A 1 404 ? -3.497 34.461 11.879 1.00 77.44 404 LYS A CA 1
ATOM 3353 C C . LYS A 1 404 ? -2.612 34.070 13.059 1.00 77.44 404 LYS A C 1
ATOM 3355 O O . LYS A 1 404 ? -3.131 33.754 14.121 1.00 77.44 404 LYS A O 1
ATOM 3360 N N . GLN A 1 405 ? -1.292 34.142 12.873 1.00 81.00 405 GLN A N 1
ATOM 3361 C CA . GLN A 1 405 ? -0.281 33.849 13.904 1.00 81.00 405 GLN A CA 1
ATOM 3362 C C . GLN A 1 405 ? -0.457 32.457 14.555 1.00 81.00 405 GLN A C 1
ATOM 3364 O O . GLN A 1 405 ? -0.694 32.361 15.761 1.00 81.00 405 GLN A O 1
ATOM 3369 N N . PRO A 1 406 ? -0.357 31.366 13.770 1.00 85.00 406 PRO A N 1
ATOM 3370 C CA . PRO A 1 406 ? -0.446 30.009 14.303 1.00 85.00 406 PRO A CA 1
ATOM 3371 C C . PRO A 1 406 ? 0.601 29.782 15.396 1.00 85.00 406 PRO A C 1
ATOM 3373 O O . PRO A 1 406 ? 1.783 30.078 15.218 1.00 85.00 406 PRO A O 1
ATOM 3376 N N . THR A 1 407 ? 0.162 29.227 16.525 1.00 92.25 407 THR A N 1
ATOM 3377 C CA . THR A 1 407 ? 1.066 28.765 17.581 1.00 92.25 407 THR A CA 1
ATOM 3378 C C . THR A 1 407 ? 1.403 27.305 17.314 1.00 92.25 407 THR A C 1
ATOM 3380 O O . THR A 1 407 ? 0.547 26.429 17.442 1.00 92.25 407 THR A O 1
ATOM 3383 N N . TYR A 1 408 ? 2.643 27.053 16.905 1.00 94.56 408 TYR A N 1
ATOM 3384 C CA . TYR A 1 408 ? 3.145 25.709 16.639 1.00 94.56 408 TYR A CA 1
ATOM 3385 C C . TYR A 1 408 ? 3.735 25.093 17.901 1.00 94.56 408 TYR A C 1
ATOM 3387 O O . TYR A 1 408 ? 4.397 25.778 18.677 1.00 94.56 408 TYR A O 1
ATOM 3395 N N . LEU A 1 409 ? 3.531 23.791 18.060 1.00 95.62 409 LEU A N 1
ATOM 3396 C CA . LEU A 1 409 ? 4.128 22.998 19.120 1.00 95.62 409 LEU A CA 1
ATOM 3397 C C . LEU A 1 409 ? 4.762 21.752 18.501 1.00 95.62 409 LEU A C 1
ATOM 3399 O O . LEU A 1 409 ? 4.071 20.930 17.898 1.00 95.62 409 LEU A O 1
ATOM 3403 N N . ASN A 1 410 ? 6.076 21.605 18.639 1.00 94.69 410 ASN A N 1
ATOM 3404 C CA . ASN A 1 410 ? 6.818 20.471 18.093 1.00 94.69 410 ASN A CA 1
ATOM 3405 C C . ASN A 1 410 ? 7.862 19.982 19.104 1.00 94.69 410 ASN A C 1
ATOM 3407 O O . ASN A 1 410 ? 8.493 20.784 19.794 1.00 94.69 410 ASN A O 1
ATOM 3411 N N . ILE A 1 411 ? 8.061 18.666 19.169 1.00 96.38 411 ILE A N 1
ATOM 3412 C CA . ILE A 1 411 ? 8.994 18.027 20.101 1.00 96.38 411 ILE A CA 1
ATOM 3413 C C . ILE A 1 411 ? 10.445 18.503 19.934 1.00 96.38 411 ILE A C 1
ATOM 3415 O O . ILE A 1 411 ? 11.186 18.569 20.907 1.00 96.38 411 ILE A O 1
ATOM 3419 N N . MET A 1 412 ? 10.837 18.900 18.723 1.00 93.38 412 MET A N 1
ATOM 3420 C CA . MET A 1 412 ? 12.182 19.381 18.407 1.00 93.38 412 MET A CA 1
ATOM 3421 C C . MET A 1 412 ? 12.465 20.768 18.990 1.00 93.38 412 MET A C 1
ATOM 3423 O O . MET A 1 412 ? 13.609 21.083 19.308 1.00 93.38 412 MET A O 1
ATOM 3427 N N . THR A 1 413 ? 11.439 21.615 19.102 1.00 93.88 413 THR A N 1
ATOM 3428 C CA . THR A 1 413 ? 11.583 23.032 19.467 1.00 93.88 413 THR A CA 1
ATOM 3429 C C . THR A 1 413 ? 11.042 23.353 20.858 1.00 93.88 413 THR A C 1
ATOM 3431 O O . THR A 1 413 ? 11.512 24.297 21.488 1.00 93.88 413 THR A O 1
ATOM 3434 N N . GLN A 1 414 ? 10.070 22.580 21.348 1.00 96.50 414 GLN A N 1
ATOM 3435 C CA . GLN A 1 414 ? 9.473 22.703 22.682 1.00 96.50 414 GLN A CA 1
ATOM 3436 C C . GLN A 1 414 ? 9.344 21.318 23.354 1.00 96.50 414 GLN A C 1
ATOM 3438 O O . GLN A 1 414 ? 8.230 20.894 23.666 1.00 96.50 414 GLN A O 1
ATOM 3443 N N . PRO A 1 415 ? 10.449 20.578 23.579 1.00 96.69 415 PRO A N 1
ATOM 3444 C CA . PRO A 1 415 ? 10.393 19.183 24.025 1.00 96.69 415 PRO A CA 1
ATOM 3445 C C . PRO A 1 415 ? 9.658 18.989 25.353 1.00 96.69 415 PRO A C 1
ATOM 3447 O O . PRO A 1 415 ? 8.893 18.041 25.480 1.00 96.69 415 PRO A O 1
ATOM 3450 N N . GLU A 1 416 ? 9.855 19.870 26.336 1.00 97.44 416 GLU A N 1
ATOM 3451 C CA . GLU A 1 416 ? 9.237 19.725 27.662 1.00 97.44 416 GLU A CA 1
ATOM 3452 C C . GLU A 1 416 ? 7.710 19.876 27.610 1.00 97.44 416 GLU A C 1
ATOM 3454 O O . GLU A 1 416 ? 6.986 18.991 28.068 1.00 97.44 416 GLU A O 1
ATOM 3459 N N . GLU A 1 417 ? 7.220 20.963 27.003 1.00 97.31 417 GLU A N 1
ATOM 3460 C CA . GLU A 1 417 ? 5.783 21.215 26.834 1.00 97.31 417 GLU A CA 1
ATOM 3461 C C . GLU A 1 417 ? 5.138 20.150 25.938 1.00 97.31 417 GLU A C 1
ATOM 3463 O O . GLU A 1 417 ? 4.087 19.604 26.279 1.00 97.31 417 GLU A O 1
ATOM 3468 N N . TYR A 1 418 ? 5.795 19.801 24.825 1.00 98.25 418 TYR A N 1
ATOM 3469 C CA . TYR A 1 418 ? 5.305 18.784 23.901 1.00 98.25 418 TYR A CA 1
ATOM 3470 C C . TYR A 1 418 ? 5.188 17.419 24.580 1.00 98.25 418 TYR A C 1
ATOM 3472 O O . TYR A 1 418 ? 4.141 16.784 24.496 1.00 98.25 418 TYR A O 1
ATOM 3480 N N . LEU A 1 419 ? 6.235 16.964 25.278 1.00 98.50 419 LEU A N 1
ATOM 3481 C CA . LEU A 1 419 ? 6.234 15.663 25.947 1.00 98.50 419 LEU A CA 1
ATOM 3482 C C . LEU A 1 419 ? 5.205 15.598 27.073 1.00 98.50 419 LEU A C 1
ATOM 3484 O O . LEU A 1 419 ? 4.616 14.540 27.269 1.00 98.50 419 LEU A O 1
ATOM 3488 N N . LEU A 1 420 ? 4.971 16.690 27.805 1.00 98.19 420 LEU A N 1
ATOM 3489 C CA . LEU A 1 420 ? 3.926 16.725 28.828 1.00 98.19 420 LEU A CA 1
ATOM 3490 C C . LEU A 1 420 ? 2.538 16.507 28.208 1.00 98.19 420 LEU A C 1
ATOM 3492 O O . LEU A 1 420 ? 1.792 15.640 28.660 1.00 98.19 420 LEU A O 1
ATOM 3496 N N . LEU A 1 421 ? 2.212 17.253 27.149 1.00 97.94 421 LEU A N 1
ATOM 3497 C CA . LEU A 1 421 ? 0.923 17.128 26.464 1.00 97.94 421 LEU A CA 1
ATOM 3498 C C . LEU A 1 421 ? 0.768 15.778 25.765 1.00 97.94 421 LEU A C 1
ATOM 3500 O O . LEU A 1 421 ? -0.284 15.152 25.869 1.00 97.94 421 LEU A O 1
ATOM 3504 N N . TRP A 1 422 ? 1.821 15.306 25.099 1.00 98.75 422 TRP A N 1
ATOM 3505 C CA . TRP A 1 422 ? 1.822 14.009 24.435 1.00 98.75 422 TRP A CA 1
ATOM 3506 C C . TRP A 1 422 ? 1.629 12.864 25.432 1.00 98.75 422 TRP A C 1
ATOM 3508 O O . TRP A 1 422 ? 0.842 11.966 25.157 1.00 98.75 422 TRP A O 1
ATOM 3518 N N . LYS A 1 423 ? 2.272 12.911 26.610 1.00 98.81 423 LYS A N 1
ATOM 3519 C CA . LYS A 1 423 ? 2.085 11.899 27.665 1.00 98.81 423 LYS A CA 1
ATOM 3520 C C . LYS A 1 423 ? 0.645 11.855 28.169 1.00 98.81 423 LYS A C 1
ATOM 3522 O O . LYS A 1 423 ? 0.102 10.772 28.338 1.00 98.81 423 LYS A O 1
ATOM 3527 N N . ASN A 1 424 ? 0.014 13.010 28.368 1.00 98.50 424 ASN A N 1
ATOM 3528 C CA . ASN A 1 424 ? -1.399 13.046 28.746 1.00 98.50 424 ASN A CA 1
ATOM 3529 C C . ASN A 1 424 ? -2.271 12.441 27.636 1.00 98.50 424 ASN A C 1
ATOM 3531 O O . ASN A 1 424 ? -3.041 11.527 27.896 1.00 98.50 424 ASN A O 1
ATOM 3535 N N . ALA A 1 425 ? -2.065 12.857 26.384 1.00 98.62 425 ALA A N 1
ATOM 3536 C CA . ALA A 1 425 ? -2.842 12.360 25.253 1.00 98.62 425 ALA A CA 1
ATOM 3537 C C . ALA A 1 425 ? -2.655 10.850 25.005 1.00 98.62 425 ALA A C 1
ATOM 3539 O O . ALA A 1 425 ? -3.621 10.144 24.733 1.00 98.62 425 ALA A O 1
ATOM 3540 N N . ILE A 1 426 ? -1.432 10.318 25.099 1.00 98.75 426 ILE A N 1
ATOM 3541 C CA . ILE A 1 426 ? -1.204 8.879 24.917 1.00 98.75 426 ILE A CA 1
ATOM 3542 C C . ILE A 1 426 ? -1.809 8.077 26.074 1.00 98.75 426 ILE A C 1
ATOM 3544 O O . ILE A 1 426 ? -2.385 7.024 25.823 1.00 98.75 426 ILE A O 1
ATOM 3548 N N . ASN A 1 427 ? -1.763 8.585 27.312 1.00 98.81 427 ASN A N 1
ATOM 3549 C CA . ASN A 1 427 ? -2.452 7.958 28.442 1.00 98.81 427 ASN A CA 1
ATOM 3550 C C . ASN A 1 427 ? -3.962 7.894 28.184 1.00 98.81 427 ASN A C 1
ATOM 3552 O O . ASN A 1 427 ? -4.518 6.799 28.211 1.00 98.81 427 ASN A O 1
ATOM 3556 N N . ASP A 1 428 ? -4.586 9.018 27.823 1.00 98.56 428 ASP A N 1
ATOM 3557 C CA . ASP A 1 428 ? -6.019 9.084 27.512 1.00 98.56 428 ASP A CA 1
ATOM 3558 C C . ASP A 1 428 ? -6.395 8.134 26.360 1.00 98.56 428 ASP A C 1
ATOM 3560 O O . ASP A 1 428 ? -7.408 7.436 26.418 1.00 98.56 428 ASP A O 1
ATOM 3564 N N . LEU A 1 429 ? -5.559 8.050 25.314 1.00 98.56 429 LEU A N 1
ATOM 3565 C CA . LEU A 1 429 ? -5.773 7.107 24.218 1.00 98.56 429 LEU A CA 1
ATOM 3566 C C . LEU A 1 429 ? -5.779 5.663 24.730 1.00 98.56 429 LEU A C 1
ATOM 3568 O O . LEU A 1 429 ? -6.694 4.909 24.415 1.00 98.56 429 LEU A O 1
ATOM 3572 N N . PHE A 1 430 ? -4.776 5.259 25.510 1.00 98.56 430 PHE A N 1
ATOM 3573 C CA . PHE A 1 430 ? -4.696 3.893 26.029 1.00 98.56 430 PHE A CA 1
ATOM 3574 C C . PHE A 1 430 ? -5.805 3.569 27.038 1.00 98.56 430 PHE A C 1
ATOM 3576 O O . PHE A 1 430 ? -6.231 2.414 27.105 1.00 98.56 430 PHE A O 1
ATOM 3583 N N . GLU A 1 431 ? -6.318 4.557 27.775 1.00 98.25 431 GLU A N 1
ATOM 3584 C CA . GLU A 1 431 ? -7.525 4.394 28.590 1.00 98.25 431 GLU A CA 1
ATOM 3585 C C . GLU A 1 431 ? -8.748 4.088 27.718 1.00 98.25 431 GLU A C 1
ATOM 3587 O O . GLU A 1 431 ? -9.411 3.075 27.950 1.00 98.25 431 GLU A O 1
ATOM 3592 N N . ILE A 1 432 ? -8.973 4.861 26.649 1.00 97.69 432 ILE A N 1
ATOM 3593 C CA . ILE A 1 432 ? -10.051 4.600 25.681 1.00 97.69 432 ILE A CA 1
ATOM 3594 C C . ILE A 1 432 ? -9.891 3.224 25.034 1.00 97.69 432 ILE A C 1
ATOM 3596 O O . ILE A 1 432 ? -10.858 2.472 24.945 1.00 97.69 432 ILE A O 1
ATOM 3600 N N . LEU A 1 433 ? -8.685 2.860 24.587 1.00 98.00 433 LEU A N 1
ATOM 3601 C CA . LEU A 1 433 ? -8.443 1.561 23.950 1.00 98.00 433 LEU A CA 1
ATOM 3602 C C . LEU A 1 433 ? -8.737 0.403 24.912 1.00 98.00 433 LEU A C 1
ATOM 3604 O O . LEU A 1 433 ? -9.329 -0.596 24.508 1.00 98.00 433 LEU A O 1
ATOM 3608 N N . ARG A 1 434 ? -8.376 0.541 26.192 1.00 96.81 434 ARG A N 1
ATOM 3609 C CA . ARG A 1 434 ? -8.668 -0.458 27.227 1.00 96.81 434 ARG A CA 1
ATOM 3610 C C . ARG A 1 434 ? -10.169 -0.595 27.489 1.00 96.81 434 ARG A C 1
ATOM 3612 O O . ARG A 1 434 ? -10.639 -1.711 27.697 1.00 96.81 434 ARG A O 1
ATOM 3619 N N . GLU A 1 435 ? -10.897 0.516 27.523 1.00 96.75 435 GLU A N 1
ATOM 3620 C CA . GLU A 1 435 ? -12.322 0.546 27.871 1.00 96.75 435 GLU A CA 1
ATOM 3621 C C . GLU A 1 435 ? -13.225 0.146 26.701 1.00 96.75 435 GLU A C 1
ATOM 3623 O O . GLU A 1 435 ? -14.148 -0.650 26.869 1.00 96.75 435 GLU A O 1
ATOM 3628 N N . GLU A 1 436 ? -12.940 0.662 25.509 1.00 97.31 436 GLU A N 1
ATOM 3629 C CA . GLU A 1 436 ? -13.809 0.553 24.334 1.00 97.31 436 GLU A CA 1
ATOM 3630 C C . GLU A 1 436 ? -13.395 -0.570 23.377 1.00 97.31 436 GLU A C 1
ATOM 3632 O O . GLU A 1 436 ? -14.205 -1.032 22.567 1.00 97.31 436 GLU A O 1
ATOM 3637 N N . LEU A 1 437 ? -12.138 -1.021 23.456 1.00 97.00 437 LEU A N 1
ATOM 3638 C CA . LEU A 1 437 ? -11.569 -2.070 22.607 1.00 97.00 437 LEU A CA 1
ATOM 3639 C C . LEU A 1 437 ? -10.817 -3.143 23.425 1.00 97.00 437 LEU A C 1
ATOM 3641 O O . LEU A 1 437 ? -9.679 -3.487 23.094 1.00 97.00 437 LEU A O 1
ATOM 3645 N N . PRO A 1 438 ? -11.440 -3.760 24.450 1.00 94.06 438 PRO A N 1
ATOM 3646 C CA . PRO A 1 438 ? -10.762 -4.669 25.387 1.00 94.06 438 PRO A CA 1
ATOM 3647 C C . PRO A 1 438 ? -10.194 -5.947 24.743 1.00 94.06 438 PRO A C 1
ATOM 3649 O O . PRO A 1 438 ? -9.426 -6.679 25.370 1.00 94.06 438 PRO A O 1
ATOM 3652 N N . HIS A 1 439 ? -10.583 -6.251 23.502 1.00 92.94 439 HIS A N 1
ATOM 3653 C CA . HIS A 1 439 ? -10.106 -7.406 22.737 1.00 92.94 439 HIS A CA 1
ATOM 3654 C C . HIS A 1 439 ? -9.121 -7.042 21.620 1.00 92.94 439 HIS A C 1
ATOM 3656 O O . HIS A 1 439 ? -8.567 -7.943 20.989 1.00 92.94 439 HIS A O 1
ATOM 3662 N N . CYS A 1 440 ? -8.888 -5.751 21.379 1.00 96.75 440 CYS A N 1
ATOM 3663 C CA . CYS A 1 440 ? -7.944 -5.290 20.375 1.00 96.75 440 CYS A CA 1
ATOM 3664 C C . CYS A 1 440 ? -6.519 -5.360 20.929 1.00 96.75 440 CYS A C 1
ATOM 3666 O O . CYS A 1 440 ? -6.215 -4.795 21.981 1.00 96.75 440 CYS A O 1
ATOM 3668 N N . LYS A 1 441 ? -5.620 -6.046 20.220 1.00 97.44 441 LYS A N 1
ATOM 3669 C CA . LYS A 1 441 ? -4.196 -6.069 20.570 1.00 97.44 441 LYS A CA 1
ATOM 3670 C C . LYS A 1 441 ? -3.479 -4.890 19.927 1.00 97.44 441 LYS A C 1
ATOM 3672 O O . LYS A 1 441 ? -3.609 -4.652 18.730 1.00 97.44 441 LYS A O 1
ATOM 3677 N N . ILE A 1 442 ? -2.679 -4.182 20.713 1.00 98.50 442 ILE A N 1
ATOM 3678 C CA . ILE A 1 442 ? -1.936 -3.014 20.240 1.00 98.50 442 ILE A CA 1
ATOM 3679 C C . ILE A 1 442 ? -0.517 -3.441 19.860 1.00 98.50 442 ILE A C 1
ATOM 3681 O O . ILE A 1 442 ? 0.178 -4.091 20.648 1.00 98.50 442 ILE A O 1
ATOM 3685 N N . ILE A 1 443 ? -0.099 -3.077 18.649 1.00 98.75 443 ILE A N 1
ATOM 3686 C CA . ILE A 1 443 ? 1.246 -3.303 18.120 1.00 98.75 443 ILE A CA 1
ATOM 3687 C C . ILE A 1 443 ? 1.888 -1.948 17.824 1.00 98.75 443 ILE A C 1
ATOM 3689 O O . ILE A 1 443 ? 1.434 -1.214 16.948 1.00 98.75 443 ILE A O 1
ATOM 3693 N N . LEU A 1 444 ? 2.980 -1.638 18.515 1.00 98.75 444 LEU A N 1
ATOM 3694 C CA . LEU A 1 444 ? 3.818 -0.482 18.227 1.00 98.75 444 LEU A CA 1
ATOM 3695 C C . LEU A 1 444 ? 4.813 -0.813 17.106 1.00 98.75 444 LEU A C 1
ATOM 3697 O O . LEU A 1 444 ? 5.622 -1.735 17.223 1.00 98.75 444 LEU A O 1
ATOM 3701 N N . HIS A 1 445 ? 4.782 -0.055 16.019 1.00 98.56 445 HIS A N 1
ATOM 3702 C CA . HIS A 1 445 ? 5.735 -0.167 14.927 1.00 98.56 445 HIS A CA 1
ATOM 3703 C C . HIS A 1 445 ? 6.890 0.827 15.105 1.00 98.56 445 HIS A C 1
ATOM 3705 O O . HIS A 1 445 ? 6.727 2.041 14.970 1.00 98.56 445 HIS A O 1
ATOM 3711 N N . LYS A 1 446 ? 8.084 0.295 15.378 1.00 97.06 446 LYS A N 1
ATOM 3712 C CA . LYS A 1 446 ? 9.288 1.069 15.699 1.00 97.06 446 LYS A CA 1
ATOM 3713 C C . LYS A 1 446 ? 10.104 1.411 14.446 1.00 97.06 446 LYS A C 1
ATOM 3715 O O . LYS A 1 446 ? 11.222 0.930 14.273 1.00 97.06 446 LYS A O 1
ATOM 3720 N N . ALA A 1 447 ? 9.550 2.227 13.553 1.00 94.88 447 ALA A N 1
ATOM 3721 C CA . ALA A 1 447 ? 10.265 2.718 12.368 1.00 94.88 447 ALA A CA 1
ATOM 3722 C C . ALA A 1 447 ? 11.263 3.846 12.706 1.00 94.88 447 ALA A C 1
ATOM 3724 O O . ALA A 1 447 ? 11.091 4.547 13.701 1.00 94.88 447 ALA A O 1
ATOM 3725 N N . ARG A 1 448 ? 12.309 4.046 11.890 1.00 96.12 448 ARG A N 1
ATOM 3726 C CA . ARG A 1 448 ? 13.351 5.068 12.131 1.00 96.12 448 ARG A CA 1
ATOM 3727 C C . ARG A 1 448 ? 13.775 5.782 10.860 1.00 96.12 448 ARG A C 1
ATOM 3729 O O . ARG A 1 448 ? 14.135 5.147 9.877 1.00 96.12 448 ARG A O 1
ATOM 3736 N N . PHE A 1 449 ? 13.826 7.105 10.889 1.00 96.25 449 PHE A N 1
ATOM 3737 C CA . PHE A 1 449 ? 14.297 7.880 9.750 1.00 96.25 449 PHE A CA 1
ATOM 3738 C C . PHE A 1 449 ? 15.658 7.382 9.243 1.00 96.25 449 PHE A C 1
ATOM 3740 O O . PHE A 1 449 ? 16.547 7.053 10.031 1.00 96.25 449 PHE A O 1
ATOM 3747 N N . THR A 1 450 ? 15.815 7.374 7.924 1.00 94.75 450 THR A N 1
ATOM 3748 C CA . THR A 1 450 ? 17.092 7.252 7.221 1.00 94.75 450 THR A CA 1
ATOM 3749 C C . THR A 1 450 ? 17.308 8.501 6.371 1.00 94.75 450 THR A C 1
ATOM 3751 O O . THR A 1 450 ? 16.361 9.058 5.826 1.00 94.75 450 THR A O 1
ATOM 3754 N N . ASP A 1 451 ? 18.543 8.975 6.260 1.00 95.31 451 ASP A N 1
ATOM 3755 C CA . ASP A 1 451 ? 18.937 10.037 5.325 1.00 95.31 451 ASP A CA 1
ATOM 3756 C C . ASP A 1 451 ? 19.729 9.478 4.144 1.00 95.31 451 ASP A C 1
ATOM 3758 O O . ASP A 1 451 ? 20.296 10.241 3.363 1.00 95.31 451 ASP A O 1
ATOM 3762 N N . ILE A 1 452 ? 19.770 8.153 4.003 1.00 95.50 452 ILE A N 1
ATOM 3763 C CA . ILE A 1 452 ? 20.503 7.463 2.951 1.00 95.50 452 ILE A CA 1
ATOM 3764 C C . ILE A 1 452 ? 19.506 6.804 1.998 1.00 95.50 452 ILE A C 1
ATOM 3766 O O . ILE A 1 452 ? 18.513 6.206 2.426 1.00 95.50 452 ILE A O 1
ATOM 3770 N N . TYR A 1 453 ? 19.781 6.903 0.700 1.00 96.12 453 TYR A N 1
ATOM 3771 C CA . TYR A 1 453 ? 18.983 6.270 -0.342 1.00 96.12 453 TYR A CA 1
ATOM 3772 C C . TYR A 1 453 ? 19.844 5.678 -1.460 1.00 96.12 453 TYR A C 1
ATOM 3774 O O . TYR A 1 453 ? 20.947 6.159 -1.718 1.00 96.12 453 TYR A O 1
ATOM 3782 N N . TYR A 1 454 ? 19.330 4.650 -2.132 1.00 94.69 454 TYR A N 1
ATOM 3783 C CA . TYR A 1 454 ? 19.877 4.160 -3.395 1.00 94.69 454 TYR A CA 1
ATOM 3784 C C . TYR A 1 454 ? 19.413 5.037 -4.558 1.00 94.69 454 TYR A C 1
ATOM 3786 O O . TYR A 1 454 ? 18.210 5.217 -4.751 1.00 94.69 454 TYR A O 1
ATOM 3794 N N . ASP A 1 455 ? 20.348 5.558 -5.346 1.00 91.44 455 ASP A N 1
ATOM 3795 C CA . ASP A 1 455 ? 20.022 6.222 -6.608 1.00 91.44 455 ASP A CA 1
ATOM 3796 C C . ASP A 1 455 ? 19.647 5.214 -7.709 1.00 91.44 455 ASP A C 1
ATOM 3798 O O . ASP A 1 455 ? 19.715 3.994 -7.537 1.00 91.44 455 ASP A O 1
ATOM 3802 N N . LYS A 1 456 ? 19.276 5.726 -8.882 1.00 87.44 456 LYS A N 1
ATOM 3803 C CA . LYS A 1 456 ? 18.966 4.938 -10.086 1.00 87.44 456 LYS A CA 1
ATOM 3804 C C . LYS A 1 456 ? 20.082 3.994 -10.558 1.00 87.44 456 LYS A C 1
ATOM 3806 O O . LYS A 1 456 ? 19.808 3.102 -11.356 1.00 87.44 456 LYS A O 1
ATOM 3811 N N . ASN A 1 457 ? 21.320 4.194 -10.107 1.00 88.69 457 ASN A N 1
ATOM 3812 C CA . ASN A 1 457 ? 22.476 3.349 -10.407 1.00 88.69 457 ASN A CA 1
ATOM 3813 C C . ASN A 1 457 ? 22.817 2.403 -9.239 1.00 88.69 457 ASN A C 1
ATOM 3815 O O . ASN A 1 457 ? 23.900 1.814 -9.231 1.00 88.69 457 ASN A O 1
ATOM 3819 N N . ASN A 1 458 ? 21.922 2.265 -8.253 1.00 85.81 458 ASN A N 1
ATOM 3820 C CA . ASN A 1 458 ? 22.115 1.524 -7.006 1.00 85.81 458 ASN A CA 1
ATOM 3821 C C . ASN A 1 458 ? 23.301 2.020 -6.156 1.00 85.81 458 ASN A C 1
ATOM 3823 O O . ASN A 1 458 ? 23.885 1.247 -5.392 1.00 85.81 458 ASN A O 1
ATOM 3827 N N . GLN A 1 459 ? 23.664 3.302 -6.250 1.00 93.94 459 GLN A N 1
ATOM 3828 C CA . GLN A 1 459 ? 24.678 3.910 -5.386 1.00 93.94 459 GLN A CA 1
ATOM 3829 C C . GLN A 1 459 ? 24.036 4.581 -4.173 1.00 93.94 459 GLN A C 1
ATOM 3831 O O . GLN A 1 459 ? 22.994 5.229 -4.276 1.00 93.94 459 GLN A O 1
ATOM 3836 N N . LEU A 1 460 ? 24.678 4.440 -3.011 1.00 95.31 460 LEU A N 1
ATOM 3837 C CA . LEU A 1 460 ? 24.223 5.072 -1.775 1.00 95.31 460 LEU A CA 1
ATOM 3838 C C . LEU A 1 460 ? 24.536 6.568 -1.795 1.00 95.31 460 LEU A C 1
ATOM 3840 O O . LEU A 1 460 ? 25.692 6.974 -1.892 1.00 95.31 460 LEU A O 1
ATOM 3844 N N . ASN A 1 461 ? 23.495 7.372 -1.633 1.00 94.81 461 ASN A N 1
ATOM 3845 C CA . ASN A 1 461 ? 23.554 8.822 -1.593 1.00 94.81 461 ASN A CA 1
ATOM 3846 C C . ASN A 1 461 ? 22.878 9.352 -0.327 1.00 94.81 461 ASN A C 1
ATOM 3848 O O . ASN A 1 461 ? 22.025 8.691 0.266 1.00 94.81 461 ASN A O 1
ATOM 3852 N N . LYS A 1 462 ? 23.251 10.570 0.077 1.00 94.06 462 LYS A N 1
ATOM 3853 C CA . LYS A 1 462 ? 22.626 11.274 1.200 1.00 94.06 462 LYS A CA 1
ATOM 3854 C C . LYS A 1 462 ? 21.510 12.194 0.701 1.00 94.06 462 LYS A C 1
ATOM 3856 O O . LYS A 1 462 ? 21.693 12.919 -0.277 1.00 94.06 462 LYS A O 1
ATOM 3861 N N . MET A 1 463 ? 20.363 12.186 1.371 1.00 92.38 463 MET A N 1
ATOM 3862 C CA . MET A 1 463 ? 19.231 13.061 1.061 1.00 92.38 463 MET A CA 1
ATOM 3863 C C . MET A 1 463 ? 19.603 14.537 1.251 1.00 92.38 463 MET A C 1
ATOM 3865 O O . MET A 1 463 ? 20.302 14.898 2.200 1.00 92.38 463 MET A O 1
ATOM 3869 N N . THR A 1 464 ? 19.116 15.393 0.346 1.00 85.12 464 THR A N 1
ATOM 3870 C CA . THR A 1 464 ? 19.334 16.846 0.375 1.00 85.12 464 THR A CA 1
ATOM 3871 C C . THR A 1 464 ? 17.998 17.585 0.197 1.00 85.12 464 THR A C 1
ATOM 3873 O O . THR A 1 464 ? 17.300 17.300 -0.776 1.00 85.12 464 THR A O 1
ATOM 3876 N N . PRO A 1 465 ? 17.644 18.545 1.076 1.00 76.88 465 PRO A N 1
ATOM 3877 C CA . PRO A 1 465 ? 18.344 18.890 2.317 1.00 76.88 465 PRO A CA 1
ATOM 3878 C C . PRO A 1 465 ? 18.296 17.734 3.327 1.00 76.88 465 PRO A C 1
ATOM 3880 O O . PRO A 1 465 ? 17.322 16.985 3.382 1.00 76.88 465 PRO A O 1
ATOM 3883 N N . SER A 1 466 ? 19.355 17.574 4.124 1.00 76.06 466 SER A N 1
ATOM 3884 C CA . SER A 1 466 ? 19.381 16.535 5.153 1.00 76.06 466 SER A CA 1
ATOM 3885 C C . SER A 1 466 ? 18.500 16.943 6.331 1.00 76.06 466 SER A C 1
ATOM 3887 O O . SER A 1 466 ? 18.717 18.002 6.922 1.00 76.06 466 SER A O 1
ATOM 3889 N N . ILE A 1 467 ? 17.551 16.088 6.700 1.00 81.62 467 ILE A N 1
ATOM 3890 C CA . ILE A 1 467 ? 16.876 16.160 7.999 1.00 81.62 467 ILE A CA 1
ATOM 3891 C C . ILE A 1 467 ? 17.836 15.690 9.102 1.00 81.62 467 ILE A C 1
ATOM 3893 O O . ILE A 1 467 ? 18.716 14.864 8.846 1.00 81.62 467 ILE A O 1
ATOM 3897 N N . ASP A 1 468 ? 17.677 16.188 10.331 1.00 90.75 468 ASP A N 1
ATOM 3898 C CA . ASP A 1 468 ? 18.441 15.681 11.479 1.00 90.75 468 ASP A CA 1
ATOM 3899 C C . ASP A 1 468 ? 17.864 14.337 11.942 1.00 90.75 468 ASP A C 1
ATOM 3901 O O . ASP A 1 468 ? 17.109 14.237 12.909 1.00 90.75 468 ASP A O 1
ATOM 3905 N N . VAL A 1 469 ? 18.200 13.285 11.194 1.00 93.69 469 VAL A N 1
ATOM 3906 C CA . VAL A 1 469 ? 17.756 11.910 11.451 1.00 93.69 469 VAL A CA 1
ATOM 3907 C C . VAL A 1 469 ? 18.115 11.453 12.858 1.00 93.69 469 VAL A C 1
ATOM 3909 O O . VAL A 1 469 ? 17.343 10.725 13.480 1.00 93.69 469 VAL A O 1
ATOM 3912 N N . LYS A 1 470 ? 19.277 11.869 13.369 1.00 94.19 470 LYS A N 1
ATOM 3913 C CA . LYS A 1 470 ? 19.748 11.453 14.688 1.00 94.19 470 LYS A CA 1
ATOM 3914 C C . LYS A 1 470 ? 18.837 12.007 15.776 1.00 94.19 470 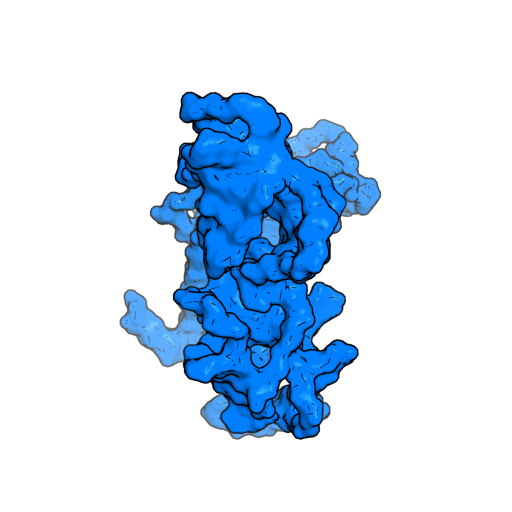LYS A C 1
ATOM 3916 O O . LYS A 1 470 ? 18.415 11.252 16.649 1.00 94.19 470 LYS A O 1
ATOM 3921 N N . GLU A 1 471 ? 18.530 13.298 15.716 1.00 95.38 471 GLU A N 1
ATOM 3922 C CA . GLU A 1 471 ? 17.687 13.935 16.723 1.00 95.38 471 GLU A CA 1
ATOM 3923 C C . GLU A 1 471 ? 16.215 13.501 16.587 1.00 95.38 471 GLU A C 1
ATOM 3925 O O . GLU A 1 471 ? 15.585 13.174 17.592 1.00 95.38 471 GLU A O 1
ATOM 3930 N N . LEU A 1 472 ? 15.692 13.359 15.360 1.00 95.94 472 LEU A N 1
ATOM 3931 C CA . LEU A 1 472 ? 14.344 12.814 15.127 1.00 95.94 472 LEU A CA 1
ATOM 3932 C C . LEU A 1 472 ? 14.196 11.395 15.696 1.00 95.94 472 LEU A C 1
ATOM 3934 O O . LEU A 1 472 ? 13.246 11.109 16.425 1.00 95.94 472 LEU A O 1
ATOM 3938 N N . ASN A 1 473 ? 15.154 10.507 15.415 1.00 97.31 473 ASN A N 1
ATOM 3939 C CA . ASN A 1 473 ? 15.116 9.131 15.911 1.00 97.31 473 ASN A CA 1
ATOM 3940 C C . ASN A 1 473 ? 15.289 9.048 17.430 1.00 97.31 473 ASN A C 1
ATOM 3942 O O . ASN A 1 473 ? 14.653 8.205 18.053 1.00 97.31 473 ASN A O 1
ATOM 3946 N N . LYS A 1 474 ? 16.069 9.945 18.047 1.00 97.81 474 LYS A N 1
ATOM 3947 C CA . LYS A 1 474 ? 16.181 10.046 19.512 1.00 97.81 474 LYS A CA 1
ATOM 3948 C C . LYS A 1 474 ? 14.838 10.386 20.164 1.00 97.81 474 LYS A C 1
ATOM 3950 O O . LYS A 1 474 ? 14.501 9.827 21.213 1.00 97.81 474 LYS A O 1
ATOM 3955 N N . TYR A 1 475 ? 14.065 11.296 19.571 1.00 98.19 475 TYR A N 1
ATOM 3956 C CA . TYR A 1 475 ? 12.722 11.586 20.068 1.00 98.19 475 TYR A CA 1
ATOM 3957 C C . TYR A 1 475 ? 11.762 10.432 19.805 1.00 98.19 475 TYR A C 1
ATOM 3959 O O . TYR A 1 475 ? 11.046 10.049 20.726 1.00 98.19 475 TYR A O 1
ATOM 3967 N N . TRP A 1 476 ? 11.815 9.798 18.632 1.00 98.12 476 TRP A N 1
ATOM 3968 C CA . TRP A 1 476 ? 11.020 8.598 18.356 1.00 98.12 476 TRP A CA 1
ATOM 3969 C C . TRP A 1 476 ? 11.309 7.476 19.367 1.00 98.12 476 TRP A C 1
ATOM 3971 O O . TRP A 1 476 ? 10.383 6.929 19.958 1.00 98.12 476 TRP A O 1
ATOM 3981 N N . ASP A 1 477 ? 12.583 7.213 19.676 1.00 98.19 477 ASP A N 1
ATOM 3982 C CA . ASP A 1 477 ? 12.998 6.277 20.729 1.00 98.19 477 ASP A CA 1
ATOM 3983 C C . ASP A 1 477 ? 12.427 6.652 22.100 1.00 98.19 477 ASP A C 1
ATOM 3985 O O . ASP A 1 477 ? 12.093 5.778 22.897 1.00 98.19 477 ASP A O 1
ATOM 3989 N N . THR A 1 478 ? 12.341 7.948 22.400 1.00 98.44 478 THR A N 1
ATOM 3990 C CA . THR A 1 478 ? 11.800 8.441 23.671 1.00 98.44 478 THR A CA 1
ATOM 3991 C C . THR A 1 478 ? 10.304 8.184 23.778 1.00 98.44 478 THR A C 1
ATOM 3993 O O . THR A 1 478 ? 9.848 7.723 24.825 1.00 98.44 478 THR A O 1
ATOM 3996 N N . LEU A 1 479 ? 9.555 8.437 22.704 1.00 98.69 479 LEU A N 1
ATOM 3997 C CA . LEU A 1 479 ? 8.121 8.180 22.676 1.00 98.69 479 LEU A CA 1
ATOM 3998 C C . LEU A 1 479 ? 7.825 6.673 22.706 1.00 98.69 479 LEU A C 1
ATOM 4000 O O . LEU A 1 479 ? 7.035 6.227 23.537 1.00 98.69 479 LEU A O 1
ATOM 4004 N N . ASP A 1 480 ? 8.523 5.876 21.888 1.00 98.50 480 ASP A N 1
ATOM 4005 C CA . ASP A 1 480 ? 8.376 4.416 21.871 1.00 98.50 480 ASP A CA 1
ATOM 4006 C C . ASP A 1 480 ? 8.670 3.813 23.249 1.00 98.50 480 ASP A C 1
ATOM 4008 O O . ASP A 1 480 ? 7.911 2.981 23.742 1.00 98.50 480 ASP A O 1
ATOM 4012 N N . ARG A 1 481 ? 9.757 4.252 23.901 1.00 98.56 481 ARG A N 1
ATOM 4013 C CA . ARG A 1 481 ? 10.127 3.782 25.242 1.00 98.56 481 ARG A CA 1
ATOM 4014 C C . ARG A 1 481 ? 9.032 4.079 26.258 1.00 98.56 481 ARG A C 1
ATOM 4016 O O . ARG A 1 481 ? 8.682 3.189 27.023 1.00 98.56 481 ARG A O 1
ATOM 4023 N N . TYR A 1 482 ? 8.464 5.285 26.233 1.00 98.75 482 TYR A N 1
ATOM 4024 C CA . TYR A 1 482 ? 7.363 5.627 27.129 1.00 98.75 482 TYR A CA 1
ATOM 4025 C C . TYR A 1 482 ? 6.168 4.686 26.932 1.00 98.75 482 TYR A C 1
ATOM 4027 O O . TYR A 1 482 ? 5.631 4.184 27.917 1.00 98.75 482 TYR A O 1
ATOM 4035 N N . VAL A 1 483 ? 5.788 4.386 25.684 1.00 98.75 483 VAL A N 1
ATOM 4036 C CA . VAL A 1 483 ? 4.687 3.449 25.408 1.00 98.75 483 VAL A CA 1
ATOM 4037 C C . VAL A 1 483 ? 5.001 2.051 25.951 1.00 98.75 483 VAL A C 1
ATOM 4039 O O . VAL A 1 483 ? 4.176 1.467 26.650 1.00 98.75 483 VAL A O 1
ATOM 4042 N N . LEU A 1 484 ? 6.197 1.527 25.667 1.00 98.38 484 LEU A N 1
ATOM 4043 C CA . LEU A 1 484 ? 6.617 0.184 26.086 1.00 98.38 484 LEU A CA 1
ATOM 4044 C C . LEU A 1 484 ? 6.727 0.030 27.611 1.00 98.38 484 LEU A C 1
ATOM 4046 O O . LEU A 1 484 ? 6.478 -1.052 28.135 1.00 98.38 484 LEU A O 1
ATOM 4050 N N . GLU A 1 485 ? 7.123 1.087 28.322 1.00 98.38 485 GLU A N 1
ATOM 4051 C CA . GLU A 1 485 ? 7.282 1.069 29.782 1.00 98.38 485 GLU A CA 1
ATOM 4052 C C . GLU A 1 485 ? 5.949 1.205 30.532 1.00 98.38 485 GLU A C 1
ATOM 4054 O O . GLU A 1 485 ? 5.836 0.714 31.655 1.00 98.38 485 GLU A O 1
ATOM 4059 N N . ASN A 1 486 ? 4.948 1.867 29.939 1.00 98.44 486 ASN A N 1
ATOM 4060 C CA . ASN A 1 486 ? 3.699 2.212 30.629 1.00 98.44 486 ASN A CA 1
ATOM 4061 C C . ASN A 1 486 ? 2.496 1.368 30.189 1.00 98.44 486 ASN A C 1
ATOM 4063 O O . ASN A 1 486 ? 1.513 1.287 30.926 1.00 98.44 486 ASN A O 1
ATOM 4067 N N . PHE A 1 487 ? 2.558 0.714 29.025 1.00 98.00 487 PHE A N 1
ATOM 4068 C CA . PHE A 1 487 ? 1.428 -0.032 28.477 1.00 98.00 487 PHE A CA 1
ATOM 4069 C C . PHE A 1 487 ? 1.814 -1.437 28.025 1.00 98.00 487 PHE A C 1
ATOM 4071 O O . PHE A 1 487 ? 2.917 -1.699 27.551 1.00 98.00 487 PHE A O 1
ATOM 4078 N N . ASN A 1 488 ? 0.853 -2.356 28.119 1.00 94.06 488 ASN A N 1
ATOM 4079 C CA . ASN A 1 488 ? 1.012 -3.710 27.605 1.00 94.06 488 ASN A CA 1
ATOM 4080 C C . ASN A 1 488 ? 0.801 -3.731 26.085 1.00 94.06 488 ASN A C 1
ATOM 4082 O O . ASN A 1 488 ? -0.313 -3.949 25.606 1.00 94.06 488 ASN A O 1
ATOM 4086 N N . VAL A 1 489 ? 1.877 -3.495 25.339 1.00 97.19 489 VAL A N 1
ATOM 4087 C CA . VAL A 1 489 ? 1.876 -3.501 23.873 1.00 97.19 489 VAL A CA 1
ATOM 4088 C C . VAL A 1 489 ? 2.849 -4.534 23.324 1.00 97.19 489 VAL A C 1
ATOM 4090 O O . VAL A 1 489 ? 3.902 -4.810 23.898 1.00 97.19 489 VAL A O 1
ATOM 4093 N N . GLN A 1 490 ? 2.511 -5.091 22.167 1.00 98.00 490 GLN A N 1
ATOM 4094 C CA . GLN A 1 490 ? 3.477 -5.809 21.342 1.00 98.00 490 GLN A CA 1
ATOM 4095 C C . GLN A 1 490 ? 4.207 -4.808 20.452 1.00 98.00 490 GLN A C 1
ATOM 4097 O O . GLN A 1 490 ? 3.750 -3.680 20.280 1.00 98.00 490 GLN A O 1
ATOM 4102 N N . PHE A 1 491 ? 5.332 -5.200 19.861 1.00 98.25 491 PHE A N 1
ATOM 4103 C CA . PHE A 1 491 ? 6.048 -4.318 18.949 1.00 98.25 491 PHE A CA 1
ATOM 4104 C C . PHE A 1 491 ? 6.637 -5.065 17.759 1.00 98.25 491 PHE A C 1
ATOM 4106 O O . PHE A 1 491 ? 6.956 -6.250 17.844 1.00 98.25 491 PHE A O 1
ATOM 4113 N N . ILE A 1 492 ? 6.789 -4.340 16.654 1.00 98.38 492 ILE A N 1
ATOM 4114 C CA . ILE A 1 492 ? 7.584 -4.745 15.496 1.00 98.38 492 ILE A CA 1
ATOM 4115 C C . ILE A 1 492 ? 8.783 -3.802 15.435 1.00 98.38 492 ILE A C 1
ATOM 4117 O O . ILE A 1 492 ? 8.617 -2.589 15.304 1.00 98.38 492 ILE A O 1
ATOM 4121 N N . ASP A 1 493 ? 9.981 -4.372 15.545 1.00 96.88 493 ASP A N 1
ATOM 4122 C CA . ASP A 1 493 ? 11.254 -3.664 15.452 1.00 96.88 493 ASP A CA 1
ATOM 4123 C C . ASP A 1 493 ? 12.100 -4.328 14.368 1.00 96.88 493 ASP A C 1
ATOM 4125 O O . ASP A 1 493 ? 12.456 -5.499 14.480 1.00 96.88 493 ASP A O 1
ATOM 4129 N N . LEU A 1 494 ? 12.378 -3.591 13.295 1.00 95.19 494 LEU A N 1
ATOM 4130 C CA . LEU A 1 494 ? 13.189 -4.075 12.177 1.00 95.19 494 LEU A CA 1
ATOM 4131 C C . LEU A 1 494 ? 14.583 -3.434 12.158 1.00 95.19 494 LEU A C 1
ATOM 4133 O O . LEU A 1 494 ? 15.355 -3.695 11.239 1.00 95.19 494 LEU A O 1
ATOM 4137 N N . ASN A 1 495 ? 14.927 -2.619 13.163 1.00 88.94 495 ASN A N 1
ATOM 4138 C CA . ASN A 1 495 ? 16.146 -1.804 13.160 1.00 88.94 495 ASN A CA 1
ATOM 4139 C C . ASN A 1 495 ? 17.442 -2.616 13.343 1.00 88.94 495 ASN A C 1
ATOM 4141 O O . ASN A 1 495 ? 18.534 -2.062 13.216 1.00 88.94 495 ASN A O 1
ATOM 4145 N N . GLU A 1 496 ? 17.352 -3.927 13.604 1.00 86.75 496 GLU A N 1
ATOM 4146 C CA . GLU A 1 496 ? 18.509 -4.835 13.557 1.00 86.75 496 GLU A CA 1
ATOM 4147 C C . GLU A 1 496 ? 19.132 -4.899 12.153 1.00 86.75 496 GLU A C 1
ATOM 4149 O O . GLU A 1 496 ? 20.339 -5.104 12.005 1.00 86.75 496 GLU A O 1
ATOM 4154 N N . LYS A 1 497 ? 18.314 -4.688 11.113 1.00 89.94 497 LYS A N 1
ATOM 4155 C CA . LYS A 1 497 ? 18.762 -4.525 9.730 1.00 89.94 497 LYS A CA 1
ATOM 4156 C C . LYS A 1 497 ? 18.768 -3.045 9.365 1.00 89.94 497 LYS A C 1
ATOM 4158 O O . LYS A 1 497 ? 17.886 -2.281 9.749 1.00 89.94 497 LYS A O 1
ATOM 4163 N N . LYS A 1 498 ? 19.759 -2.639 8.572 1.00 89.56 498 LYS A N 1
ATOM 4164 C CA . LYS A 1 498 ? 19.783 -1.298 7.983 1.00 89.56 498 LYS A CA 1
ATOM 4165 C C . LYS A 1 498 ? 18.958 -1.297 6.707 1.00 89.56 498 LYS A C 1
ATOM 4167 O O . LYS A 1 498 ? 19.310 -2.010 5.774 1.00 89.56 498 LYS A O 1
ATOM 4172 N N . TYR A 1 499 ? 17.932 -0.457 6.677 1.00 94.81 499 TYR A N 1
ATOM 4173 C CA . TYR A 1 499 ? 17.159 -0.168 5.478 1.00 94.81 499 TYR A CA 1
ATOM 4174 C C . TYR A 1 499 ? 17.442 1.249 5.000 1.00 94.81 499 TYR A C 1
ATOM 4176 O O . TYR A 1 499 ? 17.620 2.182 5.791 1.00 94.81 499 TYR A O 1
ATOM 4184 N N . PHE A 1 500 ? 17.464 1.406 3.685 1.00 94.94 500 PHE A N 1
ATOM 4185 C CA . PHE A 1 500 ? 17.670 2.685 3.021 1.00 94.94 500 PHE A CA 1
ATOM 4186 C C . PHE A 1 500 ? 16.435 3.050 2.212 1.00 94.94 500 PHE A C 1
ATOM 4188 O O . PHE A 1 500 ? 15.611 2.194 1.900 1.00 94.94 500 PHE A O 1
ATOM 4195 N N . SER A 1 501 ? 16.292 4.327 1.876 1.00 94.88 501 SER A N 1
ATOM 4196 C CA . SER A 1 501 ? 15.313 4.721 0.866 1.00 94.88 501 SER A CA 1
ATOM 4197 C C . SER A 1 501 ? 15.836 4.395 -0.536 1.00 94.88 501 SER A C 1
ATOM 4199 O O . SER A 1 501 ? 16.956 3.904 -0.696 1.00 94.88 501 SER A O 1
ATOM 4201 N N . TYR A 1 502 ? 15.053 4.660 -1.576 1.00 93.12 502 TYR A N 1
ATOM 4202 C CA . TYR A 1 502 ? 15.518 4.507 -2.950 1.00 93.12 502 TYR A CA 1
ATOM 4203 C C . TYR A 1 502 ? 14.790 5.451 -3.910 1.00 93.12 502 TYR A C 1
ATOM 4205 O O . TYR A 1 502 ? 13.641 5.829 -3.684 1.00 93.12 502 TYR A O 1
ATOM 4213 N N . GLU A 1 503 ? 15.469 5.849 -4.986 1.00 92.00 503 GLU A N 1
ATOM 4214 C CA . GLU A 1 503 ? 15.008 6.886 -5.924 1.00 92.00 503 GLU A CA 1
ATOM 4215 C C . GLU A 1 503 ? 13.705 6.515 -6.639 1.00 92.00 503 GLU A C 1
ATOM 4217 O O . GLU A 1 503 ? 12.873 7.374 -6.914 1.00 92.00 503 GLU A O 1
ATOM 4222 N N . GLN A 1 504 ? 13.493 5.221 -6.868 1.00 87.88 504 GLN A N 1
ATOM 4223 C CA . GLN A 1 504 ? 12.332 4.682 -7.577 1.00 87.88 504 GLN A CA 1
ATOM 4224 C C . GLN A 1 504 ? 11.175 4.298 -6.635 1.00 87.88 504 GLN A C 1
ATOM 4226 O O . GLN A 1 504 ? 10.272 3.559 -7.033 1.00 87.88 504 GLN A O 1
ATOM 4231 N N . HIS A 1 505 ? 11.194 4.745 -5.373 1.00 89.62 505 HIS A N 1
ATOM 4232 C CA . HIS A 1 505 ? 10.095 4.484 -4.445 1.00 89.62 505 HIS A CA 1
ATOM 4233 C C . HIS A 1 505 ? 8.771 5.030 -5.007 1.00 89.62 505 HIS A C 1
ATOM 4235 O O . HIS A 1 505 ? 8.758 6.169 -5.477 1.00 89.62 505 HIS A O 1
ATOM 4241 N N . PRO A 1 506 ? 7.629 4.308 -4.918 1.00 85.50 506 PRO A N 1
ATOM 4242 C CA . PRO A 1 506 ? 6.342 4.773 -5.458 1.00 85.50 506 PRO A CA 1
ATOM 4243 C C . PRO A 1 506 ? 5.877 6.146 -4.952 1.00 85.50 506 PRO A C 1
ATOM 4245 O O . PRO A 1 506 ? 5.016 6.776 -5.561 1.00 85.50 506 PRO A O 1
ATOM 4248 N N . TRP A 1 507 ? 6.433 6.588 -3.825 1.00 86.94 507 TRP A N 1
ATOM 4249 C CA . TRP A 1 507 ? 6.146 7.864 -3.164 1.00 86.94 507 TRP A CA 1
ATOM 4250 C C . TRP A 1 507 ? 7.333 8.841 -3.177 1.00 86.94 507 TRP A C 1
ATOM 4252 O O . TRP A 1 507 ? 7.314 9.833 -2.452 1.00 86.94 507 TRP A O 1
ATOM 4262 N N . GLY A 1 508 ? 8.368 8.552 -3.967 1.00 91.94 508 GLY A N 1
ATOM 4263 C CA . GLY A 1 508 ? 9.618 9.306 -4.008 1.00 91.94 508 GLY A CA 1
ATOM 4264 C C . GLY A 1 508 ? 10.523 9.079 -2.794 1.00 91.94 508 GLY A C 1
ATOM 4265 O O . GLY A 1 508 ? 10.158 8.403 -1.829 1.00 91.94 508 GLY A O 1
ATOM 4266 N N . VAL A 1 509 ? 11.720 9.662 -2.852 1.00 92.88 509 VAL A N 1
ATOM 4267 C CA . VAL A 1 509 ? 12.747 9.557 -1.805 1.00 92.88 509 VAL A CA 1
ATOM 4268 C C . VAL A 1 509 ? 12.301 10.291 -0.547 1.00 92.88 509 VAL A C 1
ATOM 4270 O O . VAL A 1 509 ? 12.062 11.498 -0.575 1.00 92.88 509 VAL A O 1
ATOM 4273 N N . PHE A 1 510 ? 12.227 9.574 0.571 1.00 94.19 510 PHE A N 1
ATOM 4274 C CA . PHE A 1 510 ? 11.971 10.167 1.879 1.00 94.19 510 PHE A CA 1
ATOM 4275 C C . PHE A 1 510 ? 12.451 9.244 3.002 1.00 94.19 510 PHE A C 1
ATOM 4277 O O . PHE A 1 510 ? 12.562 8.033 2.819 1.00 94.19 510 PHE A O 1
ATOM 4284 N N . GLY A 1 511 ? 12.708 9.802 4.186 1.00 93.12 511 GLY A N 1
ATOM 4285 C CA . GLY A 1 511 ? 13.389 9.089 5.268 1.00 93.12 511 GLY A CA 1
ATOM 4286 C C . GLY A 1 511 ? 12.641 7.912 5.894 1.00 93.12 511 GLY A C 1
ATOM 4287 O O . GLY A 1 511 ? 13.222 7.213 6.712 1.00 93.12 511 GLY A O 1
ATOM 4288 N N . VAL A 1 512 ? 11.388 7.664 5.510 1.00 94.75 512 VAL A N 1
ATOM 4289 C CA . VAL A 1 512 ? 10.613 6.476 5.920 1.00 94.75 512 VAL A CA 1
ATOM 4290 C C . VAL A 1 512 ? 10.038 5.697 4.725 1.00 94.75 512 VAL A C 1
ATOM 4292 O O . VAL A 1 512 ? 9.141 4.874 4.878 1.00 94.75 512 VAL A O 1
ATOM 4295 N N . HIS A 1 513 ? 10.528 5.981 3.516 1.00 95.50 513 HIS A N 1
ATOM 4296 C CA . HIS A 1 513 ? 10.174 5.290 2.275 1.00 95.50 513 HIS A CA 1
ATOM 4297 C C . HIS A 1 513 ? 11.282 4.298 1.926 1.00 95.50 513 HIS A C 1
ATOM 4299 O O . HIS A 1 513 ? 12.165 4.618 1.126 1.00 95.50 513 HIS A O 1
ATOM 4305 N N . TYR A 1 514 ? 11.293 3.145 2.589 1.00 94.62 514 TYR A N 1
ATOM 4306 C CA . TYR A 1 514 ? 12.380 2.176 2.471 1.00 94.62 514 TYR A CA 1
ATOM 4307 C C . TYR A 1 514 ? 12.318 1.346 1.186 1.00 94.62 514 TYR A C 1
ATOM 4309 O O . TYR A 1 514 ? 11.306 1.281 0.497 1.00 94.62 514 TYR A O 1
ATOM 4317 N N . GLU A 1 515 ? 13.417 0.668 0.879 1.00 90.94 515 GLU A N 1
ATOM 4318 C CA . GLU A 1 515 ? 13.457 -0.432 -0.084 1.00 90.94 515 GLU A CA 1
ATOM 4319 C C . GLU A 1 515 ? 12.390 -1.519 0.173 1.00 90.94 515 GLU A C 1
ATOM 4321 O O . GLU A 1 515 ? 11.913 -1.733 1.286 1.00 90.94 515 GLU A O 1
ATOM 4326 N N . MET A 1 516 ? 11.998 -2.222 -0.896 1.00 86.25 516 MET A N 1
ATOM 4327 C CA . MET A 1 516 ? 10.820 -3.106 -0.916 1.00 86.25 516 MET A CA 1
ATOM 4328 C C . MET A 1 516 ? 10.890 -4.299 0.052 1.00 86.25 516 MET A C 1
ATOM 4330 O O . MET A 1 516 ? 9.863 -4.750 0.557 1.00 86.25 516 MET A O 1
ATOM 4334 N N . ASN A 1 517 ? 12.090 -4.800 0.343 1.00 88.44 517 ASN A N 1
ATOM 4335 C CA . ASN A 1 517 ? 12.324 -5.873 1.317 1.00 88.44 517 ASN A CA 1
ATOM 4336 C C . ASN A 1 517 ? 11.841 -5.515 2.737 1.00 88.44 517 ASN A C 1
ATOM 4338 O O . ASN A 1 517 ? 11.398 -6.411 3.455 1.00 88.44 517 ASN A O 1
ATOM 4342 N N . TYR A 1 518 ? 11.865 -4.233 3.121 1.00 95.19 518 TYR A N 1
ATOM 4343 C CA . TYR A 1 518 ? 11.374 -3.757 4.416 1.00 95.19 518 TYR A CA 1
ATOM 4344 C C . TYR A 1 518 ? 9.924 -4.181 4.671 1.00 95.19 518 TYR A C 1
ATOM 4346 O O . TYR A 1 518 ? 9.599 -4.719 5.730 1.00 95.19 518 TYR A O 1
ATOM 4354 N N . TYR A 1 519 ? 9.058 -3.989 3.674 1.00 92.06 519 TYR A N 1
ATOM 4355 C CA . TYR A 1 519 ? 7.624 -4.256 3.789 1.00 92.06 519 TYR A CA 1
ATOM 4356 C C . TYR A 1 519 ? 7.316 -5.756 3.912 1.00 92.06 519 TYR A C 1
ATOM 4358 O O . TYR A 1 519 ? 6.386 -6.149 4.626 1.00 92.06 519 TYR A O 1
ATOM 4366 N N . GLY A 1 520 ? 8.132 -6.602 3.274 1.00 87.31 520 GLY A N 1
ATOM 4367 C CA . GLY A 1 520 ? 8.061 -8.056 3.428 1.00 87.31 520 GLY A CA 1
ATOM 4368 C C . GLY A 1 520 ? 8.516 -8.524 4.815 1.00 87.31 520 GLY A C 1
ATOM 4369 O O . GLY A 1 520 ? 7.860 -9.365 5.436 1.00 87.31 520 GLY A O 1
ATOM 4370 N N . ASP A 1 521 ? 9.599 -7.947 5.341 1.00 92.56 521 ASP A N 1
ATOM 4371 C CA . ASP A 1 521 ? 10.106 -8.261 6.683 1.00 92.56 521 ASP A CA 1
ATOM 4372 C C . ASP A 1 521 ? 9.149 -7.779 7.791 1.00 92.56 521 ASP A C 1
ATOM 4374 O O . ASP A 1 521 ? 8.954 -8.475 8.798 1.00 92.56 521 ASP A O 1
ATOM 4378 N N . PHE A 1 522 ? 8.467 -6.651 7.578 1.00 96.94 522 PHE A N 1
ATOM 4379 C CA . PHE A 1 522 ? 7.371 -6.207 8.437 1.00 96.94 522 PHE A CA 1
ATOM 4380 C C . PHE A 1 522 ? 6.232 -7.229 8.471 1.00 96.94 522 PHE A C 1
ATOM 4382 O O . PHE A 1 522 ? 5.843 -7.666 9.558 1.00 96.94 522 PHE A O 1
ATOM 4389 N N . LEU A 1 523 ? 5.709 -7.655 7.311 1.00 90.06 523 LEU A N 1
ATOM 4390 C CA . LEU A 1 523 ? 4.603 -8.620 7.279 1.00 90.06 523 LEU A CA 1
ATOM 4391 C C . LEU A 1 523 ? 4.985 -9.950 7.915 1.00 90.06 523 LEU A C 1
ATOM 4393 O O . LEU A 1 523 ? 4.185 -10.521 8.653 1.00 90.06 523 LEU A O 1
ATOM 4397 N N . LYS A 1 524 ? 6.216 -10.421 7.700 1.00 88.94 524 LYS A N 1
ATOM 4398 C CA . LYS A 1 524 ? 6.727 -11.621 8.368 1.00 88.94 524 LYS A CA 1
ATOM 4399 C C . LYS A 1 524 ? 6.687 -11.478 9.893 1.00 88.94 524 LYS A C 1
ATOM 4401 O O . LYS A 1 524 ? 6.273 -12.404 10.590 1.00 88.94 524 LYS A O 1
ATOM 4406 N N . SER A 1 525 ? 7.080 -10.317 10.410 1.00 94.62 525 SER A N 1
ATOM 4407 C CA . SER A 1 525 ? 7.057 -10.022 11.847 1.00 94.62 525 SER A CA 1
ATOM 4408 C C . SER A 1 525 ? 5.627 -9.952 12.387 1.00 94.62 525 SER A C 1
ATOM 4410 O O . SER A 1 525 ? 5.330 -10.532 13.433 1.00 94.62 525 SER A O 1
ATOM 4412 N N . LEU A 1 526 ? 4.714 -9.333 11.635 1.00 96.00 526 LEU A N 1
ATOM 4413 C CA . LEU A 1 526 ? 3.294 -9.286 11.973 1.00 96.00 526 LEU A CA 1
ATOM 4414 C C . LEU A 1 526 ? 2.657 -10.685 11.979 1.00 96.00 526 LEU A C 1
ATOM 4416 O O . LEU A 1 526 ? 1.941 -11.025 12.921 1.00 96.00 526 LEU A O 1
ATOM 4420 N N . HIS A 1 527 ? 2.946 -11.523 10.979 1.00 88.06 527 HIS A N 1
ATOM 4421 C CA . HIS A 1 527 ? 2.486 -12.912 10.922 1.00 88.06 527 HIS A CA 1
ATOM 4422 C C . HIS A 1 527 ? 2.937 -13.705 12.146 1.00 88.06 527 HIS A C 1
ATOM 4424 O O . HIS A 1 527 ? 2.127 -14.408 12.751 1.00 88.06 527 HIS A O 1
ATOM 4430 N N . ASN A 1 528 ? 4.199 -13.553 12.548 1.00 87.75 528 ASN A N 1
ATOM 4431 C CA . ASN A 1 528 ? 4.729 -14.217 13.734 1.00 87.75 528 ASN A CA 1
ATOM 4432 C C . ASN A 1 528 ? 3.985 -13.785 15.003 1.00 87.75 528 ASN A C 1
ATOM 4434 O O . ASN A 1 528 ? 3.533 -14.644 15.759 1.00 87.75 528 ASN A O 1
ATOM 4438 N N . LEU A 1 529 ? 3.803 -12.478 15.223 1.00 92.94 529 LEU A N 1
ATOM 4439 C CA . LEU A 1 529 ? 3.068 -11.964 16.386 1.00 92.94 529 LEU A CA 1
ATOM 4440 C C . LEU A 1 529 ? 1.640 -12.508 16.435 1.00 92.94 529 LEU A C 1
ATOM 4442 O O . LEU A 1 529 ? 1.190 -13.011 17.464 1.00 92.94 529 LEU A O 1
ATOM 4446 N N . VAL A 1 530 ? 0.941 -12.445 15.305 1.00 90.62 530 VAL A N 1
ATOM 4447 C CA . VAL A 1 530 ? -0.430 -12.933 15.156 1.00 90.62 530 VAL A CA 1
ATOM 4448 C C . VAL A 1 530 ? -0.523 -14.430 15.433 1.00 90.62 530 VAL A C 1
ATOM 4450 O O . VAL A 1 530 ? -1.427 -14.863 16.147 1.00 90.62 530 VAL A O 1
ATOM 4453 N N . LEU A 1 531 ? 0.413 -15.222 14.910 1.00 84.94 531 LEU A N 1
ATOM 4454 C CA . LEU A 1 531 ? 0.438 -16.664 15.121 1.00 84.94 531 LEU A CA 1
ATOM 4455 C C . LEU A 1 531 ? 0.682 -17.004 16.595 1.00 84.94 531 LEU A C 1
ATOM 4457 O O . LEU A 1 531 ? -0.061 -17.796 17.168 1.00 84.94 531 LEU A O 1
ATOM 4461 N N . VAL A 1 532 ? 1.663 -16.366 17.240 1.00 83.31 532 VAL A N 1
ATOM 4462 C CA . VAL A 1 532 ? 1.943 -16.538 18.679 1.00 83.31 532 VAL A CA 1
ATOM 4463 C C . VAL A 1 532 ? 0.718 -16.172 19.518 1.00 83.31 532 VAL A C 1
ATOM 4465 O O . VAL A 1 532 ? 0.328 -16.891 20.441 1.00 83.31 532 VAL A O 1
ATOM 4468 N N . ASN A 1 533 ? 0.064 -15.068 19.175 1.00 87.62 533 ASN A N 1
ATOM 4469 C CA . ASN A 1 533 ? -1.162 -14.619 19.816 1.00 87.62 533 ASN A CA 1
ATOM 4470 C C . ASN A 1 533 ? -2.314 -15.608 19.673 1.00 87.62 533 ASN A C 1
ATOM 4472 O O . ASN A 1 533 ? -3.068 -15.775 20.624 1.00 87.62 533 ASN A O 1
ATOM 4476 N N . TYR A 1 534 ? -2.452 -16.228 18.505 1.00 81.75 534 TYR A N 1
ATOM 4477 C CA . TYR A 1 534 ? -3.483 -17.220 18.238 1.00 81.75 534 TYR A CA 1
ATOM 4478 C C . TYR A 1 534 ? -3.203 -18.540 18.970 1.00 81.75 534 TYR A C 1
ATOM 4480 O O . TYR A 1 534 ? -4.102 -19.139 19.554 1.00 81.75 534 TYR A O 1
ATOM 4488 N N . LEU A 1 535 ? -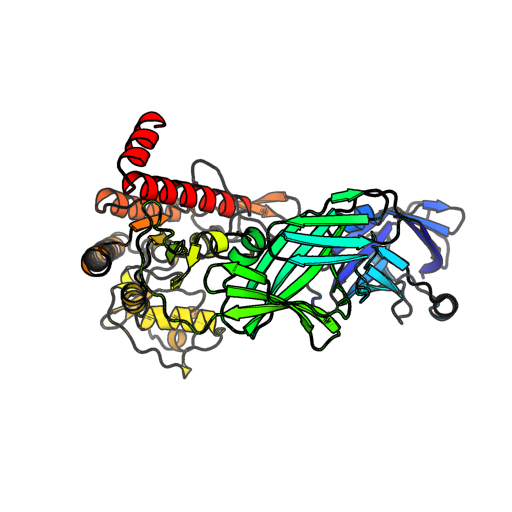1.944 -18.988 18.983 1.00 76.62 535 LEU A N 1
ATOM 4489 C CA . LEU A 1 535 ? -1.542 -20.230 19.648 1.00 76.62 535 LEU A CA 1
ATOM 4490 C C . LEU A 1 535 ? -1.617 -20.119 21.176 1.00 76.62 535 LEU A C 1
ATOM 4492 O O . LEU A 1 535 ? -2.046 -21.066 21.832 1.00 76.62 535 LEU A O 1
ATOM 4496 N N . SER A 1 536 ? -1.256 -18.963 21.743 1.00 74.69 536 SER A N 1
ATOM 4497 C CA . SER A 1 536 ? -1.307 -18.724 23.195 1.00 74.69 536 SER A CA 1
ATOM 4498 C C . SER A 1 536 ? -2.729 -18.683 23.766 1.00 74.69 536 SER A C 1
ATOM 4500 O O . SER A 1 536 ? -2.924 -19.035 24.930 1.00 74.69 536 SER A O 1
ATOM 4502 N N . THR A 1 537 ? -3.724 -18.300 22.962 1.00 70.38 537 THR A N 1
ATOM 4503 C CA . THR A 1 537 ? -5.147 -18.285 23.346 1.00 70.38 537 THR A CA 1
ATOM 4504 C C . THR A 1 537 ? -5.930 -19.499 22.829 1.00 70.38 537 THR A C 1
ATOM 4506 O O . THR A 1 537 ? -7.113 -19.646 23.140 1.00 70.38 537 THR A O 1
ATOM 4509 N N . GLY A 1 538 ? -5.286 -20.378 22.053 1.00 60.75 538 GLY A N 1
ATOM 4510 C CA . GLY A 1 538 ? -5.877 -21.583 21.478 1.00 60.75 538 GLY A CA 1
ATOM 4511 C C . GLY A 1 538 ? -6.118 -22.708 22.494 1.00 60.75 538 GLY A C 1
ATOM 4512 O O . GLY A 1 538 ? -5.763 -22.623 23.669 1.00 60.75 538 GLY A O 1
ATOM 4513 N N . LYS A 1 539 ? -6.729 -23.811 22.033 1.00 52.00 539 LYS A N 1
ATOM 4514 C CA . LYS A 1 539 ? -6.952 -25.022 22.851 1.00 52.00 539 LYS A CA 1
ATOM 4515 C C . LYS A 1 539 ? -5.652 -25.482 23.526 1.00 52.00 539 LYS A C 1
ATOM 4517 O O . LYS A 1 539 ? -4.590 -25.416 22.916 1.00 52.00 539 LYS A O 1
ATOM 4522 N N . GLU A 1 540 ? -5.759 -26.044 24.731 1.00 52.50 540 GLU A N 1
ATOM 4523 C CA . GLU A 1 540 ? -4.629 -26.476 25.578 1.00 52.50 540 GLU A CA 1
ATOM 4524 C C . GLU A 1 540 ? -3.575 -27.327 24.838 1.00 52.50 540 GLU A C 1
ATOM 4526 O O . GLU A 1 540 ? -2.384 -27.228 25.117 1.00 52.50 540 GLU A O 1
ATOM 4531 N N . VAL A 1 541 ? -3.996 -28.115 23.842 1.00 47.22 541 VAL A N 1
ATOM 4532 C CA . VAL A 1 541 ? -3.109 -28.898 22.965 1.00 47.22 541 VAL A CA 1
ATOM 4533 C C . VAL A 1 541 ? -2.146 -28.010 22.164 1.00 47.22 541 VAL A C 1
ATOM 4535 O O . VAL A 1 541 ? -0.961 -28.315 22.098 1.00 47.22 541 VAL A O 1
ATOM 4538 N N . TYR A 1 542 ? -2.613 -26.896 21.595 1.00 49.53 542 TYR A N 1
ATOM 4539 C CA . TYR A 1 542 ? -1.766 -25.964 20.841 1.00 49.53 542 TYR A CA 1
ATOM 4540 C C . TYR A 1 542 ? -0.813 -25.194 21.750 1.00 49.53 542 TYR A C 1
ATOM 4542 O O . TYR A 1 542 ? 0.338 -24.983 21.380 1.00 49.53 542 TYR A O 1
ATOM 4550 N N . ARG A 1 543 ? -1.263 -24.858 22.963 1.00 54.00 543 ARG A N 1
ATOM 4551 C CA . ARG A 1 543 ? -0.417 -24.247 23.990 1.00 54.00 543 ARG A CA 1
ATOM 4552 C C . ARG A 1 543 ? 0.721 -25.184 24.408 1.00 54.00 543 ARG A C 1
ATOM 4554 O O . ARG A 1 543 ? 1.871 -24.774 24.380 1.00 54.00 543 ARG A O 1
ATOM 4561 N N . LYS A 1 544 ? 0.420 -26.464 24.668 1.00 53.28 544 LYS A N 1
ATOM 4562 C CA . LYS A 1 544 ? 1.430 -27.496 24.978 1.00 53.28 544 LYS A CA 1
ATOM 4563 C C . LYS A 1 544 ? 2.420 -27.725 23.833 1.00 53.28 544 LYS A C 1
ATOM 4565 O O . LYS A 1 544 ? 3.594 -27.934 24.098 1.00 53.28 544 LYS A O 1
ATOM 4570 N N . ILE A 1 545 ? 1.968 -27.683 22.577 1.00 52.53 545 ILE A N 1
ATOM 4571 C CA . ILE A 1 545 ? 2.860 -27.780 21.408 1.00 52.53 545 ILE A CA 1
ATOM 4572 C C . ILE A 1 545 ? 3.765 -26.544 21.317 1.00 52.53 545 ILE A C 1
ATOM 4574 O O . ILE A 1 545 ? 4.964 -26.684 21.104 1.00 52.53 545 ILE A O 1
ATOM 4578 N N . PHE A 1 546 ? 3.214 -25.343 21.505 1.00 47.91 546 PHE A N 1
ATOM 4579 C CA . PHE A 1 546 ? 3.982 -24.099 21.456 1.00 47.91 546 PHE A CA 1
ATOM 4580 C C . PHE A 1 546 ? 5.035 -24.017 22.574 1.00 47.91 546 PHE A C 1
ATOM 4582 O O . PHE A 1 546 ? 6.179 -23.670 22.299 1.00 47.91 546 PHE A O 1
ATOM 4589 N N . ASP A 1 547 ? 4.687 -24.417 23.799 1.00 57.97 547 ASP A N 1
ATOM 4590 C CA . ASP A 1 547 ? 5.600 -24.428 24.952 1.00 57.97 547 ASP A CA 1
ATOM 4591 C C . ASP A 1 547 ? 6.748 -25.452 24.816 1.00 57.97 547 ASP A C 1
ATOM 4593 O O . ASP A 1 547 ? 7.748 -25.337 25.515 1.00 57.97 547 ASP A O 1
ATOM 4597 N N . VAL A 1 548 ? 6.621 -26.446 23.926 1.00 52.78 548 VAL A N 1
ATOM 4598 C CA . VAL A 1 548 ? 7.681 -27.426 23.604 1.00 52.78 548 VAL A CA 1
ATOM 4599 C C . VAL A 1 548 ? 8.592 -26.946 22.463 1.00 52.78 548 VAL A C 1
ATOM 4601 O O . VAL A 1 548 ? 9.716 -27.426 22.336 1.00 52.78 548 VAL A O 1
ATOM 4604 N N . ILE A 1 549 ? 8.106 -26.038 21.609 1.00 44.81 549 ILE A N 1
ATOM 4605 C CA . ILE A 1 549 ? 8.837 -25.512 20.440 1.00 44.81 549 ILE A CA 1
ATOM 4606 C C . ILE A 1 549 ? 9.618 -24.231 20.780 1.00 44.81 549 ILE A C 1
ATOM 4608 O O . ILE A 1 549 ? 10.612 -23.933 20.117 1.00 44.81 549 ILE A O 1
ATOM 4612 N N . LYS A 1 550 ? 9.161 -23.473 21.780 1.00 45.06 550 LYS A N 1
ATOM 4613 C CA . LYS A 1 550 ? 9.885 -22.340 22.367 1.00 45.06 550 LYS A CA 1
ATOM 4614 C C . LYS A 1 550 ? 11.075 -22.824 23.191 1.00 45.06 550 LYS A C 1
ATOM 4616 O O . LYS A 1 550 ? 12.115 -22.129 23.138 1.00 45.06 550 LYS A O 1
#

Radius of gyration: 29.61 Å; Cα contacts (8 Å, |Δi|>4): 1042; chains: 1; bounding box: 69×69×79 Å

Secondary structure (DSSP, 8-state):
-EEEEEEEEETTEEEEEEEESS---TTS-EEEEEEEEETTEEEEEEEEEEEPEEETTEEEEEEEHHHHHTTT----TTEEEEEEEEETTEEEEEE--HHHHHTTT--EEEETTEEEEE-SSSBSEEEEEE--PPEEPSEEEEETTEEEEEEEPS-----S--EEEEEEEEEETTEEEEEEEEEEEEETTEEEEEE-HHHHHTTS---TT-EEEEEEEEEETTEEEEEEEEP-------EESSSSEEEEEEE-TTSBEEEEEEE--PPPPP---TT--------EEEEEEE-HHHHGGGSTTT-TTGGGTEEEEEEEES--HHHHTSPP----GGG--S--HHHHHHHHHHHHTHHHHHHHHH--SEEEE--HHHHHT-EEEETTEEEE--TTTGGGSHHHHH-SS-EEE-TTT-HHHHHHHHHHHHHHHHHHHHHH-TTPEEEEE------EEE-TTS-EEE-SSPP-HHHHHHHHHHHHHHHHHHS--EEE--TTS---EETT-TT-S-TT-B-HHHHHHHHHHHHHHHHHHHHHHS-HHHHHHHHHH-